Protein AF-0000000069869440 (afdb_homodimer)

Sequence (634 aa):
MNELNTNLIEAAKEKFPAKGQLANILMDTLYMGKEAIYRRLRGEVPFTFQEAAIISKELGISLDRIAGVSFSNNAMFDINVVDHGNPFETYYDFLNKHVKLFHTLREDPNASLGTASNVIPQTLYLKHELLAKFRFFKWMYQNEHIKCKHFEELEIPQKIINVQQDFAKLSHHIHSTDYIWDSMVFLHLINDIQYFSDIHLISDEMKQNLKEELLILTDELERLAIKGKTDFGNDVHIYVSQINFEATYSYLETSTLQLSLIRVYSINSLTTQDVQMFQSLKEWIQSLKKFSTLISESGEMQRIQFFNQQREIIDALMNELNTNLIEAAKEKFPAKGQLANILMDTLYMGKEAIYRRLRGEVPFTFQEAAIISKELGISLDRIAGVSFSNNAMFDINVVDHGNPFETYYDFLNKHVKLFHTLREDPNASLGTASNVIPQTLYLKHELLAKFRFFKWMYQNEHIKCKHFEELEIPQKIINVQQDFAKLSHHIHSTDYIWDSMVFLHLINDIQYFSDIHLISDEMKQNLKEELLILTDELERLAIKGKTDFGNDVHIYVSQINFEATYSYLETSTLQLSLIRVYSINSLTTQDVQMFQSLKEWIQSLKKFSTLISESGEMQRIQFFNQQREIIDAL

Foldseek 3Di:
DPQLLQLLLVVLCLLVVDPPPSLVVLCVQVVDDSVVSVCSSVVVDPDDPVSSVSSCVVSVNDSCVSVCVCCVPDFDWDWQDQDLVHRQVSLLVSLVVLLVVLVVCLPFLFKEKEKEAAADDLLQCLLPPLLVLVLSQVLCVVVVSDPDQASVPDDRDPSSSVSSNSSNVSVQSGQEYEYEYELCRLVVSLVSLVVCVVVPRYDPVSSVVVLVSVLVSLVVVLVCLAAQHDPVRHGYWYWYFPDDDPWMKMWIDGPSATKIWTDDSRSIIIMGRDPVVRVVRVVVSVVRRVRTHTRGNDPVVVSVVSSVVSNVSSVVD/DPQLLQLLLVVLCLLVVDPPPSLVVLCVQVVDDSVVSVCSNVVVDPDDPVSSVSSCVVSVNDSCVSVCVCCVPDFDKDWQDQDLVHRLVSLLVSLVVLLVVLVVCLPFLFKEKEKEAAADDLLQCLLPPLLVLVLSQVLCVVVVSDPDQASVPDDRDPSNSVSSNSSNVSVQSGQEYEYEYELCRLVVSLVSLVVCVVVPRYDPVSSVVVLVSVLVSLVVVLVCLAAQHDPVRHGYWYWYFPDDDPWMKMWIDGPSATKIWTDDSRSIIIMGRDPVVRVVRVVVSVVRRVRTHTRGNDPVVVSVVSSVVSNVSSVVD

Solvent-accessible surface area (backbone atoms only — not comparable to full-atom values): 32410 Å² total; per-residue (Å²): 119,58,62,38,44,50,41,47,50,50,55,50,35,69,76,35,70,57,87,65,51,47,59,54,50,47,26,67,73,67,71,44,53,70,68,61,47,48,34,36,74,73,49,77,38,72,49,35,34,56,55,46,24,52,46,17,50,75,69,68,47,61,47,38,65,41,40,52,35,51,51,78,42,50,41,59,26,38,49,49,63,62,38,84,89,45,43,69,62,40,42,38,51,54,47,46,54,50,36,57,51,38,63,70,35,55,82,36,83,62,21,33,35,40,34,38,25,44,48,77,53,60,60,70,44,31,62,39,63,64,60,38,49,46,56,50,48,52,42,30,53,47,62,72,59,50,86,57,81,34,59,87,68,60,74,77,56,65,70,47,55,51,44,32,36,47,35,21,58,41,54,42,43,36,35,33,35,40,39,36,32,21,78,50,23,62,54,50,54,50,44,39,52,51,46,39,37,75,71,62,30,34,53,72,67,54,50,50,51,47,47,51,50,50,50,53,49,50,51,51,51,50,52,37,23,58,64,21,34,39,98,79,69,19,42,37,42,38,26,45,24,69,54,76,54,56,34,31,39,35,38,40,36,41,92,87,43,54,36,29,37,36,48,36,82,77,87,21,34,38,33,27,62,40,64,67,59,30,53,52,51,50,50,41,52,55,38,44,53,73,71,25,46,57,30,25,70,36,44,62,67,61,34,53,53,49,53,50,50,50,51,51,57,55,69,69,106,118,59,62,37,45,50,41,46,50,50,55,51,33,69,75,34,71,54,86,63,51,46,59,52,50,47,27,66,73,66,70,45,54,71,68,62,48,50,34,37,75,71,48,78,38,73,48,35,32,54,56,46,24,52,46,20,51,74,70,69,46,59,48,39,63,41,38,51,33,51,52,80,42,49,41,59,27,38,51,47,63,62,38,83,91,44,41,68,61,40,43,39,50,53,46,44,53,50,36,55,51,37,62,70,36,55,84,37,82,61,20,34,36,41,34,37,24,43,48,76,53,60,60,71,45,30,63,40,62,64,60,39,48,48,54,51,49,52,44,30,51,48,62,72,59,50,88,58,80,34,61,86,68,60,78,78,56,65,70,49,57,51,44,32,35,46,33,20,57,43,55,44,44,36,33,33,36,39,39,34,33,20,78,49,22,63,56,51,54,50,45,39,53,52,47,40,38,74,72,61,33,32,52,71,67,54,51,50,51,47,47,52,50,50,50,51,49,52,52,50,51,50,51,39,24,59,64,21,36,39,98,78,69,18,39,38,41,38,26,44,24,71,52,75,55,57,34,31,38,33,38,40,37,42,90,87,43,55,37,27,37,36,48,38,82,77,86,20,33,39,33,27,63,40,64,67,59,30,54,53,50,49,50,41,51,54,37,44,53,74,73,25,46,58,32,26,70,35,43,62,67,61,33,53,52,50,54,50,50,50,51,51,56,55,69,69,106

pLDDT: mean 86.88, std 10.7, range [36.25, 97.62]

Radius of gyration: 25.85 Å; Cα contacts (8 Å, |Δi|>4): 1116; chains: 2; bounding box: 76×62×48 Å

Nearest PDB structures (foldseek):
  4ia8-assembly1_B  TM=6.367E-01  e=4.740E-01  Enterobacter sp. RFL1396
  3clc-assembly1_D  TM=6.243E-01  e=2.061E+00  unclassified
  3g5g-assembly1_A  TM=6.451E-01  e=2.543E+00  Enterobacter sp. RFL1396
  4ivz-assembly2_F  TM=6.218E-01  e=2.173E+00  Enterobacter sp. RFL1396
  3eus-assembly1_B  TM=6.685E-01  e=8.508E+00  Ruegeria pomeroyi

Secondary structure (DSSP, 8-state):
--HHHHHHHHHHHHH--STTHHHHHHHHHHT--HHHHHHHHTTSSPPBHHHHHHHHHHHT--HHHHTT---TTEEEEEEE---SSSHHHHHHHHHHHHHHHHHHHTT-TT-EEEEEESS--HHHHTTSHHHHHHHHHHHHHHTT----SSGGG----HHHHHHHHHHHHHHTTSSEEEEEEETTHHHHHHHHHHHHHHTTSS-HHHHHHHHHHHHHHHHHHHHHHHH-B-TTS-EEEEEEESSPPSS-EEEEE-SS-EEEEEEETTTEEEEE--HHHHHHHHHHHHHHHHTSEE-SSS-HHHHHHHHHHHHHHHHT-/--HHHHHHHHHHHHH--STTHHHHHHHHHHT--HHHHHHHHTTSSPPBHHHHHHHHHHHT--HHHHTT---TTEEEEEEE---SSSHHHHHHHHHHHHHHHHHHHTT-TT-EEEEEESS--HHHHTTSHHHHHHHHHHHHHHTT----SSGGG----HHHHHHHHHHHHHHTTSSEEEEEEETTHHHHHHHHHHHHHHTTSS-HHHHHHHHHHHHHHHHHHHHHHHH-B-TTS-EEEEEEESSPPSS-EEEEE-SS-EEEEEEETTTEEEEE--HHHHHHHHHHHHHHHHTSEE-SSS-HHHHHHHHHHHHHHHHT-

Structure (mmCIF, N/CA/C/O backbone):
data_AF-0000000069869440-model_v1
#
loop_
_entity.id
_entity.type
_entity.pdbx_description
1 polymer 'Transcription regulator BetR N-terminal domain-containing protein'
#
loop_
_atom_site.group_PDB
_atom_site.id
_atom_site.type_symbol
_atom_site.label_atom_id
_atom_site.label_alt_id
_atom_site.label_comp_id
_atom_site.label_asym_id
_atom_site.label_entity_id
_atom_site.label_seq_id
_atom_site.pdbx_PDB_ins_code
_atom_site.Cartn_x
_atom_site.Cartn_y
_atom_site.Cartn_z
_atom_site.occupancy
_atom_site.B_iso_or_equiv
_atom_site.auth_seq_id
_atom_site.auth_comp_id
_atom_site.auth_asym_id
_atom_site.auth_atom_id
_atom_site.pdbx_PDB_model_num
ATOM 1 N N . MET A 1 1 ? -37.562 -11.195 -14.648 1 47.03 1 MET A N 1
ATOM 2 C CA . MET A 1 1 ? -36.469 -12.062 -14.234 1 47.03 1 MET A CA 1
ATOM 3 C C . MET A 1 1 ? -35.562 -11.359 -13.227 1 47.03 1 MET A C 1
ATOM 5 O O . MET A 1 1 ? -35.281 -10.164 -13.352 1 47.03 1 MET A O 1
ATOM 9 N N . ASN A 1 2 ? -35.438 -11.938 -12.062 1 64.88 2 ASN A N 1
ATOM 10 C CA . ASN A 1 2 ? -34.656 -11.367 -10.961 1 64.88 2 ASN A CA 1
ATOM 11 C C . ASN A 1 2 ? -33.219 -11.109 -11.375 1 64.88 2 ASN A C 1
ATOM 13 O O . ASN A 1 2 ? -32.469 -12.047 -11.641 1 64.88 2 ASN A O 1
ATOM 17 N N . GLU A 1 3 ? -33.031 -9.875 -11.758 1 69.25 3 GLU A N 1
ATOM 18 C CA . GLU A 1 3 ? -31.75 -9.453 -12.312 1 69.25 3 GLU A CA 1
ATOM 19 C C . GLU A 1 3 ? -30.578 -10.008 -11.508 1 69.25 3 GLU A C 1
ATOM 21 O O . GLU A 1 3 ? -29.578 -10.445 -12.078 1 69.25 3 GLU A O 1
ATOM 26 N N . LEU A 1 4 ? -30.766 -10.086 -10.281 1 75.69 4 LEU A N 1
ATOM 27 C CA . LEU A 1 4 ? -29.688 -10.562 -9.422 1 75.69 4 LEU A CA 1
ATOM 28 C C . LEU A 1 4 ? -29.5 -12.062 -9.57 1 75.69 4 LEU A C 1
ATOM 30 O O . LEU A 1 4 ? -28.359 -12.555 -9.57 1 75.69 4 LEU A O 1
ATOM 34 N N . ASN A 1 5 ? -30.688 -12.648 -9.727 1 80.75 5 ASN A N 1
ATOM 35 C CA . ASN A 1 5 ? -30.641 -14.086 -9.961 1 80.75 5 ASN A CA 1
ATOM 36 C C . ASN A 1 5 ? -29.906 -14.406 -11.258 1 80.75 5 ASN A C 1
ATOM 38 O O . ASN A 1 5 ? -29.047 -15.305 -11.297 1 80.75 5 ASN A O 1
ATOM 42 N N . THR A 1 6 ? -30.234 -13.641 -12.141 1 80.31 6 THR A N 1
ATOM 43 C CA . THR A 1 6 ? -29.609 -13.82 -13.445 1 80.31 6 THR A CA 1
ATOM 44 C C . THR A 1 6 ? -28.109 -13.547 -13.359 1 80.31 6 THR A C 1
ATOM 46 O O . THR A 1 6 ? -27.297 -14.273 -13.938 1 80.31 6 THR A O 1
ATOM 49 N N . ASN A 1 7 ? -27.719 -12.523 -12.703 1 78.75 7 ASN A N 1
ATOM 50 C CA . ASN A 1 7 ? -26.312 -12.156 -12.555 1 78.75 7 ASN A CA 1
ATOM 51 C C . ASN A 1 7 ? -25.531 -13.25 -11.844 1 78.75 7 ASN A C 1
ATOM 53 O O . ASN A 1 7 ? -24.391 -13.539 -12.195 1 78.75 7 ASN A O 1
ATOM 57 N N . LEU A 1 8 ? -26.125 -13.781 -10.867 1 83.88 8 LEU A N 1
ATOM 58 C CA . LEU A 1 8 ? -25.484 -14.867 -10.117 1 83.88 8 LEU A CA 1
ATOM 59 C C . LEU A 1 8 ? -25.281 -16.078 -11.016 1 83.88 8 LEU A C 1
ATOM 61 O O . LEU A 1 8 ? -24.203 -16.688 -11 1 83.88 8 LEU A O 1
ATOM 65 N N . ILE A 1 9 ? -26.328 -16.328 -11.781 1 83.62 9 ILE A N 1
ATOM 66 C CA . ILE A 1 9 ? -26.266 -17.484 -12.688 1 83.62 9 ILE A CA 1
ATOM 67 C C . ILE A 1 9 ? -25.188 -17.25 -13.742 1 83.62 9 ILE A C 1
ATOM 69 O O . ILE A 1 9 ? -24.406 -18.156 -14.039 1 83.62 9 ILE A O 1
ATOM 73 N N . GLU A 1 10 ? -25.172 -16.062 -14.203 1 80.88 10 GLU A N 1
ATOM 74 C CA . GLU A 1 10 ? -24.172 -15.734 -15.227 1 80.88 10 GLU A CA 1
ATOM 75 C C . GLU A 1 10 ? -22.75 -15.82 -14.672 1 80.88 10 GLU A C 1
ATOM 77 O O . GLU A 1 10 ? -21.859 -16.328 -15.336 1 80.88 10 GLU A O 1
ATOM 82 N N . ALA A 1 11 ? -22.562 -15.32 -13.531 1 76.06 11 ALA A N 1
ATOM 83 C CA . ALA A 1 11 ? -21.25 -15.391 -12.875 1 76.06 11 ALA A CA 1
ATOM 84 C C . ALA A 1 11 ? -20.844 -16.844 -12.648 1 76.06 11 ALA A C 1
ATOM 86 O O . ALA A 1 11 ? -19.672 -17.188 -12.812 1 76.06 11 ALA A O 1
ATOM 87 N N . ALA A 1 12 ? -21.766 -17.656 -12.25 1 79.75 12 ALA A N 1
ATOM 88 C CA . ALA A 1 12 ? -21.5 -19.078 -12.023 1 79.75 12 ALA A CA 1
ATOM 89 C C . ALA A 1 12 ? -21.188 -19.781 -13.328 1 79.75 12 ALA A C 1
ATOM 91 O O . ALA A 1 12 ? -20.312 -20.641 -13.383 1 79.75 12 ALA A O 1
ATOM 92 N N . LYS A 1 13 ? -21.922 -19.344 -14.312 1 80.81 13 LYS A N 1
ATOM 93 C CA . LYS A 1 13 ? -21.719 -19.938 -15.633 1 80.81 13 LYS A CA 1
ATOM 94 C C . LYS A 1 13 ? -20.328 -19.625 -16.172 1 80.81 13 LYS A C 1
ATOM 96 O O . LYS A 1 13 ? -19.719 -20.453 -16.859 1 80.81 13 LYS A O 1
ATOM 101 N N . GLU A 1 14 ? -19.906 -18.453 -15.844 1 74.75 14 GLU A N 1
ATOM 102 C CA . GLU A 1 14 ? -18.562 -18.047 -16.281 1 74.75 14 GLU A CA 1
ATOM 103 C C . GLU A 1 14 ? -17.5 -18.953 -15.695 1 74.75 14 GLU A C 1
ATOM 105 O O . GLU A 1 14 ? -16.469 -19.188 -16.328 1 74.75 14 GLU A O 1
ATOM 110 N N . LYS A 1 15 ? -17.719 -19.438 -14.609 1 69.31 15 LYS A N 1
ATOM 111 C CA . LYS A 1 15 ? -16.75 -20.312 -13.938 1 69.31 15 LYS A CA 1
ATOM 112 C C . LYS A 1 15 ? -16.859 -21.75 -14.461 1 69.31 15 LYS A C 1
ATOM 114 O O . LYS A 1 15 ? -15.867 -22.484 -14.461 1 69.31 15 LYS A O 1
ATOM 119 N N . PHE A 1 16 ? -18.047 -22.078 -14.859 1 74.81 16 PHE A N 1
ATOM 120 C CA . PHE A 1 16 ? -18.297 -23.406 -15.398 1 74.81 16 PHE A CA 1
ATOM 121 C C . PHE A 1 16 ? -19.047 -23.312 -16.719 1 74.81 16 PHE A C 1
ATOM 123 O O . PHE A 1 16 ? -20.266 -23.531 -16.781 1 74.81 16 PHE A O 1
ATOM 130 N N . PRO A 1 17 ? -18.266 -23.016 -17.734 1 67.38 17 PRO A N 1
ATOM 131 C CA . PRO A 1 17 ? -18.891 -22.734 -19.031 1 67.38 17 PRO A CA 1
ATOM 132 C C . PRO A 1 17 ? -19.5 -23.984 -19.672 1 67.38 17 PRO A C 1
ATOM 134 O O . PRO A 1 17 ? -20.375 -23.875 -20.531 1 67.38 17 PRO A O 1
ATOM 137 N N . ALA A 1 18 ? -19.094 -25.188 -19.344 1 68.75 18 ALA A N 1
ATOM 138 C CA . ALA A 1 18 ? -19.609 -26.391 -19.984 1 68.75 18 ALA A CA 1
ATOM 139 C C . ALA A 1 18 ? -21.078 -26.625 -19.625 1 68.75 18 ALA A C 1
ATOM 141 O O . ALA A 1 18 ? -21.469 -26.5 -18.453 1 68.75 18 ALA A O 1
ATOM 142 N N . LYS A 1 19 ? -21.891 -26.891 -20.609 1 67.62 19 LYS A N 1
ATOM 143 C CA . LYS A 1 19 ? -23.328 -27.109 -20.453 1 67.62 19 LYS A CA 1
ATOM 144 C C . LYS A 1 19 ? -23.609 -28.25 -19.484 1 67.62 19 LYS A C 1
ATOM 146 O O . LYS A 1 19 ? -23.016 -29.328 -19.594 1 67.62 19 LYS A O 1
ATOM 151 N N . GLY A 1 20 ? -24.375 -28.078 -18.5 1 74.44 20 GLY A N 1
ATOM 152 C CA . GLY A 1 20 ? -24.781 -29.109 -17.562 1 74.44 20 GLY A CA 1
ATOM 153 C C . GLY A 1 20 ? -23.875 -29.188 -16.344 1 74.44 20 GLY A C 1
ATOM 154 O O . GLY A 1 20 ? -24.281 -29.688 -15.297 1 74.44 20 GLY A O 1
ATOM 155 N N . GLN A 1 21 ? -22.719 -28.766 -16.469 1 80.38 21 GLN A N 1
ATOM 156 C CA . GLN A 1 21 ? -21.75 -28.844 -15.367 1 80.38 21 GLN A CA 1
ATOM 157 C C . GLN A 1 21 ? -22.188 -27.969 -14.195 1 80.38 21 GLN A C 1
ATOM 159 O O . GLN A 1 21 ? -22.094 -28.391 -13.039 1 80.38 21 GLN A O 1
ATOM 164 N N . LEU A 1 22 ? -22.641 -26.828 -14.453 1 87 22 LEU A N 1
ATOM 165 C CA . LEU A 1 22 ? -23.078 -25.922 -13.398 1 87 22 LEU A CA 1
ATOM 166 C C . LEU A 1 22 ? -24.266 -26.516 -12.633 1 87 22 LEU A C 1
ATOM 168 O O . LEU A 1 22 ? -24.312 -26.453 -11.398 1 87 22 LEU A O 1
ATOM 172 N N . ALA A 1 23 ? -25.188 -27.141 -13.406 1 86.62 23 ALA A N 1
ATOM 173 C CA . ALA A 1 23 ? -26.359 -27.75 -12.773 1 86.62 23 ALA A CA 1
ATOM 174 C C . ALA A 1 23 ? -25.953 -28.844 -11.805 1 86.62 23 ALA A C 1
ATOM 176 O O . ALA A 1 23 ? -26.484 -28.922 -10.688 1 86.62 23 ALA A O 1
ATOM 177 N N . ASN A 1 24 ? -25.031 -29.625 -12.211 1 85.69 24 ASN A N 1
ATOM 178 C CA . ASN A 1 24 ? -24.562 -30.719 -11.367 1 85.69 24 ASN A CA 1
ATOM 179 C C . ASN A 1 24 ? -23.875 -30.203 -10.109 1 85.69 24 ASN A C 1
ATOM 181 O O . ASN A 1 24 ? -24.109 -30.703 -9.008 1 85.69 24 ASN A O 1
ATOM 185 N N . ILE A 1 25 ? -23.094 -29.234 -10.258 1 85.12 25 ILE A N 1
ATOM 186 C CA . ILE A 1 25 ? -22.359 -28.641 -9.141 1 85.12 25 ILE A CA 1
ATOM 187 C C . ILE A 1 25 ? -23.359 -28.016 -8.156 1 85.12 25 ILE A C 1
ATOM 189 O O . ILE A 1 25 ? -23.203 -28.172 -6.941 1 85.12 25 ILE A O 1
ATOM 193 N N . LEU A 1 26 ? -24.312 -27.344 -8.695 1 88.69 26 LEU A N 1
ATOM 194 C CA . LEU A 1 26 ? -25.297 -26.703 -7.84 1 88.69 26 LEU A CA 1
ATOM 195 C C . LEU A 1 26 ? -26.156 -27.734 -7.113 1 88.69 26 LEU A C 1
ATOM 197 O O . LEU A 1 26 ? -26.531 -27.531 -5.953 1 88.69 26 LEU A O 1
ATOM 201 N N . MET A 1 27 ? -26.484 -28.859 -7.781 1 87.94 27 MET A N 1
ATOM 202 C CA . MET A 1 27 ? -27.234 -29.938 -7.148 1 87.94 27 MET A CA 1
ATOM 203 C C . MET A 1 27 ? -26.469 -30.484 -5.938 1 87.94 27 MET A C 1
ATOM 205 O O . MET A 1 27 ? -27.062 -30.688 -4.875 1 87.94 27 MET A O 1
ATOM 209 N N . ASP A 1 28 ? -25.234 -30.609 -6.141 1 84.31 28 ASP A N 1
ATOM 210 C CA . ASP A 1 28 ? -24.375 -31.141 -5.082 1 84.31 28 ASP A CA 1
ATOM 211 C C . ASP A 1 28 ? -24.156 -30.109 -3.98 1 84.31 28 ASP A C 1
ATOM 213 O O . ASP A 1 28 ? -24.109 -30.453 -2.797 1 84.31 28 ASP A O 1
ATOM 217 N N . THR A 1 29 ? -24.016 -28.859 -4.395 1 84.44 29 THR A N 1
ATOM 218 C CA . THR A 1 29 ? -23.688 -27.781 -3.465 1 84.44 29 THR A CA 1
ATOM 219 C C . THR A 1 29 ? -24.891 -27.406 -2.625 1 84.44 29 THR A C 1
ATOM 221 O O . THR A 1 29 ? -24.766 -27.156 -1.425 1 84.44 29 THR A O 1
ATOM 224 N N . LEU A 1 30 ? -26.062 -27.422 -3.201 1 87.88 30 LEU A N 1
ATOM 225 C CA . LEU A 1 30 ? -27.266 -26.953 -2.537 1 87.88 30 LEU A CA 1
ATOM 226 C C . LEU A 1 30 ? -28.109 -28.109 -2.043 1 87.88 30 LEU A C 1
ATOM 228 O O . LEU A 1 30 ? -29.109 -27.906 -1.338 1 87.88 30 LEU A O 1
ATOM 232 N N . TYR A 1 31 ? -27.672 -29.328 -2.383 1 86.62 31 TYR A N 1
ATOM 233 C CA . TYR A 1 31 ? -28.406 -30.547 -2.023 1 86.62 31 TYR A CA 1
ATOM 234 C C . TYR A 1 31 ? -29.859 -30.453 -2.449 1 86.62 31 TYR A C 1
ATOM 236 O O . TYR A 1 31 ? -30.766 -30.703 -1.648 1 86.62 31 TYR A O 1
ATOM 244 N N . MET A 1 32 ? -30.047 -30.062 -3.664 1 86.88 32 MET A N 1
ATOM 245 C CA . MET A 1 32 ? -31.375 -29.938 -4.246 1 86.88 32 MET A CA 1
ATOM 246 C C . MET A 1 32 ? -31.547 -30.859 -5.449 1 86.88 32 MET A C 1
ATOM 248 O O . MET A 1 32 ? -30.562 -31.281 -6.055 1 86.88 32 MET A O 1
ATOM 252 N N . GLY A 1 33 ? -32.75 -31.266 -5.723 1 86.12 33 GLY A N 1
ATOM 253 C CA . GLY A 1 33 ? -33.031 -32.125 -6.871 1 86.12 33 GLY A CA 1
ATOM 254 C C . GLY A 1 33 ? -32.812 -31.422 -8.195 1 86.12 33 GLY A C 1
ATOM 255 O O . GLY A 1 33 ? -32.719 -30.188 -8.242 1 86.12 33 GLY A O 1
ATOM 256 N N . LYS A 1 34 ? -32.781 -32.219 -9.203 1 88.75 34 LYS A N 1
ATOM 257 C CA . LYS A 1 34 ? -32.5 -31.766 -10.555 1 88.75 34 LYS A CA 1
ATOM 258 C C . LYS A 1 34 ? -33.531 -30.734 -11.016 1 88.75 34 LYS A C 1
ATOM 260 O O . LYS A 1 34 ? -33.156 -29.672 -11.523 1 88.75 34 LYS A O 1
ATOM 265 N N . GLU A 1 35 ? -34.75 -30.984 -10.789 1 88.06 35 GLU A N 1
ATOM 266 C CA . GLU A 1 35 ? -35.812 -30.094 -11.234 1 88.06 35 GLU A CA 1
ATOM 267 C C . GLU A 1 35 ? -35.781 -28.75 -10.5 1 88.06 35 GLU A C 1
ATOM 269 O O . GLU A 1 35 ? -36 -27.703 -11.094 1 88.06 35 GLU A O 1
ATOM 274 N N . ALA A 1 36 ? -35.438 -28.781 -9.227 1 89.06 36 ALA A N 1
ATOM 275 C CA . ALA A 1 36 ? -35.375 -27.562 -8.422 1 89.06 36 ALA A CA 1
ATOM 276 C C . ALA A 1 36 ? -34.25 -26.656 -8.906 1 89.06 36 ALA A C 1
ATOM 278 O O . ALA A 1 36 ? -34.406 -25.438 -8.992 1 89.06 36 ALA A O 1
ATOM 279 N N . ILE A 1 37 ? -33.125 -27.266 -9.281 1 90.38 37 ILE A N 1
ATOM 280 C CA . ILE A 1 37 ? -31.969 -26.516 -9.727 1 90.38 37 ILE A CA 1
ATOM 281 C C . ILE A 1 37 ? -32.25 -25.891 -11.094 1 90.38 37 ILE A C 1
ATOM 283 O O . ILE A 1 37 ? -31.953 -24.719 -11.32 1 90.38 37 ILE A O 1
ATOM 287 N N . TYR A 1 38 ? -32.906 -26.656 -11.961 1 89.31 38 TYR A N 1
ATOM 288 C CA . TYR A 1 38 ? -33.188 -26.141 -13.297 1 89.31 38 TYR A CA 1
ATOM 289 C C . TYR A 1 38 ? -34.188 -25.016 -13.258 1 89.31 38 TYR A C 1
ATOM 291 O O . TYR A 1 38 ? -34.125 -24.062 -14.047 1 89.31 38 TYR A O 1
ATOM 299 N N . ARG A 1 39 ? -35.125 -25.016 -12.344 1 89.25 39 ARG A N 1
ATOM 300 C CA . ARG A 1 39 ? -36.094 -23.922 -12.18 1 89.25 39 ARG A CA 1
ATOM 301 C C . ARG A 1 39 ? -35.375 -22.641 -11.742 1 89.25 39 ARG A C 1
ATOM 303 O O . ARG A 1 39 ? -35.781 -21.547 -12.141 1 89.25 39 ARG A O 1
ATOM 310 N N . ARG A 1 40 ? -34.375 -22.812 -10.961 1 87.31 40 ARG A N 1
ATOM 311 C CA . ARG A 1 40 ? -33.594 -21.656 -10.539 1 87.31 40 ARG A CA 1
ATOM 312 C C . ARG A 1 40 ? -32.719 -21.125 -11.688 1 87.31 40 ARG A C 1
ATOM 314 O O . ARG A 1 40 ? -32.656 -19.922 -11.906 1 87.31 40 ARG A O 1
ATOM 321 N N . LEU A 1 41 ? -32.188 -22.047 -12.453 1 87.81 41 LEU A N 1
ATOM 322 C CA . LEU A 1 41 ? -31.281 -21.672 -13.539 1 87.81 41 LEU A CA 1
ATOM 323 C C . LEU A 1 41 ? -32.031 -21.031 -14.688 1 87.81 41 LEU A C 1
ATOM 325 O O . LEU A 1 41 ? -31.516 -20.156 -15.383 1 87.81 41 LEU A O 1
ATOM 329 N N . ARG A 1 42 ? -33.344 -21.438 -14.82 1 84.12 42 ARG A N 1
ATOM 330 C CA . ARG A 1 42 ? -34.188 -20.844 -15.844 1 84.12 42 ARG A CA 1
ATOM 331 C C . ARG A 1 42 ? -34.812 -19.547 -15.352 1 84.12 42 ARG A C 1
ATOM 333 O O . ARG A 1 42 ? -35.5 -18.859 -16.109 1 84.12 42 ARG A O 1
ATOM 340 N N . GLY A 1 43 ? -34.594 -19.281 -14.055 1 80.88 43 GLY A N 1
ATOM 341 C CA . GLY A 1 43 ? -35.094 -18.031 -13.5 1 80.88 43 GLY A CA 1
ATOM 342 C C . GLY A 1 43 ? -36.562 -18.109 -13.055 1 80.88 43 GLY A C 1
ATOM 343 O O . GLY A 1 43 ? -37.188 -17.094 -12.758 1 80.88 43 GLY A O 1
ATOM 344 N N . GLU A 1 44 ? -37.125 -19.266 -13.031 1 84.44 44 GLU A N 1
ATOM 345 C CA . GLU A 1 44 ? -38.531 -19.438 -12.594 1 84.44 44 GLU A CA 1
ATOM 346 C C . GLU A 1 44 ? -38.656 -19.203 -11.094 1 84.44 44 GLU A C 1
ATOM 348 O O . GLU A 1 44 ? -39.656 -18.641 -10.633 1 84.44 44 GLU A O 1
ATOM 353 N N . VAL A 1 45 ? -37.688 -19.672 -10.398 1 84.62 45 VAL A N 1
ATOM 354 C CA . VAL A 1 45 ? -37.594 -19.5 -8.953 1 84.62 45 VAL A CA 1
ATOM 355 C C . VAL A 1 45 ? -36.281 -18.828 -8.57 1 84.62 45 VAL A C 1
ATOM 357 O O . VAL A 1 45 ? -35.219 -19.312 -8.938 1 84.62 45 VAL A O 1
ATOM 360 N N . PRO A 1 46 ? -36.312 -17.734 -7.91 1 85.81 46 PRO A N 1
ATOM 361 C CA . PRO A 1 46 ? -35.062 -17.094 -7.516 1 85.81 46 PRO A CA 1
ATOM 362 C C . PRO A 1 46 ? -34.344 -17.844 -6.402 1 85.81 46 PRO A C 1
ATOM 364 O O . PRO A 1 46 ? -34.969 -18.547 -5.609 1 85.81 46 PRO A O 1
ATOM 367 N N . PHE A 1 47 ? -33 -17.797 -6.418 1 87.25 47 PHE A N 1
ATOM 368 C CA . PHE A 1 47 ? -32.25 -18.328 -5.301 1 87.25 47 PHE A CA 1
ATOM 369 C C . PHE A 1 47 ? -32.562 -17.578 -4.012 1 87.25 47 PHE A C 1
ATOM 371 O O . PHE A 1 47 ? -32.75 -16.359 -4.027 1 87.25 47 PHE A O 1
ATOM 378 N N . THR A 1 48 ? -32.656 -18.328 -2.949 1 83.12 48 THR A N 1
ATOM 379 C CA . THR A 1 48 ? -32.719 -17.688 -1.639 1 83.12 48 THR A CA 1
ATOM 380 C C . THR A 1 48 ? -31.359 -17.094 -1.282 1 83.12 48 THR A C 1
ATOM 382 O O . THR A 1 48 ? -30.344 -17.406 -1.926 1 83.12 48 THR A O 1
ATOM 385 N N . PHE A 1 49 ? -31.266 -16.203 -0.3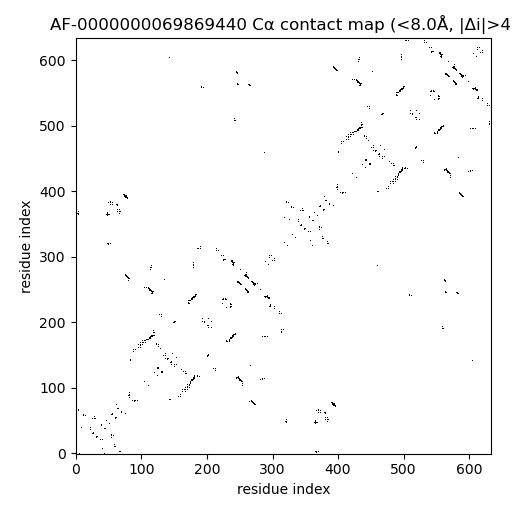54 1 82.12 49 PHE A N 1
ATOM 386 C CA . PHE A 1 49 ? -30.016 -15.641 0.117 1 82.12 49 PHE A CA 1
ATOM 387 C C . PHE A 1 49 ? -29.078 -16.734 0.602 1 82.12 49 PHE A C 1
ATOM 389 O O . PHE A 1 49 ? -27.875 -16.703 0.316 1 82.12 49 PHE A O 1
ATOM 396 N N . GLN A 1 50 ? -29.656 -17.688 1.245 1 80.88 50 GLN A N 1
ATOM 397 C CA . GLN A 1 50 ? -28.859 -18.797 1.737 1 80.88 50 GLN A CA 1
ATOM 398 C C . GLN A 1 50 ? -28.25 -19.594 0.583 1 80.88 50 GLN A C 1
ATOM 400 O O . GLN A 1 50 ? -27.062 -19.922 0.62 1 80.88 50 GLN A O 1
ATOM 405 N N . GLU A 1 51 ? -29.062 -19.859 -0.328 1 84.19 51 GLU A N 1
ATOM 406 C CA . GLU A 1 51 ? -28.562 -20.594 -1.495 1 84.19 51 GLU A CA 1
ATOM 407 C C . GLU A 1 51 ? -27.484 -19.812 -2.219 1 84.19 51 GLU A C 1
ATOM 409 O O . GLU A 1 51 ? -26.453 -20.375 -2.598 1 84.19 51 GLU A O 1
ATOM 414 N N . ALA A 1 52 ? -27.719 -18.5 -2.387 1 82.94 52 ALA A N 1
ATOM 415 C CA . ALA A 1 52 ? -26.75 -17.641 -3.039 1 82.94 52 ALA A CA 1
ATOM 416 C C . ALA A 1 52 ? -25.438 -17.609 -2.258 1 82.94 52 ALA A C 1
ATOM 418 O O . ALA A 1 52 ? -24.359 -17.609 -2.85 1 82.94 52 ALA A O 1
ATOM 419 N N . ALA A 1 53 ? -25.547 -17.578 -0.966 1 79.5 53 ALA A N 1
ATOM 420 C CA . ALA A 1 53 ? -24.359 -17.562 -0.101 1 79.5 53 ALA A CA 1
ATOM 421 C C . ALA A 1 53 ? -23.562 -18.844 -0.247 1 79.5 53 ALA A C 1
ATOM 423 O O . ALA A 1 53 ? -22.328 -18.812 -0.299 1 79.5 53 ALA A O 1
ATOM 424 N N . ILE A 1 54 ? -24.25 -19.938 -0.314 1 79.69 54 ILE A N 1
ATOM 425 C CA . ILE A 1 54 ? -23.594 -21.234 -0.479 1 79.69 54 ILE A CA 1
ATOM 426 C C . ILE A 1 54 ? -22.875 -21.281 -1.823 1 79.69 54 ILE A C 1
ATOM 428 O O . ILE A 1 54 ? -21.734 -21.734 -1.906 1 79.69 54 ILE A O 1
ATOM 432 N N . ILE A 1 55 ? -23.547 -20.781 -2.799 1 82.31 55 ILE A N 1
ATOM 433 C CA . ILE A 1 55 ? -22.969 -20.719 -4.133 1 82.31 55 ILE A CA 1
ATOM 434 C C . ILE A 1 55 ? -21.719 -19.828 -4.113 1 82.31 55 ILE A C 1
ATOM 436 O O . ILE A 1 55 ? -20.672 -20.203 -4.668 1 82.31 55 ILE A O 1
ATOM 440 N N . SER A 1 56 ? -21.922 -18.719 -3.535 1 78.06 56 SER A N 1
ATOM 441 C CA . SER A 1 56 ? -20.844 -17.75 -3.43 1 78.06 56 SER A CA 1
ATOM 442 C C . SER A 1 56 ? -19.609 -18.359 -2.781 1 78.06 56 SER A C 1
ATOM 444 O O . SER A 1 56 ? -18.5 -18.219 -3.289 1 78.06 56 SER A O 1
ATOM 446 N N . LYS A 1 57 ? -19.734 -19.016 -1.739 1 71.88 57 LYS A N 1
ATOM 447 C CA . LYS A 1 57 ? -18.656 -19.656 -1.003 1 71.88 57 LYS A CA 1
ATOM 448 C C . LYS A 1 57 ? -18 -20.75 -1.829 1 71.88 57 LYS A C 1
ATOM 450 O O . LYS A 1 57 ? -16.781 -20.859 -1.883 1 71.88 57 LYS A O 1
ATOM 455 N N . GLU A 1 58 ? -18.875 -21.516 -2.391 1 71.12 58 GLU A N 1
ATOM 456 C CA . GLU A 1 58 ? -18.391 -22.688 -3.127 1 71.12 58 GLU A CA 1
ATOM 457 C C . GLU A 1 58 ? -17.688 -22.281 -4.414 1 71.12 58 GLU A C 1
ATOM 459 O O . GLU A 1 58 ? -16.688 -22.891 -4.793 1 71.12 58 GLU A O 1
ATOM 464 N N . LEU A 1 59 ? -18.297 -21.266 -5.031 1 71.69 59 LEU A N 1
ATOM 465 C CA . LEU A 1 59 ? -17.812 -20.922 -6.363 1 71.69 59 LEU A CA 1
ATOM 466 C C . LEU A 1 59 ? -16.906 -19.688 -6.312 1 71.69 59 LEU A C 1
ATOM 468 O O . LEU A 1 59 ? -16.328 -19.297 -7.328 1 71.69 59 LEU A O 1
ATOM 472 N N . GLY A 1 60 ? -16.828 -19.078 -5.102 1 64.62 60 GLY A N 1
ATOM 473 C CA . GLY A 1 60 ? -16 -17.891 -4.957 1 64.62 60 GLY A CA 1
ATOM 474 C C . GLY A 1 60 ? -16.594 -16.672 -5.641 1 64.62 60 GLY A C 1
ATOM 475 O O . GLY A 1 60 ? -15.867 -15.906 -6.281 1 64.62 60 GLY A O 1
ATOM 476 N N . ILE A 1 61 ? -17.844 -16.562 -5.691 1 66.81 61 ILE A N 1
ATOM 477 C CA . ILE A 1 61 ? -18.547 -15.438 -6.301 1 66.81 61 ILE A CA 1
ATOM 478 C C . ILE A 1 61 ? -18.922 -14.422 -5.223 1 66.81 61 ILE A C 1
ATOM 480 O O . ILE A 1 61 ? -19.438 -14.797 -4.164 1 66.81 61 ILE A O 1
ATOM 484 N N . SER A 1 62 ? -18.594 -13.172 -5.453 1 62.12 62 SER A N 1
ATOM 485 C CA . SER A 1 62 ? -18.969 -12.117 -4.52 1 62.12 62 SER A CA 1
ATOM 486 C C . SER A 1 62 ? -20.422 -11.727 -4.691 1 62.12 62 SER A C 1
ATOM 488 O O . SER A 1 62 ? -20.828 -11.266 -5.762 1 62.12 62 SER A O 1
ATOM 490 N N . LEU A 1 63 ? -21.266 -11.875 -3.709 1 71.69 63 LEU A N 1
ATOM 491 C CA . LEU A 1 63 ? -22.672 -11.508 -3.77 1 71.69 63 LEU A CA 1
ATOM 492 C C . LEU A 1 63 ? -22.828 -9.992 -3.848 1 71.69 63 LEU A C 1
ATOM 494 O O . LEU A 1 63 ? -23.781 -9.492 -4.465 1 71.69 63 LEU A O 1
ATOM 498 N N . ASP A 1 64 ? -22 -9.367 -3.211 1 62.41 64 ASP A N 1
ATOM 499 C CA . ASP A 1 64 ? -22.031 -7.91 -3.289 1 62.41 64 ASP A CA 1
ATOM 500 C C . ASP A 1 64 ? -21.906 -7.434 -4.73 1 62.41 64 ASP A C 1
ATOM 502 O O . ASP A 1 64 ? -22.609 -6.52 -5.16 1 62.41 64 ASP A O 1
ATOM 506 N N . ARG A 1 65 ? -21 -8.047 -5.469 1 60.19 65 ARG A N 1
ATOM 507 C CA . ARG A 1 65 ? -20.797 -7.711 -6.875 1 60.19 65 ARG A CA 1
ATOM 508 C C . ARG A 1 65 ? -22.062 -7.984 -7.68 1 60.19 65 ARG A C 1
ATOM 510 O O . ARG A 1 65 ? -22.453 -7.172 -8.523 1 60.19 65 ARG A O 1
ATOM 517 N N . ILE A 1 66 ? -22.594 -9.133 -7.371 1 63.47 66 ILE A N 1
ATOM 518 C CA . ILE A 1 66 ? -23.781 -9.531 -8.109 1 63.47 66 ILE A CA 1
ATOM 519 C C . ILE A 1 66 ? -24.938 -8.578 -7.781 1 63.47 66 ILE A C 1
ATOM 521 O O . ILE A 1 66 ? -25.734 -8.234 -8.656 1 63.47 66 ILE A O 1
ATOM 525 N N . ALA A 1 67 ? -25.156 -8.281 -6.508 1 57 67 ALA A N 1
ATOM 526 C CA . ALA A 1 67 ? -26.234 -7.402 -6.07 1 57 67 ALA A CA 1
ATOM 527 C C . ALA A 1 67 ? -26.031 -5.98 -6.586 1 57 67 ALA A C 1
ATOM 529 O O . ALA A 1 67 ? -26.922 -5.137 -6.469 1 57 67 ALA A O 1
ATOM 530 N N . GLY A 1 68 ? -25.203 -5.879 -7.48 1 43.56 68 GLY A N 1
ATOM 531 C CA . GLY A 1 68 ? -24.953 -4.547 -8.016 1 43.56 68 GLY A CA 1
ATOM 532 C C . GLY A 1 68 ? -24.688 -3.51 -6.941 1 43.56 68 GLY A C 1
ATOM 533 O O . GLY A 1 68 ? -24.922 -2.318 -7.148 1 43.56 68 GLY A O 1
ATOM 534 N N . VAL A 1 69 ? -24.969 -3.949 -5.785 1 39.28 69 VAL A N 1
ATOM 535 C CA . VAL A 1 69 ? -24.531 -2.945 -4.82 1 39.28 69 VAL A CA 1
ATOM 536 C C . VAL A 1 69 ? -23.203 -2.346 -5.266 1 39.28 69 VAL A C 1
ATOM 538 O O . VAL A 1 69 ? -22.188 -3.055 -5.363 1 39.28 69 VAL A O 1
ATOM 541 N N . SER A 1 70 ? -23.375 -1.96 -6.367 1 36.25 70 SER A N 1
ATOM 542 C CA . SER A 1 70 ? -22.297 -1.138 -6.895 1 36.25 70 SER A CA 1
ATOM 543 C C . SER A 1 70 ? -21.578 -0.371 -5.781 1 36.25 70 SER A C 1
ATOM 545 O O . SER A 1 70 ? -22.109 0.613 -5.266 1 36.25 70 SER A O 1
ATOM 547 N N . PHE A 1 71 ? -21.438 -0.918 -4.691 1 36.66 71 PHE A N 1
ATOM 548 C CA . PHE A 1 71 ? -20.5 0.068 -4.184 1 36.66 71 PHE A CA 1
ATOM 549 C C . PHE A 1 71 ? -19.484 0.455 -5.258 1 36.66 71 PHE A C 1
ATOM 551 O O . PHE A 1 71 ? -18.594 -0.325 -5.586 1 36.66 71 PHE A O 1
ATOM 558 N N . SER A 1 72 ? -19.984 0.789 -6.438 1 43.06 72 SER A N 1
ATOM 559 C CA . SER A 1 72 ? -19.281 1.13 -7.664 1 43.06 72 SER A CA 1
ATOM 560 C C . SER A 1 72 ? -17.781 1.242 -7.426 1 43.06 72 SER A C 1
ATOM 562 O O . SER A 1 72 ? -16.969 0.89 -8.289 1 43.06 72 SER A O 1
ATOM 564 N N . ASN A 1 73 ? -17.469 1.604 -6.297 1 60.53 73 ASN A N 1
ATOM 565 C CA . ASN A 1 73 ? -16.062 1.872 -6 1 60.53 73 ASN A CA 1
ATOM 566 C C . ASN A 1 73 ? -15.555 0.977 -4.879 1 60.53 73 ASN A C 1
ATOM 568 O O . ASN A 1 73 ? -14.773 1.421 -4.035 1 60.53 73 ASN A O 1
ATOM 572 N N . ASN A 1 74 ? -16.234 -0.342 -4.891 1 67.94 74 ASN A N 1
ATOM 573 C CA . ASN A 1 74 ? -15.742 -1.254 -3.865 1 67.94 74 ASN A CA 1
ATOM 574 C C . ASN A 1 74 ? -15.172 -2.531 -4.48 1 67.94 74 ASN A C 1
ATOM 576 O O . ASN A 1 74 ? -15.586 -2.934 -5.57 1 67.94 74 ASN A O 1
ATOM 580 N N . ALA A 1 75 ? -14.195 -3.102 -3.938 1 69.56 75 ALA A N 1
ATOM 581 C CA . ALA A 1 75 ? -13.586 -4.363 -4.348 1 69.56 75 ALA A CA 1
ATOM 582 C C . ALA A 1 75 ? -13.32 -5.266 -3.146 1 69.56 75 ALA A C 1
ATOM 584 O O . ALA A 1 75 ? -13.031 -4.781 -2.051 1 69.56 75 ALA A O 1
ATOM 585 N N . MET A 1 76 ? -13.523 -6.508 -3.412 1 74.94 76 MET A N 1
ATOM 586 C CA . MET A 1 76 ? -13.188 -7.488 -2.385 1 74.94 76 MET A CA 1
ATOM 587 C C . MET A 1 76 ? -11.703 -7.852 -2.439 1 74.94 76 MET A C 1
ATOM 589 O O . MET A 1 76 ? -11.18 -8.18 -3.506 1 74.94 76 MET A O 1
ATOM 593 N N . PHE A 1 77 ? -11.086 -7.801 -1.251 1 81.38 77 PHE A N 1
ATOM 594 C CA . PHE A 1 77 ? -9.672 -8.141 -1.163 1 81.38 77 PHE A CA 1
ATOM 595 C C . PHE A 1 77 ? -9.469 -9.336 -0.238 1 81.38 77 PHE A C 1
ATOM 597 O O . PHE A 1 77 ? -10.102 -9.438 0.811 1 81.38 77 PHE A O 1
ATOM 604 N N . ASP A 1 78 ? -8.656 -10.234 -0.71 1 80.12 78 ASP A N 1
ATOM 605 C CA . ASP A 1 78 ? -8.094 -11.234 0.191 1 80.12 78 ASP A CA 1
ATOM 606 C C . ASP A 1 78 ? -6.984 -10.641 1.057 1 80.12 78 ASP A C 1
ATOM 608 O O . ASP A 1 78 ? -6.027 -10.062 0.537 1 80.12 78 ASP A O 1
ATOM 612 N N . ILE A 1 79 ? -7.207 -10.766 2.281 1 78.06 79 ILE A N 1
ATOM 613 C CA . ILE A 1 79 ? -6.219 -10.25 3.221 1 78.06 79 ILE A CA 1
ATOM 614 C C . ILE A 1 79 ? -5.211 -11.344 3.564 1 78.06 79 ILE A C 1
ATOM 616 O O . ILE A 1 79 ? -5.473 -12.188 4.43 1 78.06 79 ILE A O 1
ATOM 620 N N . ASN A 1 80 ? -4.133 -11.266 2.924 1 78.56 80 ASN A N 1
ATOM 621 C CA . ASN A 1 80 ? -3.072 -12.242 3.15 1 78.56 80 ASN A CA 1
ATOM 622 C C . ASN A 1 80 ? -2.062 -11.742 4.18 1 78.56 80 ASN A C 1
ATOM 624 O O . ASN A 1 80 ? -0.98 -11.273 3.818 1 78.56 80 ASN A O 1
ATOM 628 N N . VAL A 1 81 ? -2.496 -11.898 5.383 1 75.69 81 VAL A N 1
ATOM 629 C CA . VAL A 1 81 ? -1.66 -11.422 6.48 1 75.69 81 VAL A CA 1
ATOM 630 C C . VAL A 1 81 ? -1.19 -12.609 7.32 1 75.69 81 VAL A C 1
ATOM 632 O O . VAL A 1 81 ? -1.974 -13.516 7.621 1 75.69 81 VAL A O 1
ATOM 635 N N . VAL A 1 82 ? 0.067 -12.633 7.586 1 73.44 82 VAL A N 1
ATOM 636 C CA . VAL A 1 82 ? 0.657 -13.656 8.438 1 73.44 82 VAL A CA 1
ATOM 637 C C . VAL A 1 82 ? 0.087 -13.547 9.852 1 73.44 82 VAL A C 1
ATOM 639 O O . VAL A 1 82 ? 0.008 -12.445 10.414 1 73.44 82 VAL A O 1
ATOM 642 N N . ASP A 1 83 ? -0.328 -14.594 10.273 1 76.31 83 ASP A N 1
ATOM 643 C CA . ASP A 1 83 ? -0.916 -14.656 11.609 1 76.31 83 ASP A CA 1
ATOM 644 C C . ASP A 1 83 ? 0.166 -14.641 12.688 1 76.31 83 ASP A C 1
ATOM 646 O O . ASP A 1 83 ? 1.138 -15.391 12.602 1 76.31 83 ASP A O 1
ATOM 650 N N . HIS A 1 84 ? -0.062 -13.906 13.672 1 74.06 84 HIS A N 1
ATOM 651 C CA . HIS A 1 84 ? 0.914 -13.758 14.742 1 74.06 84 HIS A CA 1
ATOM 652 C C . HIS A 1 84 ? 1.015 -15.031 15.578 1 74.06 84 HIS A C 1
ATOM 654 O O . HIS A 1 84 ? 2.07 -15.32 16.141 1 74.06 84 HIS A O 1
ATOM 660 N N . GLY A 1 85 ? -0.057 -15.758 15.656 1 76.88 85 GLY A N 1
ATOM 661 C CA . GLY A 1 85 ? -0.065 -16.969 16.453 1 76.88 85 GLY A CA 1
ATOM 662 C C . GLY A 1 85 ? 0.661 -18.125 15.805 1 76.88 85 GLY A C 1
ATOM 663 O O . GLY A 1 85 ? 1.217 -18.984 16.484 1 76.88 85 GLY A O 1
ATOM 664 N N . ASN A 1 86 ? 0.668 -18.156 14.547 1 84.38 86 ASN A N 1
ATOM 665 C CA . ASN A 1 86 ? 1.339 -19.188 13.766 1 84.38 86 ASN A CA 1
ATOM 666 C C . ASN A 1 86 ? 2.027 -18.609 12.539 1 84.38 86 ASN A C 1
ATOM 668 O O . ASN A 1 86 ? 1.677 -18.953 11.406 1 84.38 86 ASN A O 1
ATOM 672 N N . PRO A 1 87 ? 3.051 -17.875 12.805 1 86.5 87 PRO A N 1
ATOM 673 C CA . PRO A 1 87 ? 3.637 -17.094 11.711 1 86.5 87 PRO A CA 1
ATOM 674 C C . PRO A 1 87 ? 4.242 -17.984 10.617 1 86.5 87 PRO A C 1
ATOM 676 O O . PRO A 1 87 ? 4.039 -17.719 9.43 1 86.5 87 PRO A O 1
ATOM 679 N N . PHE A 1 88 ? 4.914 -19.109 11 1 89.81 88 PHE A N 1
ATOM 680 C CA . PHE A 1 88 ? 5.582 -19.953 10.008 1 89.81 88 PHE A CA 1
ATOM 681 C C . PHE A 1 88 ? 4.562 -20.672 9.133 1 89.81 88 PHE A C 1
ATOM 683 O O . PHE A 1 88 ? 4.699 -20.703 7.91 1 89.81 88 PHE A O 1
ATOM 690 N N . GLU A 1 89 ? 3.545 -21.109 9.719 1 89.06 89 GLU A N 1
ATOM 691 C CA . GLU A 1 89 ? 2.543 -21.859 8.977 1 89.06 89 GLU A CA 1
ATOM 692 C C . GLU A 1 89 ? 1.762 -20.969 8.023 1 89.06 89 GLU A C 1
ATOM 694 O O . GLU A 1 89 ? 1.522 -21.328 6.871 1 89.06 89 GLU A O 1
ATOM 699 N N . THR A 1 90 ? 1.4 -19.875 8.523 1 86.81 90 THR A N 1
ATOM 700 C CA . THR A 1 90 ? 0.614 -18.969 7.699 1 86.81 90 THR A CA 1
ATOM 701 C C . THR A 1 90 ? 1.464 -18.391 6.57 1 86.81 90 THR A C 1
ATOM 703 O O . THR A 1 90 ? 0.979 -18.219 5.453 1 86.81 90 THR A O 1
ATOM 706 N N . TYR A 1 91 ? 2.686 -18.141 6.906 1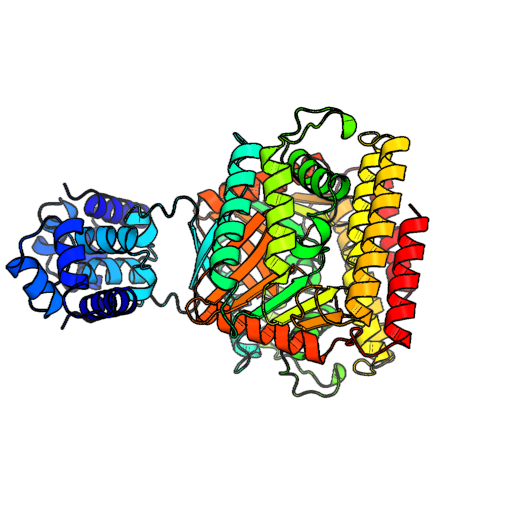 90.94 91 TYR A N 1
ATOM 707 C CA . TYR A 1 91 ? 3.596 -17.641 5.883 1 90.94 91 TYR A CA 1
ATOM 708 C C . TYR A 1 91 ? 3.824 -18.688 4.797 1 90.94 91 TYR A C 1
ATOM 710 O O . TYR A 1 91 ? 3.822 -18.359 3.605 1 90.94 91 TYR A O 1
ATOM 718 N N . TYR A 1 92 ? 3.982 -19.844 5.211 1 92.25 92 TYR A N 1
ATOM 719 C CA . TYR A 1 92 ? 4.129 -20.938 4.266 1 92.25 92 TYR A CA 1
ATOM 720 C C . TYR A 1 92 ? 2.904 -21.047 3.361 1 92.25 92 TYR A C 1
ATOM 722 O O . TYR A 1 92 ? 3.037 -21.203 2.145 1 92.25 92 TYR A O 1
ATOM 730 N N . ASP A 1 93 ? 1.779 -20.969 3.975 1 85.69 93 ASP A N 1
ATOM 731 C CA . ASP A 1 93 ? 0.534 -21.109 3.225 1 85.69 93 ASP A CA 1
ATOM 732 C C . ASP A 1 93 ? 0.407 -20.016 2.172 1 85.69 93 ASP A C 1
ATOM 734 O O . ASP A 1 93 ? -0.027 -20.266 1.047 1 85.69 93 ASP A O 1
ATOM 738 N N . PHE A 1 94 ? 0.805 -18.938 2.613 1 87.12 94 PHE A N 1
ATOM 739 C CA . PHE A 1 94 ? 0.772 -17.781 1.729 1 87.12 94 PHE A CA 1
ATOM 740 C C . PHE A 1 94 ? 1.678 -18 0.521 1 87.12 94 PHE A C 1
ATOM 742 O O . PHE A 1 94 ? 1.248 -17.828 -0.622 1 87.12 94 PHE A O 1
ATOM 749 N N . LEU A 1 95 ? 2.873 -18.344 0.731 1 92.38 95 LEU A N 1
ATOM 750 C CA . LEU A 1 95 ? 3.84 -18.578 -0.336 1 92.38 95 LEU A CA 1
ATOM 751 C C . LEU A 1 95 ? 3.416 -19.75 -1.21 1 92.38 95 LEU A C 1
ATOM 753 O O . LEU A 1 95 ? 3.525 -19.688 -2.438 1 92.38 95 LEU A O 1
ATOM 757 N N . ASN A 1 96 ? 2.895 -20.719 -0.539 1 90.25 96 ASN A N 1
ATOM 758 C CA . ASN A 1 96 ? 2.506 -21.938 -1.253 1 90.25 96 ASN A CA 1
ATOM 759 C C . ASN A 1 96 ? 1.341 -21.672 -2.203 1 90.25 96 ASN A C 1
ATOM 761 O O . ASN A 1 96 ? 1.259 -22.281 -3.271 1 90.25 96 ASN A O 1
ATOM 765 N N . LYS A 1 97 ? 0.468 -20.875 -1.802 1 85.25 97 LYS A N 1
ATOM 766 C CA . LYS A 1 97 ? -0.641 -20.484 -2.666 1 85.25 97 LYS A CA 1
ATOM 767 C C . LYS A 1 97 ? -0.13 -19.859 -3.967 1 85.25 97 LYS A C 1
ATOM 769 O O . LYS A 1 97 ? -0.644 -20.172 -5.047 1 85.25 97 LYS A O 1
ATOM 774 N N . HIS A 1 98 ? 0.821 -19.062 -3.859 1 88.12 98 HIS A N 1
ATOM 775 C CA . HIS A 1 98 ? 1.388 -18.422 -5.035 1 88.12 98 HIS A CA 1
ATOM 776 C C . HIS A 1 98 ? 2.189 -19.406 -5.879 1 88.12 98 HIS A C 1
ATOM 778 O O . HIS A 1 98 ? 2.166 -19.344 -7.109 1 88.12 98 HIS A O 1
ATOM 784 N N . VAL A 1 99 ? 2.918 -20.234 -5.188 1 91.5 99 VAL A N 1
ATOM 785 C CA . VAL A 1 99 ? 3.693 -21.25 -5.895 1 91.5 99 VAL A CA 1
ATOM 786 C C . VAL A 1 99 ? 2.76 -22.109 -6.734 1 91.5 99 VAL A C 1
ATOM 788 O O . VAL A 1 99 ? 3.045 -22.391 -7.902 1 91.5 99 VAL A O 1
ATOM 791 N N . LYS A 1 100 ? 1.664 -22.531 -6.141 1 87.25 100 LYS A N 1
ATOM 792 C CA . LYS A 1 100 ? 0.674 -23.328 -6.867 1 87.25 100 LYS A CA 1
ATOM 793 C C . LYS A 1 100 ? 0.13 -22.562 -8.07 1 87.25 100 LYS A C 1
ATOM 795 O O . LYS A 1 100 ? -0.044 -23.125 -9.148 1 87.25 100 LYS A O 1
ATOM 800 N N . LEU A 1 101 ? -0.068 -21.328 -7.848 1 85.31 101 LEU A N 1
ATOM 801 C CA . LEU A 1 101 ? -0.549 -20.484 -8.938 1 85.31 101 LEU A CA 1
ATOM 802 C C . LEU A 1 101 ? 0.477 -20.406 -10.062 1 85.31 101 LEU A C 1
ATOM 804 O O . LEU A 1 101 ? 0.126 -20.531 -11.234 1 85.31 101 LEU A O 1
ATOM 808 N N . PHE A 1 102 ? 1.747 -20.234 -9.742 1 89.81 102 PHE A N 1
ATOM 809 C CA . PHE A 1 102 ? 2.812 -20.125 -10.734 1 89.81 102 PHE A CA 1
ATOM 810 C C . PHE A 1 102 ? 2.941 -21.422 -11.523 1 89.81 102 PHE A C 1
ATOM 812 O O . PHE A 1 102 ? 3.248 -21.406 -12.719 1 89.81 102 PHE A O 1
ATOM 819 N N . HIS A 1 103 ? 2.693 -22.5 -10.867 1 86.62 103 HIS A N 1
ATOM 820 C CA . HIS A 1 103 ? 2.76 -23.797 -11.539 1 86.62 103 HIS A CA 1
ATOM 821 C C . HIS A 1 103 ? 1.729 -23.891 -12.656 1 86.62 103 HIS A C 1
ATOM 823 O O . HIS A 1 103 ? 2.002 -24.469 -13.711 1 86.62 103 HIS A O 1
ATOM 829 N N . THR A 1 104 ? 0.69 -23.312 -12.43 1 81.38 104 THR A N 1
ATOM 830 C CA . THR A 1 104 ? -0.395 -23.406 -13.398 1 81.38 104 THR A CA 1
ATOM 831 C C . THR A 1 104 ? -0.127 -22.5 -14.594 1 81.38 104 THR A C 1
ATOM 833 O O . THR A 1 104 ? -0.736 -22.656 -15.656 1 81.38 104 THR A O 1
ATOM 836 N N . LEU A 1 105 ? 0.808 -21.609 -14.43 1 81.69 105 LEU A N 1
ATOM 837 C CA . LEU A 1 105 ? 1.029 -20.594 -15.453 1 81.69 105 LEU A CA 1
ATOM 838 C C . LEU A 1 105 ? 2.193 -20.984 -16.359 1 81.69 105 LEU A C 1
ATOM 840 O O . LEU A 1 105 ? 2.453 -20.328 -17.359 1 81.69 105 LEU A O 1
ATOM 844 N N . ARG A 1 106 ? 2.939 -21.938 -16.109 1 81.31 106 ARG A N 1
ATOM 845 C CA . ARG A 1 106 ? 4.184 -22.297 -16.781 1 81.31 106 ARG A CA 1
ATOM 846 C C . ARG A 1 106 ? 3.973 -22.422 -18.297 1 81.31 106 ARG A C 1
ATOM 848 O O . ARG A 1 106 ? 4.855 -22.078 -19.078 1 81.31 106 ARG A O 1
ATOM 855 N N . GLU A 1 107 ? 2.85 -22.812 -18.734 1 81.06 107 GLU A N 1
ATOM 856 C CA . GLU A 1 107 ? 2.682 -23.031 -20.156 1 81.06 107 GLU A CA 1
ATOM 857 C C . GLU A 1 107 ? 1.716 -22.031 -20.766 1 81.06 107 GLU A C 1
ATOM 859 O O . GLU A 1 107 ? 1.317 -22.156 -21.938 1 81.06 107 GLU A O 1
ATOM 864 N N . ASP A 1 108 ? 1.512 -20.969 -20.031 1 89.12 108 ASP A N 1
ATOM 865 C CA . ASP A 1 108 ? 0.595 -19.953 -20.547 1 89.12 108 ASP A CA 1
ATOM 866 C C . ASP A 1 108 ? 1.354 -18.828 -21.234 1 89.12 108 ASP A C 1
ATOM 868 O O . ASP A 1 108 ? 2 -18.016 -20.578 1 89.12 108 ASP A O 1
ATOM 872 N N . PRO A 1 109 ? 1.271 -18.719 -22.5 1 88.62 109 PRO A N 1
ATOM 873 C CA . PRO A 1 109 ? 2.021 -17.688 -23.234 1 88.62 109 PRO A CA 1
ATOM 874 C C . PRO A 1 109 ? 1.502 -16.281 -22.969 1 88.62 109 PRO A C 1
ATOM 876 O O . PRO A 1 109 ? 2.18 -15.297 -23.281 1 88.62 109 PRO A O 1
ATOM 879 N N . ASN A 1 110 ? 0.332 -16.203 -22.344 1 90.19 110 ASN A N 1
ATOM 880 C CA . ASN A 1 110 ? -0.258 -14.898 -22.078 1 90.19 110 ASN A CA 1
ATOM 881 C C . ASN A 1 110 ? 0 -14.445 -20.641 1 90.19 110 ASN A C 1
ATOM 883 O O . ASN A 1 110 ? -0.425 -13.359 -20.234 1 90.19 110 ASN A O 1
ATOM 887 N N . ALA A 1 111 ? 0.724 -15.242 -19.922 1 93.62 111 ALA A N 1
ATOM 888 C CA . ALA A 1 111 ? 1.008 -14.891 -18.531 1 93.62 111 ALA A CA 1
ATOM 889 C C . ALA A 1 111 ? 1.945 -13.688 -18.453 1 93.62 111 ALA A C 1
ATOM 891 O O . ALA A 1 111 ? 2.994 -13.672 -19.109 1 93.62 111 ALA A O 1
ATOM 892 N N . SER A 1 112 ? 1.554 -12.672 -17.781 1 96.06 112 SER A N 1
ATOM 893 C CA . SER A 1 112 ? 2.35 -11.453 -17.609 1 96.06 112 SER A CA 1
ATOM 894 C C . SER A 1 112 ? 2.281 -10.938 -16.188 1 96.06 112 SER A C 1
ATOM 896 O O . SER A 1 112 ? 1.223 -10.984 -15.555 1 96.06 112 SER A O 1
ATOM 898 N N . LEU A 1 113 ? 3.412 -10.523 -15.695 1 96.94 113 LEU A N 1
ATOM 899 C CA . LEU A 1 113 ? 3.535 -9.953 -14.359 1 96.94 113 LEU A CA 1
ATOM 900 C C . LEU A 1 113 ? 4.09 -8.539 -14.43 1 96.94 113 LEU A C 1
ATOM 902 O O . LEU A 1 113 ? 5.059 -8.273 -15.141 1 96.94 113 LEU A O 1
ATOM 906 N N . GLY A 1 114 ? 3.477 -7.625 -13.852 1 97.25 114 GLY A N 1
ATOM 907 C CA . GLY A 1 114 ? 3.979 -6.277 -13.641 1 97.25 114 GLY A CA 1
ATOM 908 C C . GLY A 1 114 ? 4.059 -5.887 -12.18 1 97.25 114 GLY A C 1
ATOM 909 O O . GLY A 1 114 ? 3.123 -6.133 -11.414 1 97.25 114 GLY A O 1
ATOM 910 N N . THR A 1 115 ? 5.219 -5.355 -11.789 1 97.06 115 THR A N 1
ATOM 911 C CA . THR A 1 115 ? 5.398 -4.949 -10.398 1 97.06 115 THR A CA 1
ATOM 912 C C . THR A 1 115 ? 6.07 -3.58 -10.32 1 97.06 115 THR A C 1
ATOM 914 O O . THR A 1 115 ? 7.172 -3.391 -10.836 1 97.06 115 THR A O 1
ATOM 917 N N . ALA A 1 116 ? 5.41 -2.621 -9.758 1 95.88 116 ALA A N 1
ATOM 918 C CA . ALA A 1 116 ? 6.012 -1.359 -9.336 1 95.88 116 ALA A CA 1
ATOM 919 C C . ALA A 1 116 ? 6.324 -1.382 -7.84 1 95.88 116 ALA A C 1
ATOM 921 O O . ALA A 1 116 ? 5.422 -1.511 -7.008 1 95.88 116 ALA A O 1
ATOM 922 N N . SER A 1 117 ? 7.605 -1.262 -7.543 1 94.31 117 SER A N 1
ATOM 923 C CA . SER A 1 117 ? 7.945 -1.606 -6.164 1 94.31 117 SER A CA 1
ATOM 924 C C . SER A 1 117 ? 8.898 -0.58 -5.559 1 94.31 117 SER A C 1
ATOM 926 O O . SER A 1 117 ? 9.789 -0.07 -6.242 1 94.31 117 SER A O 1
ATOM 928 N N . ASN A 1 118 ? 8.641 -0.269 -4.281 1 91.69 118 ASN A N 1
ATOM 929 C CA . ASN A 1 118 ? 9.57 0.513 -3.469 1 91.69 118 ASN A CA 1
ATOM 930 C C . ASN A 1 118 ? 10.406 -0.38 -2.559 1 91.69 118 ASN A C 1
ATOM 932 O O . ASN A 1 118 ? 11.133 0.115 -1.693 1 91.69 118 ASN A O 1
ATOM 936 N N . VAL A 1 119 ? 10.281 -1.66 -2.715 1 91.62 119 VAL A N 1
ATOM 937 C CA . VAL A 1 119 ? 11.102 -2.691 -2.086 1 91.62 119 VAL A CA 1
ATOM 938 C C . VAL A 1 119 ? 11.508 -3.732 -3.127 1 91.62 119 VAL A C 1
ATOM 940 O O . VAL A 1 119 ? 10.836 -3.896 -4.148 1 91.62 119 VAL A O 1
ATOM 943 N N . ILE A 1 120 ? 12.578 -4.395 -2.85 1 93.56 120 ILE A N 1
ATOM 944 C CA . ILE A 1 120 ? 13 -5.438 -3.777 1 93.56 120 ILE A CA 1
ATOM 945 C C . ILE A 1 120 ? 11.93 -6.523 -3.854 1 93.56 120 ILE A C 1
ATOM 947 O O . ILE A 1 120 ? 11.516 -7.07 -2.826 1 93.56 120 ILE A O 1
ATOM 951 N N . PRO A 1 121 ? 11.5 -6.859 -5.012 1 94.25 121 PRO A N 1
ATOM 952 C CA . PRO A 1 121 ? 10.422 -7.84 -5.156 1 94.25 121 PRO A CA 1
ATOM 953 C C . PRO A 1 121 ? 10.789 -9.211 -4.598 1 94.25 121 PRO A C 1
ATOM 955 O O . PRO A 1 121 ? 11.93 -9.656 -4.746 1 94.25 121 PRO A O 1
ATOM 958 N N . GLN A 1 122 ? 9.805 -9.898 -4.117 1 94.19 122 GLN A N 1
ATOM 959 C CA . GLN A 1 122 ? 9.977 -11.234 -3.547 1 94.19 122 GLN A CA 1
ATOM 960 C C . GLN A 1 122 ? 10.43 -12.227 -4.609 1 94.19 122 GLN A C 1
ATOM 962 O O . GLN A 1 122 ? 11.188 -13.156 -4.316 1 94.19 122 GLN A O 1
ATOM 967 N N . THR A 1 123 ? 10.008 -12.031 -5.781 1 94.69 123 THR A N 1
ATOM 968 C CA . THR A 1 123 ? 10.352 -12.914 -6.891 1 94.69 123 THR A CA 1
ATOM 969 C C . THR A 1 123 ? 11.852 -12.898 -7.152 1 94.69 123 THR A C 1
ATOM 971 O O . THR A 1 123 ? 12.383 -13.789 -7.82 1 94.69 123 THR A O 1
ATOM 974 N N . LEU A 1 124 ? 12.516 -11.883 -6.609 1 95.31 124 LEU A N 1
ATOM 975 C CA . LEU A 1 124 ? 13.93 -11.703 -6.922 1 95.31 124 LEU A CA 1
ATOM 976 C C . LEU A 1 124 ? 14.805 -12.078 -5.727 1 95.31 124 LEU A C 1
ATOM 978 O O . LEU A 1 124 ? 15.867 -12.68 -5.891 1 95.31 124 LEU A O 1
ATOM 982 N N . TYR A 1 125 ? 14.32 -11.812 -4.504 1 95.75 125 TYR A N 1
ATOM 983 C CA . TYR A 1 125 ? 15.266 -11.938 -3.4 1 95.75 125 TYR A CA 1
ATOM 984 C C . TYR A 1 125 ? 15 -13.195 -2.59 1 95.75 125 TYR A C 1
ATOM 986 O O . TYR A 1 125 ? 15.828 -13.617 -1.781 1 95.75 125 TYR A O 1
ATOM 994 N N . LEU A 1 126 ? 13.883 -13.867 -2.787 1 96.38 126 LEU A N 1
ATOM 995 C CA . LEU A 1 126 ? 13.5 -14.969 -1.908 1 96.38 126 LEU A CA 1
ATOM 996 C C . LEU A 1 126 ? 14.453 -16.156 -2.074 1 96.38 126 LEU A C 1
ATOM 998 O O . LEU A 1 126 ? 14.516 -17.031 -1.209 1 96.38 126 LEU A O 1
ATOM 1002 N N . LYS A 1 127 ? 15.125 -16.281 -3.129 1 95.31 127 LYS A N 1
ATOM 1003 C CA . LYS A 1 127 ? 16.078 -17.359 -3.328 1 95.31 127 LYS A CA 1
ATOM 1004 C C . LYS A 1 127 ? 17.312 -17.172 -2.451 1 95.31 127 LYS A C 1
ATOM 1006 O O . LYS A 1 127 ? 18.109 -18.109 -2.273 1 95.31 127 LYS A O 1
ATOM 1011 N N . HIS A 1 128 ? 17.547 -15.977 -1.948 1 97.25 128 HIS A N 1
ATOM 1012 C CA . HIS A 1 128 ? 18.641 -15.672 -1.034 1 97.25 128 HIS A CA 1
ATOM 1013 C C . HIS A 1 128 ? 18.219 -15.844 0.418 1 97.25 128 HIS A C 1
ATOM 1015 O O . HIS A 1 128 ? 17.516 -14.992 0.967 1 97.25 128 HIS A O 1
ATOM 1021 N N . GLU A 1 129 ? 18.734 -16.766 1.042 1 96.38 129 GLU A N 1
ATOM 1022 C CA . GLU A 1 129 ? 18.219 -17.25 2.32 1 96.38 129 GLU A CA 1
ATOM 1023 C C . GLU A 1 129 ? 18.359 -16.188 3.406 1 96.38 129 GLU A C 1
ATOM 1025 O O . GLU A 1 129 ? 17.422 -15.969 4.191 1 96.38 129 GLU A O 1
ATOM 1030 N N . LEU A 1 130 ? 19.469 -15.508 3.471 1 96.69 130 LEU A N 1
ATOM 1031 C CA . LEU A 1 130 ? 19.703 -14.539 4.535 1 96.69 130 LEU A CA 1
ATOM 1032 C C . LEU A 1 130 ? 18.797 -13.32 4.359 1 96.69 130 LEU A C 1
ATOM 1034 O O . LEU A 1 130 ? 18.266 -12.789 5.34 1 96.69 130 LEU A O 1
ATOM 1038 N N . LEU A 1 131 ? 18.672 -12.898 3.123 1 96.69 131 LEU A N 1
ATOM 1039 C CA . LEU A 1 131 ? 17.812 -11.75 2.85 1 96.69 131 LEU A CA 1
ATOM 1040 C C . LEU A 1 131 ? 16.344 -12.078 3.15 1 96.69 131 LEU A C 1
ATOM 1042 O O . LEU A 1 131 ? 15.633 -11.266 3.746 1 96.69 131 LEU A O 1
ATOM 1046 N N . ALA A 1 132 ? 15.93 -13.25 2.736 1 96.38 132 ALA A N 1
ATOM 1047 C CA . ALA A 1 132 ? 14.57 -13.703 3.021 1 96.38 132 ALA A CA 1
ATOM 1048 C C . ALA A 1 132 ? 14.328 -13.812 4.523 1 96.38 132 ALA A C 1
ATOM 1050 O O . ALA A 1 132 ? 13.289 -13.398 5.027 1 96.38 132 ALA A O 1
ATOM 1051 N N . LYS A 1 133 ? 15.273 -14.383 5.18 1 95.81 133 LYS A N 1
ATOM 1052 C CA . LYS A 1 133 ? 15.219 -14.5 6.633 1 95.81 133 LYS A CA 1
ATOM 1053 C C . LYS A 1 133 ? 15.117 -13.133 7.297 1 95.81 133 LYS A C 1
ATOM 1055 O O . LYS A 1 133 ? 14.359 -12.953 8.25 1 95.81 133 LYS A O 1
ATOM 1060 N N . PHE A 1 134 ? 15.875 -12.203 6.816 1 95.94 134 PHE A N 1
ATOM 1061 C CA . PHE A 1 134 ? 15.883 -10.859 7.395 1 95.94 134 PHE A CA 1
ATOM 1062 C C . PHE A 1 134 ? 14.508 -10.211 7.254 1 95.94 134 PHE A C 1
ATOM 1064 O O . PHE A 1 134 ? 14.023 -9.57 8.188 1 95.94 134 PHE A O 1
ATOM 1071 N N . ARG A 1 135 ? 13.914 -10.32 6.07 1 93.5 135 ARG A N 1
ATOM 1072 C CA . ARG A 1 135 ? 12.594 -9.734 5.852 1 93.5 135 ARG A CA 1
ATOM 1073 C C . ARG A 1 135 ? 11.57 -10.328 6.805 1 93.5 135 ARG A C 1
ATOM 1075 O O . ARG A 1 135 ? 10.703 -9.617 7.324 1 93.5 135 ARG A O 1
ATOM 1082 N N . PHE A 1 136 ? 11.664 -11.578 6.961 1 92.38 136 PHE A N 1
ATOM 1083 C CA . PHE A 1 136 ? 10.766 -12.25 7.887 1 92.38 136 PHE A CA 1
ATOM 1084 C C . PHE A 1 136 ? 11.031 -11.812 9.32 1 92.38 136 PHE A C 1
ATOM 1086 O O . PHE A 1 136 ? 10.094 -11.586 10.094 1 92.38 136 PHE A O 1
ATOM 1093 N N . PHE A 1 137 ? 12.258 -11.711 9.672 1 92.38 137 PHE A N 1
ATOM 1094 C CA . PHE A 1 137 ? 12.672 -11.258 11 1 92.38 137 PHE A CA 1
ATOM 1095 C C . PHE A 1 137 ? 12.148 -9.859 11.281 1 92.38 137 PHE A C 1
ATOM 1097 O O . PHE A 1 137 ? 11.625 -9.594 12.367 1 92.38 137 PHE A O 1
ATOM 1104 N N . LYS A 1 138 ? 12.344 -8.984 10.32 1 90.75 138 LYS A N 1
ATOM 1105 C CA . LYS A 1 138 ? 11.836 -7.617 10.438 1 90.75 138 LYS A CA 1
ATOM 1106 C C . LYS A 1 138 ? 10.336 -7.609 10.688 1 90.75 138 LYS A C 1
ATOM 1108 O O . LYS A 1 138 ? 9.844 -6.859 11.539 1 90.75 138 LYS A O 1
ATOM 1113 N N . TRP A 1 139 ? 9.641 -8.406 9.961 1 88.69 139 TRP A N 1
ATOM 1114 C CA . TRP A 1 139 ? 8.195 -8.508 10.133 1 88.69 139 TRP A CA 1
ATOM 1115 C C . TRP A 1 139 ? 7.844 -8.969 11.547 1 88.69 139 TRP A C 1
ATOM 1117 O O . TRP A 1 139 ? 6.949 -8.406 12.18 1 88.69 139 TRP A O 1
ATOM 1127 N N . MET A 1 140 ? 8.5 -9.984 12.008 1 87.06 140 MET A N 1
ATOM 1128 C CA . MET A 1 140 ? 8.242 -10.508 13.344 1 87.06 140 MET A CA 1
ATOM 1129 C C . MET A 1 140 ? 8.508 -9.445 14.406 1 87.06 140 MET A C 1
ATOM 1131 O O . MET A 1 140 ? 7.742 -9.32 15.367 1 87.06 140 MET A O 1
ATOM 1135 N N . TYR A 1 141 ? 9.562 -8.758 14.211 1 85.38 141 TYR A N 1
ATOM 1136 C CA . TYR A 1 141 ? 9.938 -7.703 15.148 1 85.38 141 TYR A CA 1
ATOM 1137 C C . TYR A 1 141 ? 8.852 -6.629 15.203 1 85.38 141 TYR A C 1
ATOM 1139 O O . TYR A 1 141 ? 8.438 -6.219 16.297 1 85.38 141 TYR A O 1
ATOM 1147 N N . GLN A 1 142 ? 8.367 -6.223 14.07 1 81 142 GLN A N 1
ATOM 1148 C CA . GLN A 1 142 ? 7.398 -5.141 13.969 1 81 142 GLN A CA 1
ATOM 1149 C C . GLN A 1 142 ? 6.039 -5.566 14.523 1 81 142 GLN A C 1
ATOM 1151 O O . GLN A 1 142 ? 5.215 -4.719 14.875 1 81 142 GLN A O 1
ATOM 1156 N N . ASN A 1 143 ? 5.832 -6.812 14.633 1 78.06 143 ASN A N 1
ATOM 1157 C CA . ASN A 1 143 ? 4.551 -7.293 15.133 1 78.06 143 ASN A CA 1
ATOM 1158 C C . ASN A 1 143 ? 4.668 -7.832 16.547 1 78.06 143 ASN A C 1
ATOM 1160 O O . ASN A 1 143 ? 3.744 -8.477 17.062 1 78.06 143 ASN A O 1
ATOM 1164 N N . GLU A 1 144 ? 5.684 -7.57 17.188 1 67.31 144 GLU A N 1
ATOM 1165 C CA . GLU A 1 144 ? 5.961 -7.922 18.578 1 67.31 144 GLU A CA 1
ATOM 1166 C C . GLU A 1 144 ? 5.91 -9.438 18.781 1 67.31 144 GLU A C 1
ATOM 1168 O O . GLU A 1 144 ? 5.438 -9.914 19.812 1 67.31 144 GLU A O 1
ATOM 1173 N N . HIS A 1 145 ? 6.199 -10.07 17.891 1 67.25 145 HIS A N 1
ATOM 1174 C CA . HIS A 1 145 ? 6.141 -11.516 18.031 1 67.25 145 HIS A CA 1
ATOM 1175 C C . HIS A 1 145 ? 7.523 -12.141 17.875 1 67.25 145 HIS A C 1
ATOM 1177 O O . HIS A 1 145 ? 7.648 -13.289 17.422 1 67.25 145 HIS A O 1
ATOM 1183 N N . ILE A 1 146 ? 8.367 -11.312 18.172 1 67.38 146 ILE A N 1
ATOM 1184 C CA . ILE A 1 146 ? 9.711 -11.875 18.062 1 67.38 146 ILE A CA 1
ATOM 1185 C C . ILE A 1 146 ? 10.07 -12.594 19.359 1 67.38 146 ILE A C 1
ATOM 1187 O O . ILE A 1 146 ? 10.047 -11.992 20.438 1 67.38 146 ILE A O 1
ATOM 1191 N N . LYS A 1 147 ? 10.117 -13.766 19.281 1 65.31 147 LYS A N 1
ATOM 1192 C CA . LYS A 1 147 ? 10.508 -14.562 20.453 1 65.31 147 LYS A CA 1
ATOM 1193 C C . LYS A 1 147 ? 12.023 -14.656 20.562 1 65.31 147 LYS A C 1
ATOM 1195 O O . LYS A 1 147 ? 12.547 -15.062 21.609 1 65.31 147 LYS A O 1
ATOM 1200 N N . CYS A 1 148 ? 12.547 -14.117 19.5 1 68.25 148 CYS A N 1
ATOM 1201 C CA . CYS A 1 148 ? 14 -14.258 19.547 1 68.25 148 CYS A CA 1
ATOM 1202 C C . CYS A 1 148 ? 14.672 -12.922 19.828 1 68.25 148 CYS A C 1
ATOM 1204 O O . CYS A 1 148 ? 14.148 -11.867 19.469 1 68.25 148 CYS A O 1
ATOM 1206 N N . LYS A 1 149 ? 15.773 -13.086 20.516 1 72.56 149 LYS A N 1
ATOM 1207 C CA . LYS A 1 149 ? 16.516 -11.891 20.922 1 72.56 149 LYS A CA 1
ATOM 1208 C C . LYS A 1 149 ? 17.438 -11.414 19.797 1 72.56 149 LYS A C 1
ATOM 1210 O O . LYS A 1 149 ? 17.734 -10.227 19.703 1 72.56 149 LYS A O 1
ATOM 1215 N N . HIS A 1 150 ? 17.859 -12.367 18.969 1 88.56 150 HIS A N 1
ATOM 1216 C CA . HIS A 1 150 ? 18.828 -12.031 17.938 1 88.56 150 HIS A CA 1
ATOM 1217 C C . HIS A 1 150 ? 18.469 -12.688 16.609 1 88.56 150 HIS A C 1
ATOM 1219 O O . HIS A 1 150 ? 17.922 -13.797 16.578 1 88.56 150 HIS A O 1
ATOM 1225 N N . PHE A 1 151 ? 18.797 -11.977 15.539 1 93.62 151 PHE A N 1
ATOM 1226 C CA . PHE A 1 151 ? 18.578 -12.438 14.172 1 93.62 151 PHE A CA 1
ATOM 1227 C C . PHE A 1 151 ? 19.172 -13.828 13.969 1 93.62 151 PHE A C 1
ATOM 1229 O O . PHE A 1 151 ? 18.562 -14.68 13.32 1 93.62 151 PHE A O 1
ATOM 1236 N N . GLU A 1 152 ? 20.297 -14.109 14.602 1 92.25 152 GLU A N 1
ATOM 1237 C CA . GLU A 1 152 ? 21.031 -15.367 14.445 1 92.25 152 GLU A CA 1
ATOM 1238 C C . GLU A 1 152 ? 20.25 -16.531 15.055 1 92.25 152 GLU A C 1
ATOM 1240 O O . GLU A 1 152 ? 20.422 -17.688 14.648 1 92.25 152 GLU A O 1
ATOM 1245 N N . GLU A 1 153 ? 19.406 -16.234 15.938 1 91 153 GLU A N 1
ATOM 1246 C CA . GLU A 1 153 ? 18.672 -17.266 16.672 1 91 153 GLU A CA 1
ATOM 1247 C C . GLU A 1 153 ? 17.422 -17.703 15.922 1 91 153 GLU A C 1
ATOM 1249 O O . GLU A 1 153 ? 16.859 -18.766 16.219 1 91 153 GLU A O 1
ATOM 1254 N N . LEU A 1 154 ? 17.047 -16.891 15 1 91.62 154 LEU A N 1
ATOM 1255 C CA . LEU A 1 154 ? 15.859 -17.25 14.234 1 91.62 154 LEU A CA 1
ATOM 1256 C C . LEU A 1 154 ? 16.156 -18.391 13.273 1 91.62 154 LEU A C 1
ATOM 1258 O O . LEU A 1 154 ? 17.016 -18.266 12.406 1 91.62 154 LEU A O 1
ATOM 1262 N N . GLU A 1 155 ? 15.469 -19.453 13.5 1 91.19 155 GLU A N 1
ATOM 1263 C CA . GLU A 1 155 ? 15.594 -20.609 12.609 1 91.19 155 GLU A CA 1
ATOM 1264 C C . GLU A 1 155 ? 14.359 -20.766 11.727 1 91.19 155 GLU A C 1
ATOM 1266 O O . GLU A 1 155 ? 13.266 -21.031 12.227 1 91.19 155 GLU A O 1
ATOM 1271 N N . ILE A 1 156 ? 14.578 -20.641 10.492 1 94.19 156 ILE A N 1
ATOM 1272 C CA . ILE A 1 156 ? 13.492 -20.781 9.539 1 94.19 156 ILE A CA 1
ATOM 1273 C C . ILE A 1 156 ? 13.328 -22.25 9.156 1 94.19 156 ILE A C 1
ATOM 1275 O O . ILE A 1 156 ? 14.281 -22.906 8.734 1 94.19 156 ILE A O 1
ATOM 1279 N N . PRO A 1 157 ? 12.164 -22.797 9.336 1 94.94 157 PRO A N 1
ATOM 1280 C CA . PRO A 1 157 ? 11.938 -24.188 8.938 1 94.94 157 PRO A CA 1
ATOM 1281 C C . PRO A 1 157 ? 12.273 -24.453 7.473 1 94.94 157 PRO A C 1
ATOM 1283 O O . PRO A 1 157 ? 12.023 -23.609 6.617 1 94.94 157 PRO A O 1
ATOM 1286 N N . GLN A 1 158 ? 12.75 -25.641 7.219 1 96.25 158 GLN A N 1
ATOM 1287 C CA . GLN A 1 158 ? 13.195 -26 5.883 1 96.25 158 GLN A CA 1
ATOM 1288 C C . GLN A 1 158 ? 12.055 -25.906 4.875 1 96.25 158 GLN A C 1
ATOM 1290 O O . GLN A 1 158 ? 12.273 -25.547 3.715 1 96.25 158 GLN A O 1
ATOM 1295 N N . LYS A 1 159 ? 10.883 -26.219 5.258 1 95.75 159 LYS A N 1
ATOM 1296 C CA . LYS A 1 159 ? 9.742 -26.172 4.352 1 95.75 159 LYS A CA 1
ATOM 1297 C C . LYS A 1 159 ? 9.523 -24.75 3.818 1 95.75 159 LYS A C 1
ATOM 1299 O O . LYS A 1 159 ? 9.133 -24.578 2.664 1 95.75 159 LYS A O 1
ATOM 1304 N N . ILE A 1 160 ? 9.812 -23.781 4.637 1 96 160 ILE A N 1
ATOM 1305 C CA . ILE A 1 160 ? 9.672 -22.375 4.242 1 96 160 ILE A CA 1
ATOM 1306 C C . ILE A 1 160 ? 10.789 -22 3.268 1 96 160 ILE A C 1
ATOM 1308 O O . ILE A 1 160 ? 10.539 -21.328 2.262 1 96 160 ILE A O 1
ATOM 1312 N N . ILE A 1 161 ? 11.961 -22.422 3.572 1 96.81 161 ILE A N 1
ATOM 1313 C CA . ILE A 1 161 ? 13.094 -22.188 2.682 1 96.81 161 ILE A CA 1
ATOM 1314 C C . ILE A 1 161 ? 12.805 -22.766 1.303 1 96.81 161 ILE A C 1
ATOM 1316 O O . ILE A 1 161 ? 13.016 -22.109 0.282 1 96.81 161 ILE A O 1
ATOM 1320 N N . ASN A 1 162 ? 12.281 -23.953 1.293 1 96.88 162 ASN A N 1
ATOM 1321 C CA . ASN A 1 162 ? 11.977 -24.625 0.04 1 96.88 162 ASN A CA 1
ATOM 1322 C C . ASN A 1 162 ? 10.93 -23.875 -0.771 1 96.88 162 ASN A C 1
ATOM 1324 O O . ASN A 1 162 ? 11.078 -23.703 -1.981 1 96.88 162 ASN A O 1
ATOM 1328 N N . VAL A 1 163 ? 9.891 -23.5 -0.11 1 96.56 163 VAL A N 1
ATOM 1329 C CA . VAL A 1 163 ? 8.805 -22.844 -0.829 1 96.56 163 VAL A CA 1
ATOM 1330 C C . VAL A 1 163 ? 9.266 -21.484 -1.331 1 96.56 163 VAL A C 1
ATOM 1332 O O . VAL A 1 163 ? 8.836 -21.031 -2.393 1 96.56 163 VAL A O 1
ATOM 1335 N N . GLN A 1 164 ? 10.109 -20.812 -0.594 1 96.88 164 GLN A N 1
ATOM 1336 C CA . GLN A 1 164 ? 10.695 -19.547 -1.04 1 96.88 164 GLN A CA 1
ATOM 1337 C C . GLN A 1 164 ? 11.508 -19.734 -2.32 1 96.88 164 GLN A C 1
ATOM 1339 O O . GLN A 1 164 ? 11.406 -18.938 -3.25 1 96.88 164 GLN A O 1
ATOM 1344 N N . GLN A 1 165 ? 12.234 -20.781 -2.346 1 96.44 165 GLN A N 1
ATOM 1345 C CA . GLN A 1 165 ? 13.023 -21.094 -3.531 1 96.44 165 GLN A CA 1
ATOM 1346 C C . GLN A 1 165 ? 12.125 -21.391 -4.727 1 96.44 165 GLN A C 1
ATOM 1348 O O . GLN A 1 165 ? 12.375 -20.922 -5.836 1 96.44 165 GLN A O 1
ATOM 1353 N N . ASP A 1 166 ? 11.148 -22.172 -4.445 1 95.75 166 ASP A N 1
ATOM 1354 C CA . ASP A 1 166 ? 10.195 -22.516 -5.504 1 95.75 166 ASP A CA 1
ATOM 1355 C C . ASP A 1 166 ? 9.508 -21.266 -6.039 1 95.75 166 ASP A C 1
ATOM 1357 O O . ASP A 1 166 ? 9.32 -21.125 -7.25 1 95.75 166 ASP A O 1
ATOM 1361 N N . PHE A 1 167 ? 9.133 -20.422 -5.098 1 95.88 167 PHE A N 1
ATOM 1362 C CA . PHE A 1 167 ? 8.484 -19.156 -5.449 1 95.88 167 PHE A CA 1
ATOM 1363 C C . PHE A 1 167 ? 9.328 -18.375 -6.441 1 95.88 167 PHE A C 1
ATOM 1365 O O . PHE A 1 167 ? 8.844 -17.969 -7.504 1 95.88 167 PHE A O 1
ATOM 1372 N N . ALA A 1 168 ? 10.57 -18.156 -6.113 1 95 168 ALA A N 1
ATOM 1373 C CA . ALA A 1 168 ? 11.484 -17.391 -6.941 1 95 168 ALA A CA 1
ATOM 1374 C C . ALA A 1 168 ? 11.742 -18.078 -8.273 1 95 168 ALA A C 1
ATOM 1376 O O . ALA A 1 168 ? 11.688 -17.453 -9.336 1 95 168 ALA A O 1
ATOM 1377 N N . LYS A 1 169 ? 11.93 -19.344 -8.273 1 93.81 169 LYS A N 1
ATOM 1378 C CA . LYS A 1 169 ? 12.234 -20.125 -9.477 1 93.81 169 LYS A CA 1
ATOM 1379 C C . LYS A 1 169 ? 11.055 -20.141 -10.438 1 93.81 169 LYS A C 1
ATOM 1381 O O . LYS A 1 169 ? 11.227 -19.891 -11.641 1 93.81 169 LYS A O 1
ATOM 1386 N N . LEU A 1 170 ? 9.914 -20.375 -9.93 1 93 170 LEU A N 1
ATOM 1387 C CA . LEU A 1 170 ? 8.742 -20.531 -10.773 1 93 170 LEU A CA 1
ATOM 1388 C C . LEU A 1 170 ? 8.297 -19.188 -11.352 1 93 170 LEU A C 1
ATOM 1390 O O . LEU A 1 170 ? 7.723 -19.141 -12.438 1 93 170 LEU A O 1
ATOM 1394 N N . SER A 1 171 ? 8.586 -18.125 -10.617 1 93.06 171 SER A N 1
ATOM 1395 C CA . SER A 1 171 ? 8.242 -16.812 -11.148 1 93.06 171 SER A CA 1
ATOM 1396 C C . SER A 1 171 ? 8.977 -16.516 -12.445 1 93.06 171 SER A C 1
ATOM 1398 O O . SER A 1 171 ? 8.508 -15.734 -13.273 1 93.06 171 SER A O 1
ATOM 1400 N N . HIS A 1 172 ? 10.07 -17.188 -12.727 1 92.44 172 HIS A N 1
ATOM 1401 C CA . HIS A 1 172 ? 10.891 -17 -13.914 1 92.44 172 HIS A CA 1
ATOM 1402 C C . HIS A 1 172 ? 10.242 -17.641 -15.141 1 92.44 172 HIS A C 1
ATOM 1404 O O . HIS A 1 172 ? 10.664 -17.391 -16.266 1 92.44 172 HIS A O 1
ATOM 1410 N N . HIS A 1 173 ? 9.203 -18.406 -14.891 1 92.12 173 HIS A N 1
ATOM 1411 C CA . HIS A 1 173 ? 8.508 -19.047 -16 1 92.12 173 HIS A CA 1
ATOM 1412 C C . HIS A 1 173 ? 7.414 -18.156 -16.562 1 92.12 173 HIS A C 1
ATOM 1414 O O . HIS A 1 173 ? 6.812 -18.484 -17.594 1 92.12 173 HIS A O 1
ATOM 1420 N N . ILE A 1 174 ? 7.156 -17.094 -15.906 1 94.06 174 ILE A N 1
ATOM 1421 C CA . ILE A 1 174 ? 6.176 -16.156 -16.438 1 94.06 174 ILE A CA 1
ATOM 1422 C C . ILE A 1 174 ? 6.68 -15.578 -17.75 1 94.06 174 ILE A C 1
ATOM 1424 O O . ILE A 1 174 ? 7.828 -15.133 -17.844 1 94.06 174 ILE A O 1
ATOM 1428 N N . HIS A 1 175 ? 5.863 -15.555 -18.719 1 94.81 175 HIS A N 1
ATOM 1429 C CA . HIS A 1 175 ? 6.258 -15.242 -20.094 1 94.81 175 HIS A CA 1
ATOM 1430 C C . HIS A 1 175 ? 6.84 -13.828 -20.188 1 94.81 175 HIS A C 1
ATOM 1432 O O . HIS A 1 175 ? 7.832 -13.609 -20.891 1 94.81 175 HIS A O 1
ATOM 1438 N N . SER A 1 176 ? 6.211 -12.906 -19.547 1 95.94 176 SER A N 1
ATOM 1439 C CA . SER A 1 176 ? 6.684 -11.523 -19.562 1 95.94 176 SER A CA 1
ATOM 1440 C C . SER A 1 176 ? 6.559 -10.883 -18.188 1 95.94 176 SER A C 1
ATOM 1442 O O . SER A 1 176 ? 5.508 -10.961 -17.562 1 95.94 176 SER A O 1
ATOM 1444 N N . THR A 1 177 ? 7.676 -10.273 -17.734 1 97 177 THR A N 1
ATOM 1445 C CA . THR A 1 177 ? 7.672 -9.609 -16.438 1 97 177 THR A CA 1
ATOM 1446 C C . THR A 1 177 ? 8.227 -8.195 -16.547 1 97 177 THR A C 1
ATOM 1448 O O . THR A 1 177 ? 9.312 -7.984 -17.109 1 97 177 THR A O 1
ATOM 1451 N N . ASP A 1 178 ? 7.496 -7.242 -16.062 1 97.44 178 ASP A N 1
ATOM 1452 C CA . ASP A 1 178 ? 7.953 -5.859 -15.945 1 97.44 178 ASP A CA 1
ATOM 1453 C C . ASP A 1 178 ? 8.227 -5.5 -14.484 1 97.44 178 ASP A C 1
ATOM 1455 O O . ASP A 1 178 ? 7.355 -5.645 -13.633 1 97.44 178 ASP A O 1
ATOM 1459 N N . TYR A 1 179 ? 9.414 -5.098 -14.234 1 97.44 179 TYR A N 1
ATOM 1460 C CA . TYR A 1 179 ? 9.766 -4.523 -12.938 1 97.44 179 TYR A CA 1
ATOM 1461 C C . TYR A 1 179 ? 9.992 -3.02 -13.055 1 97.44 179 TYR A C 1
ATOM 1463 O O . TYR A 1 179 ? 10.789 -2.566 -13.875 1 97.44 179 TYR A O 1
ATOM 1471 N N . ILE A 1 180 ? 9.305 -2.281 -12.328 1 97.06 180 ILE A N 1
ATOM 1472 C CA . ILE A 1 180 ? 9.578 -0.856 -12.18 1 97.06 180 ILE A CA 1
ATOM 1473 C C . ILE A 1 180 ? 10.062 -0.57 -10.758 1 97.06 180 ILE A C 1
ATOM 1475 O O . ILE A 1 180 ? 9.281 -0.637 -9.805 1 97.06 180 ILE A O 1
ATOM 1479 N N . TRP A 1 181 ? 11.297 -0.197 -10.641 1 95.12 181 TRP A N 1
ATOM 1480 C CA . TRP A 1 181 ? 11.891 0.001 -9.32 1 95.12 181 TRP A CA 1
ATOM 1481 C C . TRP A 1 181 ? 11.977 1.484 -8.977 1 95.12 181 TRP A C 1
ATOM 1483 O O . TRP A 1 181 ? 12.383 2.297 -9.812 1 95.12 181 TRP A O 1
ATOM 1493 N N . ASP A 1 182 ? 11.508 1.707 -7.785 1 89.81 182 ASP A N 1
ATOM 1494 C CA . ASP A 1 182 ? 11.859 2.998 -7.203 1 89.81 182 ASP A CA 1
ATOM 1495 C C . ASP A 1 182 ? 13.367 3.115 -6.996 1 89.81 182 ASP A C 1
ATOM 1497 O O . ASP A 1 182 ? 14.031 2.125 -6.695 1 89.81 182 ASP A O 1
ATOM 1501 N N . SER A 1 183 ? 13.922 4.293 -7.113 1 85.56 183 SER A N 1
ATOM 1502 C CA . SER A 1 183 ? 15.367 4.477 -7.059 1 85.56 183 SER A CA 1
ATOM 1503 C C . SER A 1 183 ? 15.906 4.215 -5.656 1 85.56 183 SER A C 1
ATOM 1505 O O . SER A 1 183 ? 17.109 4.043 -5.469 1 85.56 183 SER A O 1
ATOM 1507 N N . MET A 1 184 ? 15.031 4.051 -4.703 1 86.25 184 MET A N 1
ATOM 1508 C CA . MET A 1 184 ? 15.469 3.916 -3.316 1 86.25 184 MET A CA 1
ATOM 1509 C C . MET A 1 184 ? 15.266 2.488 -2.822 1 86.25 184 MET A C 1
ATOM 1511 O O . MET A 1 184 ? 15.391 2.219 -1.625 1 86.25 184 MET A O 1
ATOM 1515 N N . VAL A 1 185 ? 15.031 1.59 -3.67 1 87.06 185 VAL A N 1
ATOM 1516 C CA . VAL A 1 185 ? 14.641 0.23 -3.311 1 87.06 185 VAL A CA 1
ATOM 1517 C C . VAL A 1 185 ? 15.742 -0.415 -2.469 1 87.06 185 VAL A C 1
ATOM 1519 O O . VAL A 1 185 ? 15.453 -1.101 -1.484 1 87.06 185 VAL A O 1
ATOM 1522 N N . PHE A 1 186 ? 17.016 -0.185 -2.742 1 90.19 186 PHE A N 1
ATOM 1523 C CA . PHE A 1 186 ? 18.109 -0.775 -1.998 1 90.19 186 PHE A CA 1
ATOM 1524 C C . PHE A 1 186 ? 18.375 -0.007 -0.706 1 90.19 186 PHE A C 1
ATOM 1526 O O . PHE A 1 186 ? 18.656 -0.606 0.332 1 90.19 186 PHE A O 1
ATOM 1533 N N . LEU A 1 187 ? 18.203 1.258 -0.819 1 89.12 187 LEU A N 1
ATOM 1534 C CA . LEU A 1 187 ? 18.453 2.113 0.332 1 89.12 187 LEU A CA 1
ATOM 1535 C C . LEU A 1 187 ? 17.547 1.757 1.497 1 89.12 187 LEU A C 1
ATOM 1537 O O . LEU A 1 187 ? 17.969 1.741 2.65 1 89.12 187 LEU A O 1
ATOM 1541 N N . HIS A 1 188 ? 16.344 1.459 1.206 1 88.81 188 HIS A N 1
ATOM 1542 C CA . HIS A 1 188 ? 15.383 1.073 2.238 1 88.81 188 HIS A CA 1
ATOM 1543 C C . HIS A 1 188 ? 15.844 -0.178 2.977 1 88.81 188 HIS A C 1
ATOM 1545 O O . HIS A 1 188 ? 15.766 -0.245 4.207 1 88.81 188 HIS A O 1
ATOM 1551 N N . LEU A 1 189 ? 16.266 -1.135 2.252 1 91.88 189 LEU A N 1
ATOM 1552 C CA . LEU A 1 189 ? 16.734 -2.387 2.842 1 91.88 189 LEU A CA 1
ATOM 1553 C C . LEU A 1 189 ? 17.984 -2.164 3.682 1 91.88 189 LEU A C 1
ATOM 1555 O O . LEU A 1 189 ? 18.094 -2.695 4.789 1 91.88 189 LEU A O 1
ATOM 1559 N N . ILE A 1 190 ? 18.844 -1.37 3.164 1 93 190 ILE A N 1
ATOM 1560 C CA . ILE A 1 190 ? 20.109 -1.099 3.844 1 93 190 ILE A CA 1
ATOM 1561 C C . ILE A 1 190 ? 19.844 -0.35 5.148 1 93 190 ILE A C 1
ATOM 1563 O O . ILE A 1 190 ? 20.453 -0.646 6.18 1 93 190 ILE A O 1
ATOM 1567 N N . ASN A 1 191 ? 18.938 0.579 5.109 1 90.12 191 ASN A N 1
ATOM 1568 C CA . ASN A 1 191 ? 18.562 1.312 6.312 1 90.12 191 ASN A CA 1
ATOM 1569 C C . ASN A 1 191 ? 17.984 0.383 7.375 1 90.12 191 ASN A C 1
ATOM 1571 O O . ASN A 1 191 ? 18.266 0.541 8.562 1 90.12 191 ASN A O 1
ATOM 1575 N N . ASP A 1 192 ? 17.219 -0.526 6.957 1 91.56 192 ASP A N 1
ATOM 1576 C CA . ASP A 1 192 ? 16.641 -1.491 7.891 1 91.56 192 ASP A CA 1
ATOM 1577 C C . ASP A 1 192 ? 17.734 -2.332 8.547 1 91.56 192 ASP A C 1
ATOM 1579 O O . ASP A 1 192 ? 17.734 -2.508 9.773 1 91.56 192 ASP A O 1
ATOM 1583 N N . ILE A 1 193 ? 18.641 -2.814 7.715 1 94.56 193 ILE A N 1
ATOM 1584 C CA . ILE A 1 193 ? 19.719 -3.652 8.227 1 94.56 193 ILE A CA 1
ATOM 1585 C C . ILE A 1 193 ? 20.562 -2.854 9.211 1 94.56 193 ILE A C 1
ATOM 1587 O O . ILE A 1 193 ? 20.906 -3.344 10.289 1 94.56 193 ILE A O 1
ATOM 1591 N N . GLN A 1 194 ? 20.875 -1.612 8.812 1 92.88 194 GLN A N 1
ATOM 1592 C CA . GLN A 1 194 ? 21.672 -0.738 9.664 1 92.88 194 GLN A CA 1
ATOM 1593 C C . GLN A 1 194 ? 20.984 -0.507 11.008 1 92.88 194 GLN A C 1
ATOM 1595 O O . GLN A 1 194 ? 21.625 -0.538 12.055 1 92.88 194 GLN A O 1
ATOM 1600 N N . TYR A 1 195 ? 19.766 -0.345 11.039 1 89.94 195 TYR A N 1
ATOM 1601 C CA . TYR A 1 195 ? 19.016 -0.122 12.266 1 89.94 195 TYR A CA 1
ATOM 1602 C C . TYR A 1 195 ? 19.094 -1.332 13.188 1 89.94 195 TYR A C 1
ATOM 1604 O O . TYR A 1 195 ? 19.406 -1.193 14.375 1 89.94 195 TYR A O 1
ATOM 1612 N N . PHE A 1 196 ? 18.844 -2.48 12.648 1 92.31 196 PHE A N 1
ATOM 1613 C CA . PHE A 1 196 ? 18.844 -3.691 13.461 1 92.31 196 PHE A CA 1
ATOM 1614 C C . PHE A 1 196 ? 20.234 -3.994 13.992 1 92.31 196 PHE A C 1
ATOM 1616 O O . PHE A 1 196 ? 20.391 -4.543 15.086 1 92.31 196 PHE A O 1
ATOM 1623 N N . SER A 1 197 ? 21.172 -3.578 13.211 1 93.62 197 SER A N 1
ATOM 1624 C CA . SER A 1 197 ? 22.547 -3.695 13.68 1 93.62 197 SER A CA 1
ATOM 1625 C C . SER A 1 197 ? 22.828 -2.707 14.805 1 93.62 197 SER A C 1
ATOM 1627 O O . SER A 1 197 ? 23.438 -3.064 15.812 1 93.62 197 SER A O 1
ATOM 1629 N N . ASP A 1 198 ? 22.359 -1.517 14.695 1 91.19 198 ASP A N 1
ATOM 1630 C CA . ASP A 1 198 ? 22.594 -0.451 15.664 1 91.19 198 ASP A CA 1
ATOM 1631 C C . ASP A 1 198 ? 21.984 -0.798 17.016 1 91.19 198 ASP A C 1
ATOM 1633 O O . ASP A 1 198 ? 22.516 -0.414 18.062 1 91.19 198 ASP A O 1
ATOM 1637 N N . ILE A 1 199 ? 20.938 -1.549 17 1 89.56 199 ILE A N 1
ATOM 1638 C CA . ILE A 1 199 ? 20.297 -1.889 18.25 1 89.56 199 ILE A CA 1
ATOM 1639 C C . ILE A 1 199 ? 20.734 -3.279 18.703 1 89.56 199 ILE A C 1
ATOM 1641 O O . ILE A 1 199 ? 20.109 -3.883 19.578 1 89.56 199 ILE A O 1
ATOM 1645 N N . HIS A 1 200 ? 21.656 -3.902 17.969 1 91.31 200 HIS A N 1
ATOM 1646 C CA . HIS A 1 200 ? 22.391 -5.109 18.328 1 91.31 200 HIS A CA 1
ATOM 1647 C C . HIS A 1 200 ? 21.5 -6.344 18.234 1 91.31 200 HIS A C 1
ATOM 1649 O O . HIS A 1 200 ? 21.656 -7.297 18.984 1 91.31 200 HIS A O 1
ATOM 1655 N N . LEU A 1 201 ? 20.578 -6.262 17.312 1 92.62 201 LEU A N 1
ATOM 1656 C CA . LEU A 1 201 ? 19.766 -7.441 17.031 1 92.62 201 LEU A CA 1
ATOM 1657 C C . LEU A 1 201 ? 20.391 -8.289 15.938 1 92.62 201 LEU A C 1
ATOM 1659 O O . LEU A 1 201 ? 20.016 -9.445 15.75 1 92.62 201 LEU A O 1
ATOM 1663 N N . ILE A 1 202 ? 21.297 -7.672 15.219 1 94.81 202 ILE A N 1
ATOM 1664 C CA . ILE A 1 202 ? 22.109 -8.352 14.211 1 94.81 202 ILE A CA 1
ATOM 1665 C C . ILE A 1 202 ? 23.594 -8.195 14.539 1 94.81 202 ILE A C 1
ATOM 1667 O O . ILE A 1 202 ? 24.062 -7.086 14.812 1 94.81 202 ILE A O 1
ATOM 1671 N N . SER A 1 203 ? 24.266 -9.289 14.594 1 94.44 203 SER A N 1
ATOM 1672 C CA . SER A 1 203 ? 25.703 -9.227 14.875 1 94.44 203 SER A CA 1
ATOM 1673 C C . SER A 1 203 ? 26.469 -8.633 13.695 1 94.44 203 SER A C 1
ATOM 1675 O O . SER A 1 203 ? 25.953 -8.586 12.57 1 94.44 203 SER A O 1
ATOM 1677 N N . ASP A 1 204 ? 27.656 -8.219 13.961 1 94.38 204 ASP A N 1
ATOM 1678 C CA . ASP A 1 204 ? 28.516 -7.668 12.914 1 94.38 204 ASP A CA 1
ATOM 1679 C C . ASP A 1 204 ? 28.812 -8.711 11.836 1 94.38 204 ASP A C 1
ATOM 1681 O O . ASP A 1 204 ? 28.891 -8.375 10.648 1 94.38 204 ASP A O 1
ATOM 1685 N N . GLU A 1 205 ? 28.984 -9.875 12.273 1 95.06 205 GLU A N 1
ATOM 1686 C CA . GLU A 1 205 ? 29.25 -10.953 11.328 1 95.06 205 GLU A CA 1
ATOM 1687 C C . GLU A 1 205 ? 28.062 -11.164 10.391 1 95.06 205 GLU A C 1
ATOM 1689 O O . GLU A 1 205 ? 28.234 -11.273 9.18 1 95.06 205 GLU A O 1
ATOM 1694 N N . MET A 1 206 ? 26.906 -11.188 10.977 1 94.81 206 MET A N 1
ATOM 1695 C CA . M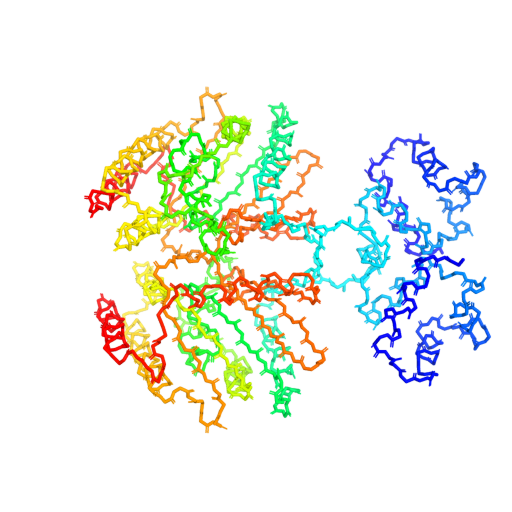ET A 1 206 ? 25.703 -11.398 10.18 1 94.81 206 MET A CA 1
ATOM 1696 C C . MET A 1 206 ? 25.422 -10.203 9.273 1 94.81 206 MET A C 1
ATOM 1698 O O . MET A 1 206 ? 24.922 -10.359 8.156 1 94.81 206 MET A O 1
ATOM 1702 N N . LYS A 1 207 ? 25.672 -9.047 9.797 1 96.31 207 LYS A N 1
ATOM 1703 C CA . LYS A 1 207 ? 25.562 -7.848 8.977 1 96.31 207 LYS A CA 1
ATOM 1704 C C . LYS A 1 207 ? 26.438 -7.941 7.734 1 96.31 207 LYS A C 1
ATOM 1706 O O . LYS A 1 207 ? 26 -7.602 6.633 1 96.31 207 LYS A O 1
ATOM 1711 N N . GLN A 1 208 ? 27.641 -8.43 7.922 1 96.62 208 GLN A N 1
ATOM 1712 C CA . GLN A 1 208 ? 28.562 -8.602 6.805 1 96.62 208 GLN A CA 1
ATOM 1713 C C . GLN A 1 208 ? 28.062 -9.664 5.836 1 96.62 208 GLN A C 1
ATOM 1715 O O . GLN A 1 208 ? 28.188 -9.516 4.617 1 96.62 208 GLN A O 1
ATOM 1720 N N . ASN A 1 209 ? 27.547 -10.68 6.344 1 97.25 209 ASN A N 1
ATOM 1721 C CA . ASN A 1 209 ? 26.984 -11.727 5.492 1 97.25 209 ASN A CA 1
ATOM 1722 C C . ASN A 1 209 ? 25.812 -11.203 4.664 1 97.25 209 ASN A C 1
ATOM 1724 O O . ASN A 1 209 ? 25.672 -11.562 3.496 1 97.25 209 ASN A O 1
ATOM 1728 N N . LEU A 1 210 ? 24.969 -10.414 5.289 1 97.38 210 LEU A N 1
ATOM 1729 C CA . LEU A 1 210 ? 23.844 -9.797 4.586 1 97.38 210 LEU A CA 1
ATOM 1730 C C . LEU A 1 210 ? 24.344 -8.883 3.473 1 97.38 210 LEU A C 1
ATOM 1732 O O . LEU A 1 210 ? 23.781 -8.875 2.371 1 97.38 210 LEU A O 1
ATOM 1736 N N . LYS A 1 211 ? 25.344 -8.156 3.82 1 96.94 211 LYS A N 1
ATOM 1737 C CA . LYS A 1 211 ? 25.969 -7.281 2.83 1 96.94 211 LYS A CA 1
ATOM 1738 C C . LYS A 1 211 ? 26.453 -8.07 1.624 1 96.94 211 LYS A C 1
ATOM 1740 O O . LYS A 1 211 ? 26.219 -7.688 0.479 1 96.94 211 LYS A O 1
ATOM 1745 N N . GLU A 1 212 ? 27.125 -9.117 1.885 1 97 212 GLU A N 1
ATOM 1746 C CA . GLU A 1 212 ? 27.656 -9.961 0.814 1 97 212 GLU A CA 1
ATOM 1747 C C . GLU A 1 212 ? 26.531 -10.547 -0.034 1 97 212 GLU A C 1
ATOM 1749 O O . GLU A 1 212 ? 26.625 -10.578 -1.263 1 97 212 GLU A O 1
ATOM 1754 N N . GLU A 1 213 ? 25.547 -10.977 0.596 1 97.25 213 GLU A N 1
ATOM 1755 C CA . GLU A 1 213 ? 24.422 -11.539 -0.134 1 97.25 213 GLU A CA 1
ATOM 1756 C C . GLU A 1 213 ? 23.719 -10.477 -0.973 1 97.25 213 GLU A C 1
ATOM 1758 O O . GLU A 1 213 ? 23.234 -10.758 -2.076 1 97.25 213 GLU A O 1
ATOM 1763 N N . LEU A 1 214 ? 23.625 -9.289 -0.432 1 97 214 LEU A N 1
ATOM 1764 C CA . LEU A 1 214 ? 23.047 -8.172 -1.174 1 97 214 LEU A CA 1
ATOM 1765 C C . LEU A 1 214 ? 23.875 -7.863 -2.422 1 97 214 LEU A C 1
ATOM 1767 O O . LEU A 1 214 ? 23.312 -7.535 -3.471 1 97 214 LEU A O 1
ATOM 1771 N N . LEU A 1 215 ? 25.156 -7.961 -2.289 1 97.44 215 LEU A N 1
ATOM 1772 C CA . LEU A 1 215 ? 26.031 -7.738 -3.436 1 97.44 215 LEU A CA 1
ATOM 1773 C C . LEU A 1 215 ? 25.828 -8.82 -4.488 1 97.44 215 LEU A C 1
ATOM 1775 O O . LEU A 1 215 ? 25.812 -8.531 -5.688 1 97.44 215 LEU A O 1
ATOM 1779 N N . ILE A 1 216 ? 25.688 -10.031 -4.039 1 97.62 216 ILE A N 1
ATOM 1780 C CA . ILE A 1 216 ? 25.422 -11.141 -4.949 1 97.62 216 ILE A CA 1
ATOM 1781 C C . ILE A 1 216 ? 24.094 -10.891 -5.68 1 97.62 216 ILE A C 1
ATOM 1783 O O . ILE A 1 216 ? 24.016 -11.055 -6.898 1 97.62 216 ILE A O 1
ATOM 1787 N N . LEU A 1 217 ? 23.094 -10.5 -4.91 1 97.38 217 LEU A N 1
ATOM 1788 C CA . LEU A 1 217 ? 21.797 -10.188 -5.504 1 97.38 217 LEU A CA 1
ATOM 1789 C C . LEU A 1 217 ? 21.922 -9.07 -6.535 1 97.38 217 LEU A C 1
ATOM 1791 O O . LEU A 1 217 ? 21.344 -9.156 -7.621 1 97.38 217 LEU A O 1
ATOM 1795 N N . THR A 1 218 ? 22.656 -8.039 -6.195 1 97.12 218 THR A N 1
ATOM 1796 C CA . THR A 1 218 ? 22.844 -6.906 -7.09 1 97.12 218 THR A CA 1
ATOM 1797 C C . THR A 1 218 ? 23.484 -7.359 -8.398 1 97.12 218 THR A C 1
ATOM 1799 O O . THR A 1 218 ? 23.062 -6.941 -9.484 1 97.12 218 THR A O 1
ATOM 1802 N N . ASP A 1 219 ? 24.453 -8.227 -8.305 1 96.88 219 ASP A N 1
ATOM 1803 C CA . ASP A 1 219 ? 25.094 -8.758 -9.492 1 96.88 219 ASP A CA 1
ATOM 1804 C C . ASP A 1 219 ? 24.125 -9.57 -10.336 1 96.88 219 ASP A C 1
ATOM 1806 O O . ASP A 1 219 ? 24.141 -9.484 -11.57 1 96.88 219 ASP A O 1
ATOM 1810 N N . GLU A 1 220 ? 23.375 -10.312 -9.711 1 96.81 220 GLU A N 1
ATOM 1811 C CA . GLU A 1 220 ? 22.375 -11.133 -10.398 1 96.81 220 GLU A CA 1
ATOM 1812 C C . GLU A 1 220 ? 21.359 -10.258 -11.125 1 96.81 220 GLU A C 1
ATOM 1814 O O . GLU A 1 220 ? 20.969 -10.555 -12.258 1 96.81 220 GLU A O 1
ATOM 1819 N N . LEU A 1 221 ? 20.906 -9.242 -10.453 1 96.69 221 LEU A N 1
ATOM 1820 C CA . LEU A 1 221 ? 19.938 -8.336 -11.039 1 96.69 221 LEU A CA 1
ATOM 1821 C C . LEU A 1 221 ? 20.516 -7.605 -12.242 1 96.69 221 LEU A C 1
ATOM 1823 O O . LEU A 1 221 ? 19.828 -7.375 -13.234 1 96.69 221 LEU A O 1
ATOM 1827 N N . GLU A 1 222 ? 21.75 -7.219 -12.125 1 96.56 222 GLU A N 1
ATOM 1828 C CA . GLU A 1 222 ? 22.406 -6.57 -13.258 1 96.56 222 GLU A CA 1
ATOM 1829 C C . GLU A 1 222 ? 22.531 -7.52 -14.445 1 96.56 222 GLU A C 1
ATOM 1831 O O . GLU A 1 222 ? 22.281 -7.121 -15.586 1 96.56 222 GLU A O 1
ATOM 1836 N N . ARG A 1 223 ? 22.922 -8.758 -14.18 1 96.12 223 ARG A N 1
ATOM 1837 C CA . ARG A 1 223 ? 23 -9.758 -15.242 1 96.12 223 ARG A CA 1
ATOM 1838 C C . ARG A 1 223 ? 21.641 -9.953 -15.898 1 96.12 223 ARG A C 1
ATOM 1840 O O . ARG A 1 223 ? 21.547 -10.086 -17.125 1 96.12 223 ARG A O 1
ATOM 1847 N N . LEU A 1 224 ? 20.625 -10.016 -15.078 1 96.19 224 LEU A N 1
ATOM 1848 C CA . LEU A 1 224 ? 19.266 -10.141 -15.586 1 96.19 224 LEU A CA 1
ATOM 1849 C C . LEU A 1 224 ? 18.906 -8.953 -16.469 1 96.19 224 LEU A C 1
ATOM 1851 O O . LEU A 1 224 ? 18.297 -9.125 -17.531 1 96.19 224 LEU A O 1
ATOM 1855 N N . ALA A 1 225 ? 19.266 -7.75 -16.016 1 96.5 225 ALA A N 1
ATOM 1856 C CA . ALA A 1 225 ? 18.984 -6.531 -16.781 1 96.5 225 ALA A CA 1
ATOM 1857 C C . ALA A 1 225 ? 19.734 -6.539 -18.109 1 96.5 225 ALA A C 1
ATOM 1859 O O . ALA A 1 225 ? 19.188 -6.105 -19.125 1 96.5 225 ALA A O 1
ATOM 1860 N N . ILE A 1 226 ? 20.969 -7.027 -18.109 1 96 226 ILE A N 1
ATOM 1861 C CA . ILE A 1 226 ? 21.766 -7.086 -19.328 1 96 226 ILE A CA 1
ATOM 1862 C C . ILE A 1 226 ? 21.125 -8.039 -20.328 1 96 226 ILE A C 1
ATOM 1864 O O . ILE A 1 226 ? 20.969 -7.703 -21.5 1 96 226 ILE A O 1
ATOM 1868 N N . LYS A 1 227 ? 20.734 -9.164 -19.859 1 95.12 227 LYS A N 1
ATOM 1869 C CA . LYS A 1 227 ? 20.188 -10.195 -20.734 1 95.12 227 LYS A CA 1
ATOM 1870 C C . LYS A 1 227 ? 18.766 -9.844 -21.172 1 95.12 227 LYS A C 1
ATOM 1872 O O . LYS A 1 227 ? 18.375 -10.133 -22.297 1 95.12 227 LYS A O 1
ATOM 1877 N N . GLY A 1 228 ? 18 -9.32 -20.219 1 95.94 228 GLY A N 1
ATOM 1878 C CA . GLY A 1 228 ? 16.594 -8.984 -20.469 1 95.94 228 GLY A CA 1
ATOM 1879 C C . GLY A 1 228 ? 15.703 -10.203 -20.562 1 95.94 228 GLY A C 1
ATOM 1880 O O . GLY A 1 228 ? 14.57 -10.117 -21.062 1 95.94 228 GLY A O 1
ATOM 1881 N N . LYS A 1 229 ? 16.25 -11.367 -20.203 1 96.12 229 LYS A N 1
ATOM 1882 C CA . LYS A 1 229 ? 15.523 -12.641 -20.219 1 96.12 229 LYS A CA 1
ATOM 1883 C C . LYS A 1 229 ? 15.93 -13.516 -19.031 1 96.12 229 LYS A C 1
ATOM 1885 O O . LYS A 1 229 ? 17.062 -13.422 -18.547 1 96.12 229 LYS A O 1
ATOM 1890 N N . THR A 1 230 ? 14.945 -14.25 -18.609 1 94 230 THR A N 1
ATOM 1891 C CA . THR A 1 230 ? 15.281 -15.25 -17.594 1 94 230 THR A CA 1
ATOM 1892 C C . THR A 1 230 ? 16.078 -16.391 -18.203 1 94 230 THR A C 1
ATOM 1894 O O . THR A 1 230 ? 16.25 -16.453 -19.422 1 94 230 THR A O 1
ATOM 1897 N N . ASP A 1 231 ? 16.516 -17.297 -17.344 1 90.69 231 ASP A N 1
ATOM 1898 C CA . ASP A 1 231 ? 17.266 -18.453 -17.828 1 90.69 231 ASP A CA 1
ATOM 1899 C C . ASP A 1 231 ? 16.375 -19.375 -18.672 1 90.69 231 ASP A C 1
ATOM 1901 O O . ASP A 1 231 ? 16.875 -20.188 -19.453 1 90.69 231 ASP A O 1
ATOM 1905 N N . PHE A 1 232 ? 15.117 -19.203 -18.594 1 90.56 232 PHE A N 1
ATOM 1906 C CA . PHE A 1 232 ? 14.164 -20.031 -19.328 1 90.56 232 PHE A CA 1
ATOM 1907 C C . PHE A 1 232 ? 13.742 -19.359 -20.641 1 90.56 232 PHE A C 1
ATOM 1909 O O . PHE A 1 232 ? 12.898 -19.875 -21.359 1 90.56 232 PHE A O 1
ATOM 1916 N N . GLY A 1 233 ? 14.266 -18.156 -20.891 1 92.06 233 GLY A N 1
ATOM 1917 C CA . GLY A 1 233 ? 14.031 -17.469 -22.156 1 92.06 233 GLY A CA 1
ATOM 1918 C C . GLY A 1 233 ? 12.836 -16.531 -22.125 1 92.06 233 GLY A C 1
ATOM 1919 O O . GLY A 1 233 ? 12.406 -16.031 -23.156 1 92.06 233 GLY A O 1
ATOM 1920 N N . ASN A 1 234 ? 12.289 -16.328 -20.938 1 94.56 234 ASN A N 1
ATOM 1921 C CA . ASN A 1 234 ? 11.141 -15.43 -20.797 1 94.56 234 ASN A CA 1
ATOM 1922 C C . ASN A 1 234 ? 11.57 -13.977 -20.625 1 94.56 234 ASN A C 1
ATOM 1924 O O . ASN A 1 234 ? 12.602 -13.703 -20.016 1 94.56 234 ASN A O 1
ATOM 1928 N N . ASP A 1 235 ? 10.812 -13.047 -21.078 1 96.12 235 ASP A N 1
ATOM 1929 C CA . ASP A 1 235 ? 11.195 -11.641 -21.172 1 96.12 235 ASP A CA 1
ATOM 1930 C C . ASP A 1 235 ? 11.102 -10.961 -19.797 1 96.12 235 ASP A C 1
ATOM 1932 O O . ASP A 1 235 ? 10.148 -11.195 -19.047 1 96.12 235 ASP A O 1
ATOM 1936 N N . VAL A 1 236 ? 12.086 -10.188 -19.531 1 96.75 236 VAL A N 1
ATOM 1937 C CA . VAL A 1 236 ? 12.109 -9.375 -18.328 1 96.75 236 VAL A CA 1
ATOM 1938 C C . VAL A 1 236 ? 12.5 -7.938 -18.688 1 96.75 236 VAL A C 1
ATOM 1940 O O . VAL A 1 236 ? 13.539 -7.711 -19.312 1 96.75 236 VAL A O 1
ATOM 1943 N N . HIS A 1 237 ? 11.672 -7.02 -18.328 1 97.31 237 HIS A N 1
ATOM 1944 C CA . HIS A 1 237 ? 11.969 -5.602 -18.484 1 97.31 237 HIS A CA 1
ATOM 1945 C C . HIS A 1 237 ? 12.109 -4.914 -17.141 1 97.31 237 HIS A C 1
ATOM 1947 O O . HIS A 1 237 ? 11.211 -4.996 -16.297 1 97.31 237 HIS A O 1
ATOM 1953 N N . ILE A 1 238 ? 13.211 -4.262 -16.969 1 96.75 238 ILE A N 1
ATOM 1954 C CA . ILE A 1 238 ? 13.477 -3.568 -15.703 1 96.75 238 ILE A CA 1
ATOM 1955 C C . ILE A 1 238 ? 13.547 -2.062 -15.953 1 96.75 238 ILE A C 1
ATOM 1957 O O . ILE A 1 238 ? 14.344 -1.599 -16.766 1 96.75 238 ILE A O 1
ATOM 1961 N N . TYR A 1 239 ? 12.695 -1.343 -15.266 1 96.69 239 TYR A N 1
ATOM 1962 C CA . TYR A 1 239 ? 12.648 0.114 -15.328 1 96.69 239 TYR A CA 1
ATOM 1963 C C . TYR A 1 239 ? 13.062 0.728 -13.992 1 96.69 239 TYR A C 1
ATOM 1965 O O . TYR A 1 239 ? 12.82 0.144 -12.938 1 96.69 239 TYR A O 1
ATOM 1973 N N . VAL A 1 240 ? 13.672 1.851 -14.047 1 94.81 240 VAL A N 1
ATOM 1974 C CA . VAL A 1 240 ? 13.984 2.615 -12.844 1 94.81 240 VAL A CA 1
ATOM 1975 C C . VAL A 1 240 ? 13.219 3.936 -12.852 1 94.81 240 VAL A C 1
ATOM 1977 O O . VAL A 1 240 ? 13.359 4.738 -13.781 1 94.81 240 VAL A O 1
ATOM 1980 N N . SER A 1 241 ? 12.383 4.047 -11.852 1 92.06 241 SER A N 1
ATOM 1981 C CA . SER A 1 241 ? 11.594 5.266 -11.727 1 92.06 241 SER A CA 1
ATOM 1982 C C . SER A 1 241 ? 12.305 6.301 -10.867 1 92.06 241 SER A C 1
ATOM 1984 O O . SER A 1 241 ? 12.93 5.953 -9.852 1 92.06 241 SER A O 1
ATOM 1986 N N . GLN A 1 242 ? 12.195 7.52 -11.25 1 83.81 242 GLN A N 1
ATOM 1987 C CA . GLN A 1 242 ? 12.758 8.594 -10.445 1 83.81 242 GLN A CA 1
ATOM 1988 C C . GLN A 1 242 ? 11.719 9.156 -9.477 1 83.81 242 GLN A C 1
ATOM 1990 O O . GLN A 1 242 ? 12.055 9.93 -8.57 1 83.81 242 GLN A O 1
ATOM 1995 N N . ILE A 1 243 ? 10.562 8.711 -9.727 1 83.69 243 ILE A N 1
ATOM 1996 C CA . ILE A 1 243 ? 9.492 9.109 -8.812 1 83.69 243 ILE A CA 1
ATOM 1997 C C . ILE A 1 243 ? 9.234 7.992 -7.809 1 83.69 243 ILE A C 1
ATOM 1999 O O . ILE A 1 243 ? 9.234 6.812 -8.164 1 83.69 243 ILE A O 1
ATOM 2003 N N . ASN A 1 244 ? 9.023 8.414 -6.609 1 84.19 244 ASN A N 1
ATOM 2004 C CA . ASN A 1 244 ? 8.812 7.438 -5.547 1 84.19 244 ASN A CA 1
ATOM 2005 C C . ASN A 1 244 ? 7.387 6.898 -5.555 1 84.19 244 ASN A C 1
ATOM 2007 O O . ASN A 1 244 ? 6.445 7.629 -5.871 1 84.19 244 ASN A O 1
ATOM 2011 N N . PHE A 1 245 ? 7.352 5.633 -5.191 1 85.69 245 PHE A N 1
ATOM 2012 C CA . PHE A 1 245 ? 6.043 5.004 -5.035 1 85.69 245 PHE A CA 1
ATOM 2013 C C . PHE A 1 245 ? 5.668 4.898 -3.561 1 85.69 245 PHE A C 1
ATOM 2015 O O . PHE A 1 245 ? 6.539 4.727 -2.703 1 85.69 245 PHE A O 1
ATOM 2022 N N . GLU A 1 246 ? 4.469 4.992 -3.311 1 84.94 246 GLU A N 1
ATOM 2023 C CA . GLU A 1 246 ? 4.02 4.926 -1.924 1 84.94 246 GLU A CA 1
ATOM 2024 C C . GLU A 1 246 ? 3.896 3.482 -1.449 1 84.94 246 GLU A C 1
ATOM 2026 O O . GLU A 1 246 ? 3.906 3.215 -0.246 1 84.94 246 GLU A O 1
ATOM 2031 N N . ALA A 1 247 ? 3.748 2.629 -2.385 1 90.25 247 ALA A N 1
ATOM 2032 C CA . ALA A 1 247 ? 3.598 1.214 -2.059 1 90.25 247 ALA A CA 1
ATOM 2033 C C . ALA A 1 247 ? 4.078 0.333 -3.209 1 90.25 247 ALA A C 1
ATOM 2035 O O . ALA A 1 247 ? 4.523 0.838 -4.242 1 90.25 247 ALA A O 1
ATOM 2036 N N . THR A 1 248 ? 4.102 -0.927 -2.926 1 93.88 248 THR A N 1
ATOM 2037 C CA . THR A 1 248 ? 4.422 -1.886 -3.977 1 93.88 248 THR A CA 1
ATOM 2038 C C . THR A 1 248 ? 3.15 -2.479 -4.574 1 93.88 248 THR A C 1
ATOM 2040 O O . THR A 1 248 ? 2.297 -2.99 -3.848 1 93.88 248 THR A O 1
ATOM 2043 N N . TYR A 1 249 ? 3.061 -2.369 -5.867 1 94.75 249 TYR A N 1
ATOM 2044 C CA . TYR A 1 249 ? 1.899 -2.838 -6.617 1 94.75 249 TYR A CA 1
ATOM 2045 C C . TYR A 1 249 ? 2.295 -3.924 -7.613 1 94.75 249 TYR A C 1
ATOM 2047 O O . TYR A 1 249 ? 3.344 -3.836 -8.25 1 94.75 249 TYR A O 1
ATOM 2055 N N . SER A 1 250 ? 1.423 -4.949 -7.695 1 95.69 250 SER A N 1
ATOM 2056 C CA . SER A 1 250 ? 1.666 -5.98 -8.695 1 95.69 250 SER A CA 1
ATOM 2057 C C . SER A 1 250 ? 0.365 -6.438 -9.352 1 95.69 250 SER A C 1
ATOM 2059 O O . SER A 1 250 ? -0.697 -6.395 -8.727 1 95.69 250 SER A O 1
ATOM 2061 N N . TYR A 1 251 ? 0.48 -6.785 -10.586 1 95.94 251 TYR A N 1
ATOM 2062 C CA . TYR A 1 251 ? -0.609 -7.5 -11.242 1 95.94 251 TYR A CA 1
ATOM 2063 C C . TYR A 1 251 ? -0.103 -8.781 -11.8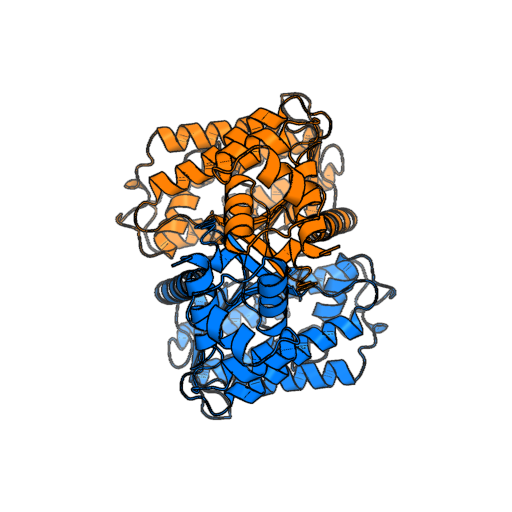98 1 95.94 251 TYR A C 1
ATOM 2065 O O . TYR A 1 251 ? 1.071 -8.875 -12.266 1 95.94 251 TYR A O 1
ATOM 2073 N N . LEU A 1 252 ? -0.914 -9.766 -11.945 1 94.31 252 LEU A N 1
ATOM 2074 C CA . LEU A 1 252 ? -0.696 -11.008 -12.672 1 94.31 252 LEU A CA 1
ATOM 2075 C C . LEU A 1 252 ? -1.844 -11.281 -13.641 1 94.31 252 LEU A C 1
ATOM 2077 O O . LEU A 1 252 ? -3.008 -11.32 -13.234 1 94.31 252 LEU A O 1
ATOM 2081 N N . GLU A 1 253 ? -1.478 -11.32 -14.844 1 94.38 253 GLU A N 1
ATOM 2082 C CA . GLU A 1 253 ? -2.459 -11.586 -15.891 1 94.38 253 GLU A CA 1
ATOM 2083 C C . GLU A 1 253 ? -2.174 -12.914 -16.594 1 94.38 253 GLU A C 1
ATOM 2085 O O . GLU A 1 253 ? -1.055 -13.148 -17.047 1 94.38 253 GLU A O 1
ATOM 2090 N N . THR A 1 254 ? -3.143 -13.703 -16.609 1 89.19 254 THR A N 1
ATOM 2091 C CA . THR A 1 254 ? -3.092 -14.945 -17.375 1 89.19 254 THR A CA 1
ATOM 2092 C C . THR A 1 254 ? -4.305 -15.078 -18.281 1 89.19 254 THR A C 1
ATOM 2094 O O . THR A 1 254 ? -5.109 -14.148 -18.391 1 89.19 254 THR A O 1
ATOM 2097 N N . SER A 1 255 ? -4.406 -16.172 -18.984 1 83.31 255 SER A N 1
ATOM 2098 C CA . SER A 1 255 ? -5.551 -16.406 -19.859 1 83.31 255 SER A CA 1
ATOM 2099 C C . SER A 1 255 ? -6.836 -16.562 -19.062 1 83.31 255 SER A C 1
ATOM 2101 O O . SER A 1 255 ? -7.922 -16.234 -19.547 1 83.31 255 SER A O 1
ATOM 2103 N N . THR A 1 256 ? -6.684 -16.953 -17.781 1 75.44 256 THR A N 1
ATOM 2104 C CA . THR A 1 256 ? -7.887 -17.297 -17.031 1 75.44 256 THR A CA 1
ATOM 2105 C C . THR A 1 256 ? -7.996 -16.469 -15.758 1 75.44 256 THR A C 1
ATOM 2107 O O . THR A 1 256 ? -9.016 -16.516 -15.062 1 75.44 256 THR A O 1
ATOM 2110 N N . LEU A 1 257 ? -6.879 -15.727 -15.516 1 82.69 257 LEU A N 1
ATOM 2111 C CA . LEU A 1 257 ? -6.863 -15.086 -14.211 1 82.69 257 LEU A CA 1
ATOM 2112 C C . LEU A 1 257 ? -6.293 -13.672 -14.297 1 82.69 257 LEU A C 1
ATOM 2114 O O . LEU A 1 257 ? -5.309 -13.445 -15 1 82.69 257 LEU A O 1
ATOM 2118 N N . GLN A 1 258 ? -7.027 -12.742 -13.68 1 88.12 258 GLN A N 1
ATOM 2119 C CA . GLN A 1 258 ? -6.527 -11.398 -13.438 1 88.12 258 GLN A CA 1
ATOM 2120 C C . GLN A 1 258 ? -6.445 -11.094 -11.945 1 88.12 258 GLN A C 1
ATOM 2122 O O . GLN A 1 258 ? -7.465 -11.086 -11.25 1 88.12 258 GLN A O 1
ATOM 2127 N N . LEU A 1 259 ? -5.203 -10.891 -11.523 1 90.88 259 LEU A N 1
ATOM 2128 C CA . LEU A 1 259 ? -4.969 -10.719 -10.094 1 90.88 259 LEU A CA 1
ATOM 2129 C C . LEU A 1 259 ? -4.238 -9.406 -9.82 1 90.88 259 LEU A C 1
ATOM 2131 O O . LEU A 1 259 ? -3.299 -9.047 -10.531 1 90.88 259 LEU A O 1
ATOM 2135 N N . SER A 1 260 ? -4.734 -8.664 -8.859 1 92.75 260 SER A N 1
ATOM 2136 C CA . SER A 1 260 ? -4.059 -7.473 -8.367 1 92.75 260 SER A CA 1
ATOM 2137 C C . SER A 1 260 ? -3.547 -7.676 -6.941 1 92.75 260 SER A C 1
ATOM 2139 O O . SER A 1 260 ? -4.223 -8.297 -6.117 1 92.75 260 SER A O 1
ATOM 2141 N N . LEU A 1 261 ? -2.359 -7.18 -6.715 1 93 261 LEU A N 1
ATOM 2142 C CA . LEU A 1 261 ? -1.741 -7.328 -5.402 1 93 261 LEU A CA 1
ATOM 2143 C C . LEU A 1 261 ? -1.174 -6 -4.914 1 93 261 LEU A C 1
ATOM 2145 O O . LEU A 1 261 ? -0.536 -5.273 -5.68 1 93 261 LEU A O 1
ATOM 2149 N N . ILE A 1 262 ? -1.399 -5.688 -3.701 1 92.38 262 ILE A N 1
ATOM 2150 C CA . ILE A 1 262 ? -0.776 -4.57 -3 1 92.38 262 ILE A CA 1
ATOM 2151 C C . ILE A 1 262 ? -0.034 -5.082 -1.769 1 92.38 262 ILE A C 1
ATOM 2153 O O . ILE A 1 262 ? -0.621 -5.754 -0.917 1 92.38 262 ILE A O 1
ATOM 2157 N N . ARG A 1 263 ? 1.17 -4.699 -1.722 1 91.5 263 ARG A N 1
ATOM 2158 C CA . ARG A 1 263 ? 1.964 -5.137 -0.578 1 91.5 263 ARG A CA 1
ATOM 2159 C C . ARG A 1 263 ? 1.653 -4.297 0.657 1 91.5 263 ARG A C 1
ATOM 2161 O O . ARG A 1 263 ? 1.546 -3.072 0.571 1 91.5 263 ARG A O 1
ATOM 2168 N N . VAL A 1 264 ? 1.475 -5.105 1.736 1 87.12 264 VAL A N 1
ATOM 2169 C CA . VAL A 1 264 ? 1.193 -4.426 2.996 1 87.12 264 VAL A CA 1
ATOM 2170 C C . VAL A 1 264 ? 1.984 -5.082 4.125 1 87.12 264 VAL A C 1
ATOM 2172 O O . VAL A 1 264 ? 2.305 -6.273 4.059 1 87.12 264 VAL A O 1
ATOM 2175 N N . TYR A 1 265 ? 2.33 -4.41 5.121 1 82.69 265 TYR A N 1
ATOM 2176 C CA . TYR A 1 265 ? 2.975 -4.91 6.332 1 82.69 265 TYR A CA 1
ATOM 2177 C C . TYR A 1 265 ? 4.195 -5.758 5.988 1 82.69 265 TYR A C 1
ATOM 2179 O O . TYR A 1 265 ? 4.316 -6.895 6.445 1 82.69 265 TYR A O 1
ATOM 2187 N N . SER A 1 266 ? 4.996 -5.234 5.086 1 83.19 266 SER A N 1
ATOM 2188 C CA . SER A 1 266 ? 6.281 -5.844 4.762 1 83.19 266 SER A CA 1
ATOM 2189 C C . SER A 1 266 ? 6.102 -7.062 3.863 1 83.19 266 SER A C 1
ATOM 2191 O O . SER A 1 266 ? 6.152 -6.949 2.637 1 83.19 266 SER A O 1
ATOM 2193 N N . ILE A 1 267 ? 5.715 -8.227 4.441 1 84.25 267 ILE A N 1
ATOM 2194 C CA . ILE A 1 267 ? 5.719 -9.453 3.656 1 84.25 267 ILE A CA 1
ATOM 2195 C C . ILE A 1 267 ? 4.281 -9.852 3.312 1 84.25 267 ILE A C 1
ATOM 2197 O O . ILE A 1 267 ? 4.059 -10.828 2.596 1 84.25 267 ILE A O 1
ATOM 2201 N N . ASN A 1 268 ? 3.295 -9.047 3.752 1 85.88 268 ASN A N 1
ATOM 2202 C CA . ASN A 1 268 ? 1.88 -9.328 3.533 1 85.88 268 ASN A CA 1
ATOM 2203 C C . ASN A 1 268 ? 1.36 -8.648 2.271 1 85.88 268 ASN A C 1
ATOM 2205 O O . ASN A 1 268 ? 2.074 -7.859 1.646 1 85.88 268 ASN A O 1
ATOM 2209 N N . SER A 1 269 ? 0.13 -9.062 1.935 1 88.94 269 SER A N 1
ATOM 2210 C CA . SER A 1 269 ? -0.431 -8.461 0.731 1 88.94 269 SER A CA 1
ATOM 2211 C C . SER A 1 269 ? -1.955 -8.461 0.771 1 88.94 269 SER A C 1
ATOM 2213 O O . SER A 1 269 ? -2.564 -9.273 1.468 1 88.94 269 SER A O 1
ATOM 2215 N N . LEU A 1 270 ? -2.539 -7.527 0.099 1 88.88 270 LEU A N 1
ATOM 2216 C CA . LEU A 1 270 ? -3.941 -7.531 -0.304 1 88.88 270 LEU A CA 1
ATOM 2217 C C . LEU A 1 270 ? -4.09 -7.973 -1.757 1 88.88 270 LEU A C 1
ATOM 2219 O O . LEU A 1 270 ? -3.428 -7.426 -2.645 1 88.88 270 LEU A O 1
ATOM 2223 N N . THR A 1 271 ? -4.855 -8.953 -1.95 1 88.69 271 THR A N 1
ATOM 2224 C CA . THR A 1 271 ? -5.035 -9.461 -3.307 1 88.69 271 THR A CA 1
ATOM 2225 C C . THR A 1 271 ? -6.508 -9.422 -3.709 1 88.69 271 THR A C 1
ATOM 2227 O O . THR A 1 271 ? -7.391 -9.633 -2.875 1 88.69 271 THR A O 1
ATOM 2230 N N . THR A 1 272 ? -6.773 -9.148 -4.977 1 86.12 272 THR A N 1
ATOM 2231 C CA . THR A 1 272 ? -8.148 -9.125 -5.469 1 86.12 272 THR A CA 1
ATOM 2232 C C . THR A 1 272 ? -8.211 -9.586 -6.922 1 86.12 272 THR A C 1
ATOM 2234 O O . THR A 1 272 ? -7.23 -9.453 -7.664 1 86.12 272 THR A O 1
ATOM 2237 N N . GLN A 1 273 ? -9.266 -10.156 -7.246 1 80.94 273 GLN A N 1
ATOM 2238 C CA . GLN A 1 273 ? -9.523 -10.555 -8.625 1 80.94 273 GLN A CA 1
ATOM 2239 C C . GLN A 1 273 ? -10.539 -9.625 -9.289 1 80.94 273 GLN A C 1
ATOM 2241 O O . GLN A 1 273 ? -11.062 -9.945 -10.359 1 80.94 273 GLN A O 1
ATOM 2246 N N . ASP A 1 274 ? -10.758 -8.516 -8.57 1 79.81 274 ASP A N 1
ATOM 2247 C CA . ASP A 1 274 ? -11.695 -7.543 -9.117 1 79.81 274 ASP A CA 1
ATOM 2248 C C . ASP A 1 274 ? -11.18 -6.973 -10.438 1 79.81 274 ASP A C 1
ATOM 2250 O O . ASP A 1 274 ? -10.062 -6.457 -10.508 1 79.81 274 ASP A O 1
ATOM 2254 N N . VAL A 1 275 ? -12 -6.957 -11.445 1 80.5 275 VAL A N 1
ATOM 2255 C CA . VAL A 1 275 ? -11.594 -6.617 -12.805 1 80.5 275 VAL A CA 1
ATOM 2256 C C . VAL A 1 275 ? -11.305 -5.121 -12.898 1 80.5 275 VAL A C 1
ATOM 2258 O O . VAL A 1 275 ? -10.352 -4.707 -13.57 1 80.5 275 VAL A O 1
ATOM 2261 N N . GLN A 1 276 ? -12.055 -4.344 -12.219 1 78.44 276 GLN A N 1
ATOM 2262 C CA . GLN A 1 276 ? -11.844 -2.9 -12.273 1 78.44 276 GLN A CA 1
ATOM 2263 C C . GLN A 1 276 ? -10.539 -2.506 -11.594 1 78.44 276 GLN A C 1
ATOM 2265 O O . GLN A 1 276 ? -9.789 -1.669 -12.109 1 78.44 276 GLN A O 1
ATOM 2270 N N . MET A 1 277 ? -10.344 -3.146 -10.484 1 83.75 277 MET A N 1
ATOM 2271 C CA . MET A 1 277 ? -9.078 -2.906 -9.789 1 83.75 277 MET A CA 1
ATOM 2272 C C . MET A 1 277 ? -7.895 -3.342 -10.641 1 83.75 277 MET A C 1
ATOM 2274 O O . MET A 1 277 ? -6.875 -2.648 -10.695 1 83.75 277 MET A O 1
ATOM 2278 N N . PHE A 1 278 ? -8.133 -4.441 -11.289 1 89.56 278 PHE A N 1
ATOM 2279 C CA . PHE A 1 278 ? -7.062 -4.969 -12.125 1 89.56 278 PHE A CA 1
ATOM 2280 C C . PHE A 1 278 ? -6.742 -4.008 -13.266 1 89.56 278 PHE A C 1
ATOM 2282 O O . PHE A 1 278 ? -5.578 -3.67 -13.484 1 89.56 278 PHE A O 1
ATOM 2289 N N . GLN A 1 279 ? -7.715 -3.529 -13.922 1 87.31 279 GLN A N 1
ATOM 2290 C CA . GLN A 1 279 ? -7.516 -2.633 -15.055 1 87.31 279 GLN A CA 1
ATOM 2291 C C . GLN A 1 279 ? -6.871 -1.322 -14.617 1 87.31 279 GLN A C 1
ATOM 2293 O O . GLN A 1 279 ? -5.945 -0.831 -15.266 1 87.31 279 GLN A O 1
ATOM 2298 N N . SER A 1 280 ? -7.285 -0.816 -13.531 1 84.56 280 SER A N 1
ATOM 2299 C CA . SER A 1 280 ? -6.742 0.432 -13.008 1 84.56 280 SER A CA 1
ATOM 2300 C C . SER A 1 280 ? -5.273 0.275 -12.617 1 84.56 280 SER A C 1
ATOM 2302 O O . SER A 1 280 ? -4.449 1.133 -12.93 1 84.56 280 SER A O 1
ATOM 2304 N N . LEU A 1 281 ? -5.016 -0.792 -11.93 1 90.56 281 LEU A N 1
ATOM 2305 C CA . LEU A 1 281 ? -3.656 -1.053 -11.469 1 90.56 281 LEU A CA 1
ATOM 2306 C C . LEU A 1 281 ? -2.719 -1.296 -12.648 1 90.56 281 LEU A C 1
ATOM 2308 O O . LEU A 1 281 ? -1.606 -0.766 -12.68 1 90.56 281 LEU A O 1
ATOM 2312 N N . LYS A 1 282 ? -3.184 -2.096 -13.547 1 92.75 282 LYS A N 1
ATOM 2313 C CA . LYS A 1 282 ? -2.375 -2.377 -14.734 1 92.75 282 LYS A CA 1
ATOM 2314 C C . LYS A 1 282 ? -2.092 -1.103 -15.523 1 92.75 282 LYS A C 1
ATOM 2316 O O . LYS A 1 282 ? -0.952 -0.856 -15.922 1 92.75 282 LYS A O 1
ATOM 2321 N N . GLU A 1 283 ? -3.053 -0.307 -15.703 1 88.5 283 GLU A N 1
ATOM 2322 C CA . GLU A 1 283 ? -2.877 0.958 -16.406 1 88.5 283 GLU A CA 1
ATOM 2323 C C . GLU A 1 283 ? -1.901 1.871 -15.672 1 88.5 283 GLU A C 1
ATOM 2325 O O . GLU A 1 283 ? -1.087 2.553 -16.297 1 88.5 283 GLU A O 1
ATOM 2330 N N . TRP A 1 284 ? -2.018 1.904 -14.453 1 87.19 284 TRP A N 1
ATOM 2331 C CA . TRP A 1 284 ? -1.124 2.719 -13.633 1 87.19 284 TRP A CA 1
ATOM 2332 C C . TRP A 1 284 ? 0.322 2.258 -13.789 1 87.19 284 TRP A C 1
ATOM 2334 O O . TRP A 1 284 ? 1.219 3.074 -14.016 1 87.19 284 TRP A O 1
ATOM 2344 N N . ILE A 1 285 ? 0.531 0.994 -13.68 1 92.31 285 ILE A N 1
ATOM 2345 C CA . ILE A 1 285 ? 1.873 0.436 -13.797 1 92.31 285 ILE A CA 1
ATOM 2346 C C . ILE A 1 285 ? 2.42 0.702 -15.203 1 92.31 285 ILE A C 1
ATOM 2348 O O . ILE A 1 285 ? 3.586 1.073 -15.359 1 92.31 285 ILE A O 1
ATOM 2352 N N . GLN A 1 286 ? 1.571 0.565 -16.172 1 90.75 286 GLN A N 1
ATOM 2353 C CA . GLN A 1 286 ? 1.99 0.83 -17.547 1 90.75 286 GLN A CA 1
ATOM 2354 C C . GLN A 1 286 ? 2.361 2.299 -17.734 1 90.75 286 GLN A C 1
ATOM 2356 O O . GLN A 1 286 ? 3.312 2.617 -18.453 1 90.75 286 GLN A O 1
ATOM 2361 N N . SER A 1 287 ? 1.62 3.129 -17.125 1 87.5 287 SER A N 1
ATOM 2362 C CA . SER A 1 287 ? 1.924 4.555 -17.203 1 87.5 287 SER A CA 1
ATOM 2363 C C . SER A 1 287 ? 3.27 4.867 -16.547 1 87.5 287 SER A C 1
ATOM 2365 O O . SER A 1 287 ? 4.027 5.699 -17.062 1 87.5 287 SER A O 1
ATOM 2367 N N . LEU A 1 288 ? 3.551 4.203 -15.406 1 89.81 288 LEU A N 1
ATOM 2368 C CA . LEU A 1 288 ? 4.82 4.406 -14.719 1 89.81 288 LEU A CA 1
ATOM 2369 C C . LEU A 1 288 ? 5.992 4.02 -15.609 1 89.81 288 LEU A C 1
ATOM 2371 O O . LEU A 1 288 ? 7.059 4.641 -15.555 1 89.81 288 LEU A O 1
ATOM 2375 N N . LYS A 1 289 ? 5.758 3.035 -16.438 1 90.19 289 LYS A N 1
ATOM 2376 C CA . LYS A 1 289 ? 6.793 2.604 -17.375 1 90.19 289 LYS A CA 1
ATOM 2377 C C . LYS A 1 289 ? 7.188 3.736 -18.312 1 90.19 289 LYS A C 1
ATOM 2379 O O . LYS A 1 289 ? 8.375 3.928 -18.594 1 90.19 289 LYS A O 1
ATOM 2384 N N . LYS A 1 290 ? 6.215 4.461 -18.688 1 84.94 290 LYS A N 1
ATOM 2385 C CA . LYS A 1 290 ? 6.438 5.527 -19.656 1 84.94 290 LYS A CA 1
ATOM 2386 C C . LYS A 1 290 ? 7.297 6.641 -19.078 1 84.94 290 LYS A C 1
ATOM 2388 O O . LYS A 1 290 ? 8.039 7.312 -19.797 1 84.94 290 LYS A O 1
ATOM 2393 N N . PHE A 1 291 ? 7.254 6.766 -17.79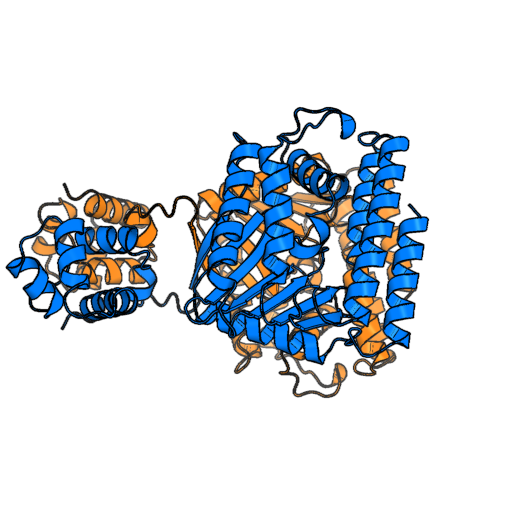7 1 83.38 291 PHE A N 1
ATOM 2394 C CA . PHE A 1 291 ? 7.961 7.863 -17.156 1 83.38 291 PHE A CA 1
ATOM 2395 C C . PHE A 1 291 ? 9.219 7.359 -16.453 1 83.38 291 PHE A C 1
ATOM 2397 O O . PHE A 1 291 ? 9.836 8.086 -15.672 1 83.38 291 PHE A O 1
ATOM 2404 N N . SER A 1 292 ? 9.547 6.117 -16.672 1 91.44 292 SER A N 1
ATOM 2405 C CA . SER A 1 292 ? 10.727 5.492 -16.078 1 91.44 292 SER A CA 1
ATOM 2406 C C . SER A 1 292 ? 11.773 5.18 -17.156 1 91.44 292 SER A C 1
ATOM 2408 O O . SER A 1 292 ? 11.508 5.332 -18.344 1 91.44 292 SER A O 1
ATOM 2410 N N . THR A 1 293 ? 12.938 4.898 -16.75 1 93.81 293 THR A N 1
ATOM 2411 C CA . THR A 1 293 ? 14.016 4.57 -17.672 1 93.81 293 THR A CA 1
ATOM 2412 C C . THR A 1 293 ? 14.188 3.057 -17.781 1 93.81 293 THR A C 1
ATOM 2414 O O . THR A 1 293 ? 14.422 2.381 -16.781 1 93.81 293 THR A O 1
ATOM 2417 N N . LEU A 1 294 ? 14.039 2.553 -18.969 1 95.69 294 LEU A N 1
ATOM 2418 C CA . LEU A 1 294 ? 14.297 1.141 -19.234 1 95.69 294 LEU A CA 1
ATOM 2419 C C . LEU A 1 294 ? 15.797 0.846 -19.172 1 95.69 294 LEU A C 1
ATOM 2421 O O . LEU A 1 294 ? 16.578 1.429 -19.938 1 95.69 294 LEU A O 1
ATOM 2425 N N . ILE A 1 295 ? 16.172 -0.065 -18.297 1 94.94 295 ILE A N 1
ATOM 2426 C CA . ILE A 1 295 ? 17.594 -0.317 -18.172 1 94.94 295 ILE A CA 1
ATOM 2427 C C . ILE A 1 295 ? 17.906 -1.748 -18.594 1 94.94 295 ILE A C 1
ATOM 2429 O O . ILE A 1 295 ? 19.078 -2.166 -18.594 1 94.94 295 ILE A O 1
ATOM 2433 N N . SER A 1 296 ? 16.891 -2.531 -18.891 1 94.25 296 SER A N 1
ATOM 2434 C CA . SER A 1 296 ? 17.125 -3.867 -19.438 1 94.25 296 SER A CA 1
ATOM 2435 C C . SER A 1 296 ? 17.328 -3.828 -20.938 1 94.25 296 SER A C 1
ATOM 2437 O O . SER A 1 296 ? 16.609 -3.127 -21.656 1 94.25 296 SER A O 1
ATOM 2439 N N . GLU A 1 297 ? 18.297 -4.586 -21.422 1 88.38 297 GLU A N 1
ATOM 2440 C CA . GLU A 1 297 ? 18.656 -4.75 -22.828 1 88.38 297 GLU A CA 1
ATOM 2441 C C . GLU A 1 297 ? 18.938 -3.402 -23.484 1 88.38 297 GLU A C 1
ATOM 2443 O O . GLU A 1 297 ? 19.219 -3.338 -24.688 1 88.38 297 GLU A O 1
ATOM 2448 N N . SER A 1 298 ? 18.703 -2.334 -22.766 1 86.12 298 SER A N 1
ATOM 2449 C CA . SER A 1 298 ? 18.984 -0.977 -23.234 1 86.12 298 SER A CA 1
ATOM 2450 C C . SER A 1 298 ? 19.438 -0.081 -22.078 1 86.12 298 SER A C 1
ATOM 2452 O O . SER A 1 298 ? 19.562 -0.537 -20.938 1 86.12 298 SER A O 1
ATOM 2454 N N . GLY A 1 299 ? 19.812 1.128 -22.438 1 86 299 GLY A N 1
ATOM 2455 C CA . GLY A 1 299 ? 20.203 2.055 -21.391 1 86 299 GLY A CA 1
ATOM 2456 C C . GLY A 1 299 ? 21.453 1.614 -20.641 1 86 299 GLY A C 1
ATOM 2457 O O . GLY A 1 299 ? 21.453 1.576 -19.422 1 86 299 GLY A O 1
ATOM 2458 N N . GLU A 1 300 ? 22.391 1.162 -21.391 1 87.12 300 GLU A N 1
ATOM 2459 C CA . GLU A 1 300 ? 23.594 0.588 -20.797 1 87.12 300 GLU A CA 1
ATOM 2460 C C . GLU A 1 300 ? 24.234 1.556 -19.812 1 87.12 300 GLU A C 1
ATOM 2462 O O . GLU A 1 300 ? 24.609 1.161 -18.703 1 87.12 300 GLU A O 1
ATOM 2467 N N . MET A 1 301 ? 24.281 2.75 -20.203 1 90.25 301 MET A N 1
ATOM 2468 C CA . MET A 1 301 ? 24.891 3.734 -19.312 1 90.25 301 MET A CA 1
ATOM 2469 C C . MET A 1 301 ? 24.078 3.877 -18.016 1 90.25 301 MET A C 1
ATOM 2471 O O . MET A 1 301 ? 24.641 3.865 -16.922 1 90.25 301 MET A O 1
ATOM 2475 N N . GLN A 1 302 ? 22.781 4.066 -18.156 1 90.75 302 GLN A N 1
ATOM 2476 C CA . GLN A 1 302 ? 21.891 4.195 -17 1 90.75 302 GLN A CA 1
ATOM 2477 C C . GLN A 1 302 ? 21.938 2.945 -16.125 1 90.75 302 GLN A C 1
ATOM 2479 O O . GLN A 1 302 ? 21.906 3.039 -14.898 1 90.75 302 GLN A O 1
ATOM 2484 N N . ARG A 1 303 ? 22.047 1.82 -16.781 1 94.12 303 ARG A N 1
ATOM 2485 C CA . ARG A 1 303 ? 22.125 0.555 -16.047 1 94.12 303 ARG A CA 1
ATOM 2486 C C . ARG A 1 303 ? 23.375 0.496 -15.188 1 94.12 303 ARG A C 1
ATOM 2488 O O . ARG A 1 303 ? 23.297 0.191 -13.992 1 94.12 303 ARG A O 1
ATOM 2495 N N . ILE A 1 304 ? 24.5 0.807 -15.773 1 94 304 ILE A N 1
ATOM 2496 C CA . ILE A 1 304 ? 25.781 0.768 -15.07 1 94 304 ILE A CA 1
ATOM 2497 C C . ILE A 1 304 ? 25.766 1.773 -13.922 1 94 304 ILE A C 1
ATOM 2499 O O . ILE A 1 304 ? 26.172 1.449 -12.797 1 94 304 ILE A O 1
ATOM 2503 N N . GLN A 1 305 ? 25.25 2.93 -14.234 1 93.06 305 GLN A N 1
ATOM 2504 C CA . GLN A 1 305 ? 25.172 3.971 -13.211 1 93.06 305 GLN A CA 1
ATOM 2505 C C . GLN A 1 305 ? 24.281 3.541 -12.047 1 93.06 305 GLN A C 1
ATOM 2507 O O . GLN A 1 305 ? 24.641 3.748 -10.883 1 93.06 305 GLN A O 1
ATOM 2512 N N . PHE A 1 306 ? 23.203 2.994 -12.383 1 94.06 306 PHE A N 1
ATOM 2513 C CA . PHE A 1 306 ? 22.266 2.564 -11.359 1 94.06 306 PHE A CA 1
ATOM 2514 C C . PHE A 1 306 ? 22.891 1.511 -10.453 1 94.06 306 PHE A C 1
ATOM 2516 O O . PHE A 1 306 ? 22.906 1.665 -9.234 1 94.06 306 PHE A O 1
ATOM 2523 N N . PHE A 1 307 ? 23.406 0.473 -11.008 1 95.94 307 PHE A N 1
ATOM 2524 C CA . PHE A 1 307 ? 23.906 -0.634 -10.203 1 95.94 307 PHE A CA 1
ATOM 2525 C C . PHE A 1 307 ? 25.188 -0.231 -9.461 1 95.94 307 PHE A C 1
ATOM 2527 O O . PHE A 1 307 ? 25.422 -0.693 -8.344 1 95.94 307 PHE A O 1
ATOM 2534 N N . ASN A 1 308 ? 25.969 0.662 -10.039 1 94.94 308 ASN A N 1
ATOM 2535 C CA . ASN A 1 308 ? 27.109 1.19 -9.312 1 94.94 308 ASN A CA 1
ATOM 2536 C C . ASN A 1 308 ? 26.688 1.975 -8.078 1 94.94 308 ASN A C 1
ATOM 2538 O O . ASN A 1 308 ? 27.281 1.847 -7.012 1 94.94 308 ASN A O 1
ATOM 2542 N N . GLN A 1 309 ? 25.688 2.723 -8.273 1 94.06 309 GLN A N 1
ATOM 2543 C CA . GLN A 1 309 ? 25.156 3.477 -7.148 1 94.06 309 GLN A CA 1
ATOM 2544 C C . GLN A 1 309 ? 24.641 2.543 -6.051 1 94.06 309 GLN A C 1
ATOM 2546 O O . GLN A 1 309 ? 24.828 2.807 -4.863 1 94.06 309 GLN A O 1
ATOM 2551 N N . GLN A 1 310 ? 23.953 1.527 -6.484 1 94.38 310 GLN A N 1
ATOM 2552 C CA . GLN A 1 310 ? 23.453 0.564 -5.504 1 94.38 310 GLN A CA 1
ATOM 2553 C C . GLN A 1 310 ? 24.609 -0.088 -4.75 1 94.38 310 GLN A C 1
ATOM 2555 O O . GLN A 1 310 ? 24.547 -0.267 -3.531 1 94.38 310 GLN A O 1
ATOM 2560 N N . ARG A 1 311 ? 25.688 -0.451 -5.461 1 95.56 311 ARG A N 1
ATOM 2561 C CA . ARG A 1 311 ? 26.859 -1.057 -4.824 1 95.56 311 ARG A CA 1
ATOM 2562 C C . ARG A 1 311 ? 27.5 -0.095 -3.828 1 95.56 311 ARG A C 1
ATOM 2564 O O . ARG A 1 311 ? 27.953 -0.51 -2.762 1 95.56 311 ARG A O 1
ATOM 2571 N N . GLU A 1 312 ? 27.5 1.16 -4.16 1 93.62 312 GLU A N 1
ATOM 2572 C CA . GLU A 1 312 ? 28.047 2.164 -3.248 1 93.62 312 GLU A CA 1
ATOM 2573 C C . GLU A 1 312 ? 27.219 2.254 -1.97 1 93.62 312 GLU A C 1
ATOM 2575 O O . GLU A 1 312 ? 27.766 2.357 -0.872 1 93.62 312 GLU A O 1
ATOM 2580 N N . ILE A 1 313 ? 25.984 2.232 -2.146 1 92.06 313 ILE A N 1
ATOM 2581 C CA . ILE A 1 313 ? 25.078 2.301 -1.012 1 92.06 313 ILE A CA 1
ATOM 2582 C C . ILE A 1 313 ? 25.266 1.081 -0.115 1 92.06 313 ILE A C 1
ATOM 2584 O O . ILE A 1 313 ? 25.312 1.204 1.111 1 92.06 313 ILE A O 1
ATOM 2588 N N . ILE A 1 314 ? 25.422 -0.068 -0.72 1 93.94 314 ILE A N 1
ATOM 2589 C CA . ILE A 1 314 ? 25.609 -1.312 0.017 1 93.94 314 ILE A CA 1
ATOM 2590 C C . ILE A 1 314 ? 26.953 -1.276 0.743 1 93.94 314 ILE A C 1
ATOM 2592 O O . ILE A 1 314 ? 27.047 -1.697 1.898 1 93.94 314 ILE A O 1
ATOM 2596 N N . ASP A 1 315 ? 27.906 -0.698 0.089 1 91.56 315 ASP A N 1
ATOM 2597 C CA . ASP A 1 315 ? 29.25 -0.644 0.65 1 91.56 315 ASP A CA 1
ATOM 2598 C C . ASP A 1 315 ? 29.312 0.27 1.873 1 91.56 315 ASP A C 1
ATOM 2600 O O . ASP A 1 315 ? 30.172 0.119 2.732 1 91.56 315 ASP A O 1
ATOM 2604 N N . ALA A 1 316 ? 28.391 1.151 1.914 1 84.25 316 ALA A N 1
ATOM 2605 C CA . ALA A 1 316 ? 28.344 2.092 3.031 1 84.25 316 ALA A CA 1
ATOM 2606 C C . ALA A 1 316 ? 27.766 1.434 4.277 1 84.25 316 ALA A C 1
ATOM 2608 O O . ALA A 1 316 ? 27.812 2.006 5.371 1 84.25 316 ALA A O 1
ATOM 2609 N N . LEU A 1 317 ? 27.219 0.329 4.121 1 85 317 LEU A N 1
ATOM 2610 C CA . LEU A 1 317 ? 26.703 -0.431 5.254 1 85 317 LEU A CA 1
ATOM 2611 C C . LEU A 1 317 ? 27.844 -0.866 6.176 1 85 317 LEU A C 1
ATOM 2613 O O . LEU A 1 317 ? 27.672 -0.921 7.395 1 85 317 LEU A O 1
ATOM 2617 N N . MET B 1 1 ? -33.438 -22.609 11.219 1 46.84 1 MET B N 1
ATOM 2618 C CA . MET B 1 1 ? -33.406 -21.188 10.898 1 46.84 1 MET B CA 1
ATOM 2619 C C . MET B 1 1 ? -32.219 -20.859 9.992 1 46.84 1 MET B C 1
ATOM 2621 O O . MET B 1 1 ? -31.141 -21.391 10.188 1 46.84 1 MET B O 1
ATOM 2625 N N . ASN B 1 2 ? -32.5 -20.344 8.836 1 65.06 2 ASN B N 1
ATOM 2626 C CA . ASN B 1 2 ? -31.484 -20.031 7.832 1 65.06 2 ASN B CA 1
ATOM 2627 C C . ASN B 1 2 ? -30.438 -19.078 8.383 1 65.06 2 ASN B C 1
ATOM 2629 O O . ASN B 1 2 ? -30.734 -17.922 8.695 1 65.06 2 ASN B O 1
ATOM 2633 N N . GLU B 1 3 ? -29.391 -19.703 8.844 1 68.75 3 GLU B N 1
ATOM 2634 C CA . GLU B 1 3 ? -28.312 -19 9.531 1 68.75 3 GLU B CA 1
ATOM 2635 C C . GLU B 1 3 ? -27.953 -17.703 8.805 1 68.75 3 GLU B C 1
ATOM 2637 O O . GLU B 1 3 ? -27.734 -16.672 9.445 1 68.75 3 GLU B O 1
ATOM 2642 N N . LEU B 1 4 ? -28.016 -17.734 7.57 1 76.19 4 LEU B N 1
ATOM 2643 C CA . LEU B 1 4 ? -27.641 -16.562 6.789 1 76.19 4 LEU B CA 1
ATOM 2644 C C . LEU B 1 4 ? -28.719 -15.477 6.891 1 76.19 4 LEU B C 1
ATOM 2646 O O . LEU B 1 4 ? -28.391 -14.289 6.973 1 76.19 4 LEU B O 1
ATOM 2650 N N . ASN B 1 5 ? -29.922 -16.047 6.918 1 80.94 5 ASN B N 1
ATOM 2651 C CA . ASN B 1 5 ? -31.031 -15.117 7.109 1 80.94 5 ASN B CA 1
ATOM 2652 C C . ASN B 1 5 ? -30.922 -14.398 8.445 1 80.94 5 ASN B C 1
ATOM 2654 O O . ASN B 1 5 ? -31.094 -13.18 8.516 1 80.94 5 ASN B O 1
ATOM 2658 N N . THR B 1 6 ? -30.609 -15.172 9.336 1 80.31 6 THR B N 1
ATOM 2659 C CA . THR B 1 6 ? -30.469 -14.617 10.68 1 80.31 6 THR B CA 1
ATOM 2660 C C . THR B 1 6 ? -29.312 -13.625 10.734 1 80.31 6 THR B C 1
ATOM 2662 O O . THR B 1 6 ? -29.438 -12.562 11.344 1 80.31 6 THR B O 1
ATOM 2665 N N . ASN B 1 7 ? -28.234 -13.938 10.141 1 78.56 7 ASN B N 1
ATOM 2666 C CA . ASN B 1 7 ? -27.062 -13.062 10.125 1 78.56 7 ASN B CA 1
ATOM 2667 C C . ASN B 1 7 ? -27.359 -11.734 9.438 1 78.56 7 ASN B C 1
ATOM 2669 O O . ASN B 1 7 ? -26.906 -10.68 9.883 1 78.56 7 ASN B O 1
ATOM 2673 N N . LEU B 1 8 ? -28.062 -11.82 8.398 1 83.75 8 LEU B N 1
ATOM 2674 C CA . LEU B 1 8 ? -28.453 -10.617 7.672 1 83.75 8 LEU B CA 1
ATOM 2675 C C . LEU B 1 8 ? -29.344 -9.727 8.539 1 83.75 8 LEU B C 1
ATOM 2677 O O . LEU B 1 8 ? -29.141 -8.508 8.594 1 83.75 8 LEU B O 1
ATOM 2681 N N . ILE B 1 9 ? -30.25 -10.43 9.203 1 83.38 9 ILE B N 1
ATOM 2682 C CA . ILE B 1 9 ? -31.188 -9.703 10.055 1 83.38 9 ILE B CA 1
ATOM 2683 C C . ILE B 1 9 ? -30.422 -9.047 11.211 1 83.38 9 ILE B C 1
ATOM 2685 O O . ILE B 1 9 ? -30.672 -7.883 11.539 1 83.38 9 ILE B O 1
ATOM 2689 N N . GLU B 1 10 ? -29.531 -9.789 11.719 1 80.38 10 GLU B N 1
ATOM 2690 C CA . GLU B 1 10 ? -28.75 -9.258 12.828 1 80.38 10 GLU B CA 1
ATOM 2691 C C . GLU B 1 10 ? -27.891 -8.07 12.391 1 80.38 10 GLU B C 1
ATOM 2693 O O . GLU B 1 10 ? -27.781 -7.078 13.109 1 80.38 10 GLU B O 1
ATOM 2698 N N . ALA B 1 11 ? -27.281 -8.195 11.297 1 75.62 11 ALA B N 1
ATOM 2699 C CA . ALA B 1 11 ? -26.469 -7.105 10.75 1 75.62 11 ALA B CA 1
ATOM 2700 C C . ALA B 1 11 ? -27.328 -5.859 10.508 1 75.62 11 ALA B C 1
ATOM 2702 O O . ALA B 1 11 ? -26.875 -4.738 10.758 1 75.62 11 ALA B O 1
ATOM 2703 N N . ALA B 1 12 ? -28.5 -6.047 9.992 1 79.62 12 ALA B N 1
ATOM 2704 C CA . ALA B 1 12 ? -29.422 -4.945 9.734 1 79.62 12 ALA B CA 1
ATOM 2705 C C . ALA B 1 12 ? -29.891 -4.312 11.039 1 79.62 12 ALA B C 1
ATOM 2707 O O . ALA B 1 12 ? -30.016 -3.088 11.133 1 79.62 12 ALA B O 1
ATOM 2708 N N . LYS B 1 13 ? -30.094 -5.191 11.984 1 80.62 13 LYS B N 1
ATOM 2709 C CA . LYS B 1 13 ? -30.547 -4.715 13.289 1 80.62 13 LYS B CA 1
ATOM 2710 C C . LYS B 1 13 ? -29.484 -3.848 13.953 1 80.62 13 LYS B C 1
ATOM 2712 O O . LYS B 1 13 ? -29.812 -2.893 14.664 1 80.62 13 LYS B O 1
ATOM 2717 N N . GLU B 1 14 ? -28.266 -4.262 13.695 1 74.06 14 GLU B N 1
ATOM 2718 C CA . GLU B 1 14 ? -27.156 -3.5 14.25 1 74.06 14 GLU B CA 1
ATOM 2719 C C . GLU B 1 14 ? -27.156 -2.068 13.719 1 74.06 14 GLU B C 1
ATOM 2721 O O . GLU B 1 14 ? -26.75 -1.142 14.43 1 74.06 14 GLU B O 1
ATOM 2726 N N . LYS B 1 15 ? -27.578 -1.893 12.609 1 69.25 15 LYS B N 1
ATOM 2727 C CA . LYS B 1 15 ? -27.609 -0.574 11.977 1 69.25 15 LYS B CA 1
ATOM 2728 C C . LYS B 1 15 ? -28.828 0.222 12.438 1 69.25 15 LYS B C 1
ATOM 2730 O O . LYS B 1 15 ? -28.797 1.453 12.484 1 69.25 15 LYS B O 1
ATOM 2735 N N . PHE B 1 16 ? -29.844 -0.517 12.727 1 75.38 16 PHE B N 1
ATOM 2736 C CA . PHE B 1 16 ? -31.094 0.094 13.188 1 75.38 16 PHE B CA 1
ATOM 2737 C C . PHE B 1 16 ? -31.594 -0.597 14.453 1 75.38 16 PHE B C 1
ATOM 2739 O O . PHE B 1 16 ? -32.531 -1.406 14.391 1 75.38 16 PHE B O 1
ATOM 2746 N N . PRO B 1 17 ? -31.031 -0.2 15.531 1 68.69 17 PRO B N 1
ATOM 2747 C CA . PRO B 1 17 ? -31.312 -0.919 16.781 1 68.69 17 PRO B CA 1
ATOM 2748 C C . PRO B 1 17 ? -32.719 -0.623 17.328 1 68.69 17 PRO B C 1
ATOM 2750 O O . PRO B 1 17 ? -33.25 -1.404 18.109 1 68.69 17 PRO B O 1
ATOM 2753 N N . ALA B 1 18 ? -33.312 0.442 16.906 1 68.88 18 ALA B N 1
ATOM 2754 C CA . ALA B 1 18 ? -34.625 0.77 17.438 1 68.88 18 ALA B CA 1
ATOM 2755 C C . ALA B 1 18 ? -35.688 -0.214 16.938 1 68.88 18 ALA B C 1
ATOM 2757 O O . ALA B 1 18 ? -35.719 -0.543 15.75 1 68.88 18 ALA B O 1
ATOM 2758 N N . LYS B 1 19 ? -36.5 -0.752 17.859 1 64.94 19 LYS B N 1
ATOM 2759 C CA . LYS B 1 19 ? -37.562 -1.728 17.594 1 64.94 19 LYS B CA 1
ATOM 2760 C C . LYS B 1 19 ? -38.562 -1.19 16.578 1 64.94 19 LYS B C 1
ATOM 2762 O O . LYS B 1 19 ? -39.031 -0.054 16.688 1 64.94 19 LYS B O 1
ATOM 2767 N N . GLY B 1 20 ? -38.75 -1.857 15.555 1 74.25 20 GLY B N 1
ATOM 2768 C CA . GLY B 1 20 ? -39.75 -1.455 14.555 1 74.25 20 GLY B CA 1
ATOM 2769 C C . GLY B 1 20 ? -39.125 -0.643 13.422 1 74.25 20 GLY B C 1
ATOM 2770 O O . GLY B 1 20 ? -39.688 -0.607 12.32 1 74.25 20 GLY B O 1
ATOM 2771 N N . GLN B 1 21 ? -38.094 -0.025 13.68 1 79.69 21 GLN B N 1
ATOM 2772 C CA . GLN B 1 21 ? -37.469 0.825 12.672 1 79.69 21 GLN B CA 1
ATOM 2773 C C . GLN B 1 21 ? -36.969 -0.003 11.492 1 79.69 21 GLN B C 1
ATOM 2775 O O . GLN B 1 21 ? -37.156 0.383 10.336 1 79.69 21 GLN B O 1
ATOM 2780 N N . LEU B 1 22 ? -36.406 -1.113 11.773 1 86.62 22 LEU B N 1
ATOM 2781 C CA . LEU B 1 22 ? -35.875 -1.982 10.719 1 86.62 22 LEU B CA 1
ATOM 2782 C C . LEU B 1 22 ? -37 -2.49 9.836 1 86.62 22 LEU B C 1
ATOM 2784 O O . LEU B 1 22 ? -36.875 -2.514 8.609 1 86.62 22 LEU B O 1
ATOM 2788 N N . ALA B 1 23 ? -38.125 -2.85 10.469 1 86.56 23 ALA B N 1
ATOM 2789 C CA . ALA B 1 23 ? -39.25 -3.363 9.719 1 86.56 23 ALA B CA 1
ATOM 2790 C C . ALA B 1 23 ? -39.781 -2.316 8.75 1 86.56 23 ALA B C 1
ATOM 2792 O O . ALA B 1 23 ? -40.094 -2.629 7.59 1 86.56 23 ALA B O 1
ATOM 2793 N N . ASN B 1 24 ? -39.875 -1.125 9.203 1 85.75 24 ASN B N 1
ATOM 2794 C CA . ASN B 1 24 ? -40.344 -0.034 8.359 1 85.75 24 ASN B CA 1
ATOM 2795 C C . ASN B 1 24 ? -39.406 0.231 7.188 1 85.75 24 ASN B C 1
ATOM 2797 O O . ASN B 1 24 ? -39.875 0.413 6.059 1 85.75 24 ASN B O 1
ATOM 2801 N N . ILE B 1 25 ? -38.188 0.223 7.453 1 84.94 25 ILE B N 1
ATOM 2802 C CA . ILE B 1 25 ? -37.188 0.47 6.426 1 84.94 25 ILE B CA 1
ATOM 2803 C C . ILE B 1 25 ? -37.25 -0.644 5.383 1 84.94 25 ILE B C 1
ATOM 2805 O O . ILE B 1 25 ? -37.156 -0.38 4.18 1 84.94 25 ILE B O 1
ATOM 2809 N N . LEU B 1 26 ? -37.344 -1.844 5.852 1 88.44 26 LEU B N 1
ATOM 2810 C CA . LEU B 1 26 ? -37.375 -2.98 4.941 1 88.44 26 LEU B CA 1
ATOM 2811 C C . LEU B 1 26 ? -38.656 -2.973 4.102 1 88.44 26 LEU B C 1
ATOM 2813 O O . LEU B 1 26 ? -38.625 -3.338 2.926 1 88.44 26 LEU B O 1
ATOM 2817 N N . MET B 1 27 ? -39.812 -2.57 4.707 1 88 27 MET B N 1
ATOM 2818 C CA . MET B 1 27 ? -41.062 -2.443 3.967 1 88 27 MET B CA 1
ATOM 2819 C C . MET B 1 27 ? -40.906 -1.467 2.805 1 88 27 MET B C 1
ATOM 2821 O O . MET B 1 27 ? -41.344 -1.752 1.688 1 88 27 MET B O 1
ATOM 2825 N N . ASP B 1 28 ? -40.25 -0.407 3.104 1 84.31 28 ASP B N 1
ATOM 2826 C CA . ASP B 1 28 ? -40.031 0.635 2.102 1 84.31 28 ASP B CA 1
ATOM 2827 C C . ASP B 1 28 ? -39 0.202 1.065 1 84.31 28 ASP B C 1
ATOM 2829 O O . ASP B 1 28 ? -39.156 0.495 -0.123 1 84.31 28 ASP B O 1
ATOM 2833 N N . THR B 1 29 ? -37.969 -0.476 1.539 1 84.19 29 THR B N 1
ATOM 2834 C CA . THR B 1 29 ? -36.844 -0.854 0.689 1 84.19 29 THR B CA 1
ATOM 2835 C C . THR B 1 29 ? -37.25 -2.004 -0.236 1 84.19 29 THR B C 1
ATOM 2837 O O . THR B 1 29 ? -36.844 -2.016 -1.411 1 84.19 29 THR B O 1
ATOM 2840 N N . LEU B 1 30 ? -38.031 -2.93 0.24 1 87.75 30 LEU B N 1
ATOM 2841 C CA . LEU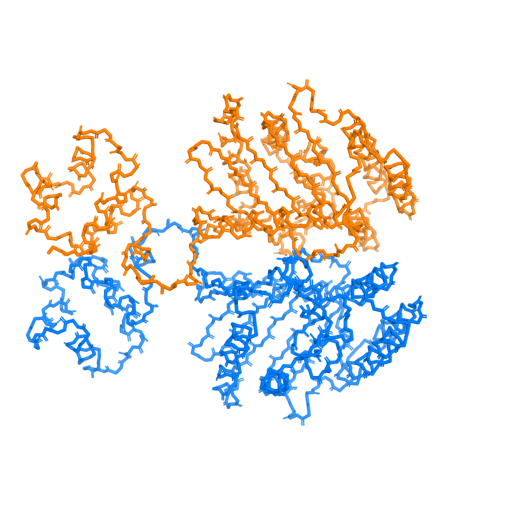 B 1 30 ? -38.344 -4.141 -0.507 1 87.75 30 LEU B CA 1
ATOM 2842 C C . LEU B 1 30 ? -39.75 -4.043 -1.12 1 87.75 30 LEU B C 1
ATOM 2844 O O . LEU B 1 30 ? -40.156 -4.914 -1.897 1 87.75 30 LEU B O 1
ATOM 2848 N N . TYR B 1 31 ? -40.438 -2.953 -0.78 1 86.56 31 TYR B N 1
ATOM 2849 C CA . TYR B 1 31 ? -41.812 -2.748 -1.247 1 86.56 31 TYR B CA 1
ATOM 2850 C C . TYR B 1 31 ? -42.688 -3.963 -0.946 1 86.56 31 TYR B C 1
ATOM 2852 O O . TYR B 1 31 ? -43.375 -4.48 -1.833 1 86.56 31 TYR B O 1
ATOM 2860 N N . MET B 1 32 ? -42.594 -4.398 0.237 1 87.12 32 MET B N 1
ATOM 2861 C CA . MET B 1 32 ? -43.375 -5.551 0.706 1 87.12 32 MET B CA 1
ATOM 2862 C C . MET B 1 32 ? -44.281 -5.16 1.854 1 87.12 32 MET B C 1
ATOM 2864 O O . MET B 1 32 ? -44.062 -4.156 2.525 1 87.12 32 MET B O 1
ATOM 2868 N N . GLY B 1 33 ? -45.375 -5.84 2.018 1 86.5 33 GLY B N 1
ATOM 2869 C CA . GLY B 1 33 ? -46.312 -5.59 3.102 1 86.5 33 GLY B CA 1
ATOM 2870 C C . GLY B 1 33 ? -45.75 -5.918 4.469 1 86.5 33 GLY B C 1
ATOM 2871 O O . GLY B 1 33 ? -44.719 -6.602 4.574 1 86.5 33 GLY B O 1
ATOM 2872 N N . LYS B 1 34 ? -46.438 -5.434 5.441 1 88.69 34 LYS B N 1
ATOM 2873 C CA . LYS B 1 34 ? -46 -5.555 6.832 1 88.69 34 LYS B CA 1
ATOM 2874 C C . LYS B 1 34 ? -45.875 -7.02 7.242 1 88.69 34 LYS B C 1
ATOM 2876 O O . LYS B 1 34 ? -44.875 -7.422 7.824 1 88.69 34 LYS B O 1
ATOM 2881 N N . GLU B 1 35 ? -46.844 -7.82 6.898 1 88.19 35 GLU B N 1
ATOM 2882 C CA . GLU B 1 35 ? -46.812 -9.227 7.285 1 88.19 35 GLU B CA 1
ATOM 2883 C C . GLU B 1 35 ? -45.688 -9.984 6.609 1 88.19 35 GLU B C 1
ATOM 2885 O O . GLU B 1 35 ? -45.031 -10.836 7.23 1 88.19 35 GLU B O 1
ATOM 2890 N N . ALA B 1 36 ? -45.406 -9.672 5.367 1 89.19 36 ALA B N 1
ATOM 2891 C CA . ALA B 1 36 ? -44.344 -10.336 4.621 1 89.19 36 ALA B CA 1
ATOM 2892 C C . ALA B 1 36 ? -42.969 -10.039 5.234 1 89.19 36 ALA B C 1
ATOM 2894 O O . ALA B 1 36 ? -42.125 -10.938 5.359 1 89.19 36 ALA B O 1
ATOM 2895 N N . ILE B 1 37 ? -42.781 -8.82 5.688 1 90.44 37 ILE B N 1
ATOM 2896 C CA . ILE B 1 37 ? -41.531 -8.398 6.254 1 90.44 37 ILE B CA 1
ATOM 2897 C C . ILE B 1 37 ? -41.312 -9.055 7.621 1 90.44 37 ILE B C 1
ATOM 2899 O O . ILE B 1 37 ? -40.25 -9.57 7.918 1 90.44 37 ILE B O 1
ATOM 2903 N N . TYR B 1 38 ? -42.406 -9.133 8.398 1 89.31 38 TYR B N 1
ATOM 2904 C CA . TYR B 1 38 ? -42.281 -9.711 9.727 1 89.31 38 TYR B CA 1
ATOM 2905 C C . TYR B 1 38 ? -42.031 -11.211 9.648 1 89.31 38 TYR B C 1
ATOM 2907 O O . TYR B 1 38 ? -41.312 -11.773 10.477 1 89.31 38 TYR B O 1
ATOM 2915 N N . ARG B 1 39 ? -42.531 -11.883 8.664 1 89.19 39 ARG B N 1
ATOM 2916 C CA . ARG B 1 39 ? -42.25 -13.305 8.461 1 89.19 39 ARG B CA 1
ATOM 2917 C C . ARG B 1 39 ? -40.781 -13.539 8.133 1 89.19 39 ARG B C 1
ATOM 2919 O O . ARG B 1 39 ? -40.188 -14.547 8.547 1 89.19 39 ARG B O 1
ATOM 2926 N N . ARG B 1 40 ? -40.219 -12.625 7.434 1 87.44 40 ARG B N 1
ATOM 2927 C CA . ARG B 1 40 ? -38.781 -12.711 7.129 1 87.44 40 ARG B CA 1
ATOM 2928 C C . ARG B 1 40 ? -37.938 -12.422 8.367 1 87.44 40 ARG B C 1
ATOM 2930 O O . ARG B 1 40 ? -36.969 -13.125 8.641 1 87.44 40 ARG B O 1
ATOM 2937 N N . LEU B 1 41 ? -38.406 -11.461 9.141 1 87.75 41 LEU B N 1
ATOM 2938 C CA . LEU B 1 41 ? -37.656 -11.039 10.312 1 87.75 41 LEU B CA 1
ATOM 2939 C C . LEU B 1 41 ? -37.719 -12.086 11.414 1 87.75 41 LEU B C 1
ATOM 2941 O O . LEU B 1 41 ? -36.781 -12.234 12.195 1 87.75 41 LEU B O 1
ATOM 2945 N N . ARG B 1 42 ? -38.844 -12.836 11.43 1 84.12 42 ARG B N 1
ATOM 2946 C CA . ARG B 1 42 ? -39 -13.914 12.398 1 84.12 42 ARG B CA 1
ATOM 2947 C C . ARG B 1 42 ? -38.344 -15.195 11.906 1 84.12 42 ARG B C 1
ATOM 2949 O O . ARG B 1 42 ? -38.281 -16.188 12.633 1 84.12 42 ARG B O 1
ATOM 2956 N N . GLY B 1 43 ? -37.844 -15.156 10.648 1 80.81 43 GLY B N 1
ATOM 2957 C CA . GLY B 1 43 ? -37.156 -16.297 10.094 1 80.81 43 GLY B CA 1
ATOM 2958 C C . GLY B 1 43 ? -38.062 -17.359 9.531 1 80.81 43 GLY B C 1
ATOM 2959 O O . GLY B 1 43 ? -37.625 -18.469 9.227 1 80.81 43 GLY B O 1
ATOM 2960 N N . GLU B 1 44 ? -39.344 -17.109 9.414 1 84.56 44 GLU B N 1
ATOM 2961 C CA . GLU B 1 44 ? -40.281 -18.062 8.859 1 84.56 44 GLU B CA 1
ATOM 2962 C C . GLU B 1 44 ? -40.094 -18.25 7.363 1 84.56 44 GLU B C 1
ATOM 2964 O O . GLU B 1 44 ? -40.25 -19.359 6.844 1 84.56 44 GLU B O 1
ATOM 2969 N N . VAL B 1 45 ? -39.781 -17.156 6.734 1 84.69 45 VAL B N 1
ATOM 2970 C CA . VAL B 1 45 ? -39.469 -17.156 5.305 1 84.69 45 VAL B CA 1
ATOM 2971 C C . VAL B 1 45 ? -38.125 -16.531 5.062 1 84.69 45 VAL B C 1
ATOM 2973 O O . VAL B 1 45 ? -37.844 -15.398 5.496 1 84.69 45 VAL B O 1
ATOM 2976 N N . PRO B 1 46 ? -37.219 -17.203 4.434 1 85.75 46 PRO B N 1
ATOM 2977 C CA . PRO B 1 46 ? -35.906 -16.609 4.172 1 85.75 46 PRO B CA 1
ATOM 2978 C C . PRO B 1 46 ? -35.938 -15.531 3.1 1 85.75 46 PRO B C 1
ATOM 2980 O O . PRO B 1 46 ? -36.812 -15.547 2.227 1 85.75 46 PRO B O 1
ATOM 2983 N N . PHE B 1 47 ? -35.094 -14.5 3.232 1 87.06 47 PHE B N 1
ATOM 2984 C CA . PHE B 1 47 ? -34.938 -13.516 2.168 1 87.06 47 PHE B CA 1
ATOM 2985 C C . PHE B 1 47 ? -34.438 -14.18 0.885 1 87.06 47 PHE B C 1
ATOM 2987 O O . PHE B 1 47 ? -33.594 -15.086 0.928 1 87.06 47 PHE B O 1
ATOM 2994 N N . THR B 1 48 ? -35 -13.766 -0.209 1 83.38 48 THR B N 1
ATOM 2995 C CA . THR B 1 48 ? -34.438 -14.141 -1.493 1 83.38 48 THR B CA 1
ATOM 2996 C C . THR B 1 48 ? -33.094 -13.438 -1.71 1 83.38 48 THR B C 1
ATOM 2998 O O . THR B 1 48 ? -32.75 -12.492 -0.997 1 83.38 48 THR B O 1
ATOM 3001 N N . PHE B 1 49 ? -32.281 -13.891 -2.602 1 82.5 49 PHE B N 1
ATOM 3002 C CA . PHE B 1 49 ? -31.016 -13.242 -2.939 1 82.5 49 PHE B CA 1
ATOM 3003 C C . PHE B 1 49 ? -31.234 -11.805 -3.385 1 82.5 49 PHE B C 1
ATOM 3005 O O . PHE B 1 49 ? -30.5 -10.906 -2.994 1 82.5 49 PHE B O 1
ATOM 3012 N N . GLN B 1 50 ? -32.281 -11.641 -4.109 1 81 50 GLN B N 1
ATOM 3013 C CA . GLN B 1 50 ? -32.625 -10.297 -4.574 1 81 50 GLN B CA 1
ATOM 3014 C C . GLN B 1 50 ? -32.938 -9.375 -3.4 1 81 50 GLN B C 1
ATOM 3016 O O . GLN B 1 50 ? -32.469 -8.234 -3.35 1 81 50 GLN B O 1
ATOM 3021 N N . GLU B 1 51 ? -33.75 -9.859 -2.574 1 84.06 51 GLU B N 1
ATOM 3022 C CA . GLU B 1 51 ? -34.094 -9.07 -1.398 1 84.06 51 GLU B CA 1
ATOM 3023 C C . GLU B 1 51 ? -32.875 -8.742 -0.557 1 84.06 51 GLU B C 1
ATOM 3025 O O . GLU B 1 51 ? -32.719 -7.602 -0.116 1 84.06 51 GLU B O 1
ATOM 3030 N N . ALA B 1 52 ? -32.031 -9.766 -0.369 1 83.19 52 ALA B N 1
ATOM 3031 C CA . ALA B 1 52 ? -30.812 -9.57 0.401 1 83.19 52 ALA B CA 1
ATOM 3032 C C . ALA B 1 52 ? -29.906 -8.531 -0.26 1 83.19 52 ALA B C 1
ATOM 3034 O O . ALA B 1 52 ? -29.297 -7.703 0.422 1 83.19 52 ALA B O 1
ATOM 3035 N N . ALA B 1 53 ? -29.844 -8.57 -1.551 1 79.5 53 ALA B N 1
ATOM 3036 C CA . ALA B 1 53 ? -29.016 -7.629 -2.309 1 79.5 53 ALA B CA 1
ATOM 3037 C C . ALA B 1 53 ? -29.531 -6.199 -2.145 1 79.5 53 ALA B C 1
ATOM 3039 O O . ALA B 1 53 ? -28.75 -5.262 -1.987 1 79.5 53 ALA B O 1
ATOM 3040 N N . ILE B 1 54 ? -30.828 -6.062 -2.18 1 79.88 54 ILE B N 1
ATOM 3041 C CA . ILE B 1 54 ? -31.438 -4.75 -2.01 1 79.88 54 ILE B CA 1
ATOM 3042 C C . ILE B 1 54 ? -31.141 -4.219 -0.61 1 79.88 54 ILE B C 1
ATOM 3044 O O . ILE B 1 54 ? -30.797 -3.047 -0.447 1 79.88 54 ILE B O 1
ATOM 3048 N N . ILE B 1 55 ? -31.25 -5.082 0.316 1 82.44 55 ILE B N 1
ATOM 3049 C CA . ILE B 1 55 ? -30.953 -4.719 1.696 1 82.44 55 ILE B CA 1
ATOM 3050 C C . ILE B 1 55 ? -29.484 -4.305 1.819 1 82.44 55 ILE B C 1
ATOM 3052 O O . ILE B 1 55 ? -29.172 -3.289 2.443 1 82.44 55 ILE B O 1
ATOM 3056 N N . SER B 1 56 ? -28.703 -5.145 1.266 1 78.19 56 SER B N 1
ATOM 3057 C CA . SER B 1 56 ? -27.266 -4.906 1.292 1 78.19 56 SER B CA 1
ATOM 3058 C C . SER B 1 56 ? -26.922 -3.529 0.727 1 78.19 56 SER B C 1
ATOM 3060 O O . SER B 1 56 ? -26.156 -2.773 1.335 1 78.19 56 SER B O 1
ATOM 3062 N N . LYS B 1 57 ? -27.438 -3.176 -0.333 1 71.88 57 LYS B N 1
ATOM 3063 C CA . LYS B 1 57 ? -27.203 -1.899 -1 1 71.88 57 LYS B CA 1
ATOM 3064 C C . LYS B 1 57 ? -27.719 -0.734 -0.166 1 71.88 57 LYS B C 1
ATOM 3066 O O . LYS B 1 57 ? -27.047 0.283 -0.014 1 71.88 57 LYS B O 1
ATOM 3071 N N . GLU B 1 58 ? -28.891 -0.96 0.292 1 71.38 58 GLU B N 1
ATOM 3072 C CA . GLU B 1 58 ? -29.578 0.11 1.021 1 71.38 58 GLU B CA 1
ATOM 3073 C C . GLU B 1 58 ? -28.922 0.352 2.379 1 71.38 58 GLU B C 1
ATOM 3075 O O . GLU B 1 58 ? -28.797 1.497 2.816 1 71.38 58 GLU B O 1
ATOM 3080 N N . LEU B 1 59 ? -28.547 -0.792 2.963 1 71.38 59 LEU B N 1
ATOM 3081 C CA . LEU B 1 59 ? -28.094 -0.674 4.344 1 71.38 59 LEU B CA 1
ATOM 3082 C C . LEU B 1 59 ? -26.578 -0.739 4.422 1 71.38 59 LEU B C 1
ATOM 3084 O O . LEU B 1 59 ? -26 -0.575 5.496 1 71.38 59 LEU B O 1
ATOM 3088 N N . GLY B 1 60 ? -25.953 -1.006 3.236 1 64.38 60 GLY B N 1
ATOM 3089 C CA . GLY B 1 60 ? -24.5 -1.103 3.211 1 64.38 60 GLY B CA 1
ATOM 3090 C C . GLY B 1 60 ? -23.969 -2.354 3.887 1 64.38 60 GLY B C 1
ATOM 3091 O O . GLY B 1 60 ? -22.984 -2.301 4.621 1 64.38 60 GLY B O 1
ATOM 3092 N N . ILE B 1 61 ? -24.672 -3.412 3.848 1 66.69 61 ILE B N 1
ATOM 3093 C CA . ILE B 1 61 ? -24.281 -4.688 4.438 1 66.69 61 ILE B CA 1
ATOM 3094 C C . ILE B 1 61 ? -23.641 -5.574 3.373 1 66.69 61 ILE B C 1
ATOM 3096 O O . ILE B 1 61 ? -24.172 -5.707 2.268 1 66.69 61 ILE B O 1
ATOM 3100 N N . SER B 1 62 ? -22.469 -6.074 3.656 1 62.12 62 SER B N 1
ATOM 3101 C CA . SER B 1 62 ? -21.812 -6.992 2.738 1 62.12 62 SER B CA 1
ATOM 3102 C C . SER B 1 62 ? -22.422 -8.383 2.805 1 62.12 62 SER B C 1
ATOM 3104 O O . SER B 1 62 ? -22.406 -9.023 3.859 1 62.12 62 SER B O 1
ATOM 3106 N N . LEU B 1 63 ? -22.984 -8.906 1.753 1 71.56 63 LEU B N 1
ATOM 3107 C CA . LEU B 1 63 ? -23.578 -10.234 1.712 1 71.56 63 LEU B CA 1
ATOM 3108 C C . LEU B 1 63 ? -22.5 -11.312 1.838 1 71.56 63 LEU B C 1
ATOM 3110 O O . LEU B 1 63 ? -22.75 -12.391 2.391 1 71.56 63 LEU B O 1
ATOM 3114 N N . ASP B 1 64 ? -21.438 -11.039 1.299 1 62.5 64 ASP B N 1
ATOM 3115 C CA . ASP B 1 64 ? -20.344 -11.984 1.432 1 62.5 64 ASP B CA 1
ATOM 3116 C C . ASP B 1 64 ? -20 -12.234 2.9 1 62.5 64 ASP B C 1
ATOM 3118 O O . ASP B 1 64 ? -19.766 -13.367 3.307 1 62.5 64 ASP B O 1
ATOM 3122 N N . ARG B 1 65 ? -19.969 -11.188 3.67 1 59.97 65 ARG B N 1
ATOM 3123 C CA . ARG B 1 65 ? -19.703 -11.297 5.102 1 59.97 65 ARG B CA 1
ATOM 3124 C C . ARG B 1 65 ? -20.766 -12.141 5.789 1 59.97 65 ARG B C 1
ATOM 3126 O O . ARG B 1 65 ? -20.453 -12.984 6.633 1 59.97 65 ARG B O 1
ATOM 3133 N N . ILE B 1 66 ? -21.984 -11.805 5.406 1 63.84 66 ILE B N 1
ATOM 3134 C CA . ILE B 1 66 ? -23.094 -12.516 6.023 1 63.84 66 ILE B CA 1
ATOM 3135 C C . ILE B 1 66 ? -23.031 -13.992 5.648 1 63.84 66 ILE B C 1
ATOM 3137 O O . ILE B 1 66 ? -23.328 -14.859 6.473 1 63.84 66 ILE B O 1
ATOM 3141 N N . ALA B 1 67 ? -22.828 -14.297 4.383 1 56.88 67 ALA B N 1
ATOM 3142 C CA . ALA B 1 67 ? -22.781 -15.672 3.9 1 56.88 67 ALA B CA 1
ATOM 3143 C C . ALA B 1 67 ? -21.578 -16.422 4.492 1 56.88 67 ALA B C 1
ATOM 3145 O O . ALA B 1 67 ? -21.484 -17.641 4.352 1 56.88 67 ALA B O 1
ATOM 3146 N N . GLY B 1 68 ? -21.078 -15.883 5.449 1 43.69 68 GLY B N 1
ATOM 3147 C CA . GLY B 1 68 ? -19.953 -16.547 6.062 1 43.69 68 GLY B CA 1
ATOM 3148 C C . GLY B 1 68 ? -18.875 -16.938 5.062 1 43.69 68 GLY B C 1
ATOM 3149 O O . GLY B 1 68 ? -18.094 -17.875 5.305 1 43.69 68 GLY B O 1
ATOM 3150 N N . VAL B 1 69 ? -19.297 -16.828 3.891 1 39.09 69 VAL B N 1
ATOM 3151 C CA . VAL B 1 69 ? -18.172 -17.078 3.008 1 39.09 69 VAL B CA 1
ATOM 3152 C C . VAL B 1 69 ? -16.906 -16.438 3.588 1 39.09 69 VAL B C 1
ATOM 3154 O O . VAL B 1 69 ? -16.844 -15.219 3.74 1 39.09 69 VAL B O 1
ATOM 3157 N N . SER B 1 70 ? -16.828 -16.844 4.676 1 36.59 70 SER B N 1
ATOM 3158 C CA . SER B 1 70 ? -15.555 -16.547 5.328 1 36.59 70 SER B CA 1
ATOM 3159 C C . SER B 1 70 ? -14.422 -16.453 4.316 1 36.59 70 SER B C 1
ATOM 3161 O O . SER B 1 70 ? -13.961 -17.469 3.797 1 36.59 70 SER B O 1
ATOM 3163 N N . PHE B 1 71 ? -14.672 -15.922 3.252 1 36.31 71 PHE B N 1
ATOM 3164 C CA . PHE B 1 71 ? -13.273 -15.789 2.861 1 36.31 71 PHE B CA 1
ATOM 3165 C C . PHE B 1 71 ? -12.422 -15.312 4.031 1 36.31 71 PHE B C 1
ATOM 3167 O O . PHE B 1 71 ? -12.477 -14.133 4.402 1 36.31 71 PHE B O 1
ATOM 3174 N N . SER B 1 72 ? -12.602 -15.969 5.133 1 43.19 72 SER B N 1
ATOM 3175 C CA . SER B 1 72 ? -11.984 -15.68 6.426 1 43.19 72 SER B CA 1
ATOM 3176 C C . SER B 1 72 ? -10.922 -14.602 6.305 1 43.19 72 SER B C 1
ATOM 3178 O O . SER B 1 72 ? -10.742 -13.789 7.219 1 43.19 72 SER B O 1
ATOM 3180 N N . ASN B 1 73 ? -10.375 -14.555 5.203 1 60.47 73 ASN B N 1
ATOM 3181 C CA . ASN B 1 73 ? -9.25 -13.648 5.016 1 60.47 73 ASN B CA 1
ATOM 3182 C C . ASN B 1 73 ? -9.523 -12.641 3.906 1 60.47 73 ASN B C 1
ATOM 3184 O O . ASN B 1 73 ? -8.625 -12.305 3.129 1 60.47 73 ASN B O 1
ATOM 3188 N N . ASN B 1 74 ? -11 -12.305 3.83 1 67.94 74 ASN B N 1
ATOM 3189 C CA . ASN B 1 74 ? -11.305 -11.305 2.816 1 67.94 74 ASN B CA 1
ATOM 3190 C C . ASN B 1 74 ? -11.969 -10.07 3.426 1 67.94 74 ASN B C 1
ATOM 3192 O O . ASN B 1 74 ? -12.625 -10.164 4.469 1 67.94 74 ASN B O 1
ATOM 3196 N N . ALA B 1 75 ? -11.758 -8.938 2.953 1 69.5 75 ALA B N 1
ATOM 3197 C CA . ALA B 1 75 ? -12.375 -7.676 3.363 1 69.5 75 ALA B CA 1
ATOM 3198 C C . ALA B 1 75 ? -12.812 -6.855 2.152 1 69.5 75 ALA B C 1
ATOM 3200 O O . ALA B 1 75 ? -12.172 -6.906 1.1 1 69.5 75 ALA B O 1
ATOM 3201 N N . MET B 1 76 ? -13.922 -6.242 2.348 1 74.88 76 MET B N 1
ATOM 3202 C CA . MET B 1 76 ? -14.383 -5.32 1.315 1 74.88 76 MET B CA 1
ATOM 3203 C C . MET B 1 76 ? -13.719 -3.953 1.469 1 74.88 76 MET B C 1
ATOM 3205 O O . MET B 1 76 ? -13.711 -3.383 2.561 1 74.88 76 MET B O 1
ATOM 3209 N N . PHE B 1 77 ? -13.195 -3.482 0.344 1 81.12 77 PHE B N 1
ATOM 3210 C CA . PHE B 1 77 ? -12.555 -2.174 0.35 1 81.12 77 PHE B CA 1
ATOM 3211 C C . PHE B 1 77 ? -13.266 -1.218 -0.6 1 81.12 77 PHE B C 1
ATOM 3213 O O . PHE B 1 77 ? -13.672 -1.611 -1.695 1 81.12 77 PHE B O 1
ATOM 3220 N N . ASP B 1 78 ? -13.477 -0.012 -0.107 1 80 78 ASP B N 1
ATOM 3221 C CA . ASP B 1 78 ? -13.82 1.088 -1.002 1 80 78 ASP B CA 1
ATOM 3222 C C . ASP B 1 78 ? -12.594 1.589 -1.756 1 80 78 ASP B C 1
ATOM 3224 O O . ASP B 1 78 ? -11.586 1.941 -1.144 1 80 78 ASP B O 1
ATOM 3228 N N . ILE B 1 79 ? -12.734 1.521 -2.99 1 78.19 79 ILE B N 1
ATOM 3229 C CA . ILE B 1 79 ? -11.641 1.992 -3.83 1 78.19 79 ILE B CA 1
ATOM 3230 C C . ILE B 1 79 ? -11.82 3.477 -4.137 1 78.19 79 ILE B C 1
ATOM 3232 O O . ILE B 1 79 ? -12.57 3.842 -5.047 1 78.19 79 ILE B O 1
ATOM 3236 N N . ASN B 1 80 ? -11.117 4.254 -3.414 1 78.44 80 ASN B N 1
ATOM 3237 C CA . ASN B 1 80 ? -11.188 5.699 -3.59 1 78.44 80 ASN B CA 1
ATOM 3238 C C . ASN B 1 80 ? -10.086 6.203 -4.523 1 78.44 80 ASN B C 1
ATOM 3240 O O . ASN B 1 80 ? -9.07 6.727 -4.066 1 78.44 80 ASN B O 1
ATOM 3244 N N . VAL B 1 81 ? -10.406 6.004 -5.77 1 75.56 81 VAL B N 1
ATOM 3245 C CA . VAL B 1 81 ? -9.43 6.391 -6.785 1 75.56 81 VAL B CA 1
ATOM 3246 C C . VAL B 1 81 ? -9.984 7.539 -7.625 1 75.56 81 VAL B C 1
ATOM 3248 O O . VAL B 1 81 ? -11.156 7.523 -8.008 1 75.56 81 VAL B O 1
ATOM 3251 N N . VAL B 1 82 ? -9.188 8.531 -7.785 1 72.81 82 VAL B N 1
ATOM 3252 C CA . VAL B 1 82 ? -9.539 9.664 -8.633 1 72.81 82 VAL B CA 1
ATOM 3253 C C . VAL B 1 82 ? -9.703 9.195 -10.078 1 72.81 82 VAL B C 1
ATOM 3255 O O . VAL B 1 82 ? -8.867 8.461 -10.602 1 72.81 82 VAL B O 1
ATOM 3258 N N . ASP B 1 83 ? -10.75 9.562 -10.562 1 76.31 83 ASP B N 1
ATOM 3259 C CA . ASP B 1 83 ? -11.062 9.188 -11.938 1 76.31 83 ASP B CA 1
ATOM 3260 C C . ASP B 1 83 ? -10.289 10.039 -12.938 1 76.31 83 ASP B C 1
ATOM 3262 O O . ASP B 1 83 ? -10.25 11.266 -12.812 1 76.31 83 ASP B O 1
ATOM 3266 N N . HIS B 1 84 ? -9.797 9.422 -13.914 1 74.12 84 HIS B N 1
ATOM 3267 C CA . HIS B 1 84 ? -8.984 10.109 -14.914 1 74.12 84 HIS B CA 1
ATOM 3268 C C . HIS B 1 84 ? -9.844 11.031 -15.781 1 74.12 84 HIS B C 1
ATOM 3270 O O . HIS B 1 84 ? -9.359 12.047 -16.281 1 74.12 84 HIS B O 1
ATOM 3276 N N . GLY B 1 85 ? -11.07 10.68 -15.953 1 76.81 85 GLY B N 1
ATOM 3277 C CA . GLY B 1 85 ? -11.953 11.477 -16.797 1 76.81 85 GLY B CA 1
ATOM 3278 C C . GLY B 1 85 ? -12.43 12.75 -16.125 1 76.81 85 GLY B C 1
ATOM 3279 O O . GLY B 1 85 ? -12.68 13.758 -16.797 1 76.81 85 GLY B O 1
ATOM 3280 N N . ASN B 1 86 ? -12.531 12.734 -14.867 1 84.5 86 ASN B N 1
ATOM 3281 C CA . ASN B 1 86 ? -12.961 13.875 -14.07 1 84.5 86 ASN B CA 1
ATOM 3282 C C . ASN B 1 86 ? -12.164 13.992 -12.773 1 84.5 86 ASN B C 1
ATOM 3284 O O . ASN B 1 86 ? -12.727 13.906 -11.68 1 84.5 86 ASN B O 1
ATOM 3288 N N . PRO B 1 87 ? -10.93 14.32 -12.953 1 86.38 87 PRO B N 1
ATOM 3289 C CA . PRO B 1 87 ? -10.047 14.242 -11.789 1 86.38 87 PRO B CA 1
ATOM 3290 C C . PRO B 1 87 ? -10.422 15.234 -10.695 1 86.38 87 PRO B C 1
ATOM 3292 O O . PRO B 1 87 ? -10.438 14.875 -9.508 1 86.38 87 PRO B O 1
ATOM 3295 N N . PHE B 1 88 ? -10.844 16.5 -11.062 1 89.75 88 PHE B N 1
ATOM 3296 C CA . PHE B 1 88 ? -11.141 17.516 -10.055 1 89.75 88 PHE B CA 1
ATOM 3297 C C . PHE B 1 88 ? -12.406 17.156 -9.281 1 89.75 88 PHE B C 1
ATOM 3299 O O . PHE B 1 88 ? -12.43 17.234 -8.055 1 89.75 88 PHE B O 1
ATOM 3306 N N . GLU B 1 89 ? -13.336 16.656 -9.961 1 89.06 89 GLU B N 1
ATOM 3307 C CA . GLU B 1 89 ? -14.609 16.328 -9.32 1 89.06 89 GLU B CA 1
ATOM 3308 C C . GLU B 1 89 ? -14.477 15.125 -8.398 1 89.06 89 GLU B C 1
ATOM 3310 O O . GLU B 1 89 ? -15 15.133 -7.281 1 89.06 89 GLU B O 1
ATOM 3315 N N . THR B 1 90 ? -13.844 14.18 -8.883 1 86.75 90 THR B N 1
ATOM 3316 C CA . THR B 1 90 ? -13.703 12.969 -8.086 1 86.75 90 THR B CA 1
ATOM 3317 C C . THR B 1 90 ? -12.805 13.219 -6.875 1 86.75 90 THR B C 1
ATOM 3319 O O . THR B 1 90 ? -13.055 12.688 -5.789 1 86.75 90 THR B O 1
ATOM 3322 N N . TYR B 1 91 ? -11.812 14.008 -7.121 1 90.88 91 TYR B N 1
ATOM 3323 C CA . TYR B 1 91 ? -10.93 14.359 -6.016 1 90.88 91 TYR B CA 1
ATOM 3324 C C . TYR B 1 91 ? -11.672 15.156 -4.953 1 90.88 91 TYR B C 1
ATOM 3326 O O . TYR B 1 91 ? -11.516 14.914 -3.756 1 90.88 91 TYR B O 1
ATOM 3334 N N . TYR B 1 92 ? -12.43 16.031 -5.395 1 92.25 92 TYR B N 1
ATOM 3335 C CA . TYR B 1 92 ? -13.258 16.812 -4.48 1 92.25 92 TYR B CA 1
ATOM 3336 C C . TYR B 1 92 ? -14.18 15.898 -3.674 1 92.25 92 TYR B C 1
ATOM 3338 O O . TYR B 1 92 ? -14.305 16.047 -2.457 1 92.25 92 TYR B O 1
ATOM 3346 N N . ASP B 1 93 ? -14.789 15.008 -4.367 1 85.81 93 ASP B N 1
ATOM 3347 C CA . ASP B 1 93 ? -15.734 14.109 -3.719 1 85.81 93 ASP B CA 1
ATOM 3348 C C . ASP B 1 93 ? -15.047 13.273 -2.637 1 85.81 93 ASP B C 1
ATOM 3350 O O . ASP B 1 93 ? -15.609 13.062 -1.559 1 85.81 93 ASP B O 1
ATOM 3354 N N . PHE B 1 94 ? -13.945 12.922 -3.002 1 87.12 94 PHE B N 1
ATOM 3355 C CA . PHE B 1 94 ? -13.141 12.133 -2.084 1 87.12 94 PHE B CA 1
ATOM 3356 C C . PHE B 1 94 ? -12.82 12.922 -0.82 1 87.12 94 PHE B C 1
ATOM 3358 O O . PHE B 1 94 ? -13.047 12.445 0.292 1 87.12 94 PHE B O 1
ATOM 3365 N N . LEU B 1 95 ? -12.32 14.078 -0.952 1 92.31 95 LEU B N 1
ATOM 3366 C CA . LEU B 1 95 ? -11.969 14.93 0.176 1 92.31 95 LEU B CA 1
ATOM 3367 C C . LEU B 1 95 ? -13.211 15.32 0.974 1 92.31 95 LEU B C 1
ATOM 3369 O O . LEU B 1 95 ? -13.18 15.32 2.207 1 92.31 95 LEU B O 1
ATOM 3373 N N . ASN B 1 96 ? -14.234 15.539 0.227 1 90.31 96 ASN B N 1
ATOM 3374 C CA . ASN B 1 96 ? -15.469 15.992 0.865 1 90.31 96 ASN B CA 1
ATOM 3375 C C . ASN B 1 96 ? -16.078 14.898 1.735 1 90.31 96 ASN B C 1
ATOM 3377 O O . ASN B 1 96 ? -16.672 15.18 2.771 1 90.31 96 ASN B O 1
ATOM 3381 N N . LYS B 1 97 ? -15.992 13.727 1.307 1 85.31 97 LYS B N 1
ATOM 3382 C CA . LYS B 1 97 ? -16.453 12.594 2.102 1 85.31 97 LYS B CA 1
ATOM 3383 C C . LYS B 1 97 ? -15.75 12.555 3.459 1 85.31 97 LYS B C 1
ATOM 3385 O O . LYS B 1 97 ? -16.391 12.312 4.484 1 85.31 97 LYS B O 1
ATOM 3390 N N . HIS B 1 98 ? -14.516 12.789 3.443 1 88.19 98 HIS B N 1
ATOM 3391 C CA . HIS B 1 98 ? -13.75 12.773 4.684 1 88.19 98 HIS B CA 1
ATOM 3392 C C . HIS B 1 98 ? -14.07 13.992 5.543 1 88.19 98 HIS B C 1
ATOM 3394 O O . HIS B 1 98 ? -14.125 13.891 6.773 1 88.19 98 HIS B O 1
ATOM 3400 N N . VAL B 1 99 ? -14.195 15.102 4.875 1 91.56 99 VAL B N 1
ATOM 3401 C CA . VAL B 1 99 ? -14.547 16.328 5.598 1 91.56 99 VAL B CA 1
ATOM 3402 C C . VAL B 1 99 ? -15.875 16.125 6.332 1 91.56 99 VAL B C 1
ATOM 3404 O O . VAL B 1 99 ? -16 16.484 7.504 1 91.56 99 VAL B O 1
ATOM 3407 N N . LYS B 1 100 ? -16.828 15.57 5.652 1 87.44 100 LYS B N 1
ATOM 3408 C CA . LYS B 1 100 ? -18.125 15.281 6.27 1 87.44 100 LYS B CA 1
ATOM 3409 C C . LYS B 1 100 ? -17.969 14.336 7.457 1 87.44 100 LYS B C 1
ATOM 3411 O O . LYS B 1 100 ? -18.594 14.531 8.5 1 87.44 100 LYS B O 1
ATOM 3416 N N . LEU B 1 101 ? -17.141 13.398 7.27 1 85.44 101 LEU B N 1
ATOM 3417 C CA . LEU B 1 101 ? -16.875 12.453 8.344 1 85.44 101 LEU B CA 1
ATOM 3418 C C . LEU B 1 101 ? -16.25 13.156 9.547 1 85.44 101 LEU B C 1
ATOM 3420 O O . LEU B 1 101 ? -16.672 12.938 10.688 1 85.44 101 LEU B O 1
ATOM 3424 N N . PHE B 1 102 ? -15.281 14.039 9.328 1 90.06 102 PHE B N 1
ATOM 3425 C CA . PHE B 1 102 ? -14.609 14.758 10.398 1 90.06 102 PHE B CA 1
ATOM 3426 C C . PHE B 1 102 ? -15.586 15.656 11.148 1 90.06 102 PHE B C 1
ATOM 3428 O O . PHE B 1 102 ? -15.469 15.844 12.359 1 90.06 102 PHE B O 1
ATOM 3435 N N . HIS B 1 103 ? -16.516 16.172 10.43 1 86.81 103 HIS B N 1
ATOM 3436 C CA . HIS B 1 103 ? -17.531 17.031 11.055 1 86.81 103 HIS B CA 1
ATOM 3437 C C . HIS B 1 103 ? -18.328 16.25 12.094 1 86.81 103 HIS B C 1
ATOM 3439 O O . HIS B 1 103 ? -18.672 16.797 13.148 1 86.81 103 HIS B O 1
ATOM 3445 N N . THR B 1 104 ? -18.531 15.086 11.812 1 81.62 104 THR B N 1
ATOM 3446 C CA . THR B 1 104 ? -19.359 14.273 12.695 1 81.62 104 THR B CA 1
ATOM 3447 C C . THR B 1 104 ? -18.578 13.859 13.938 1 81.62 104 THR B C 1
ATOM 3449 O O . THR B 1 104 ? -19.172 13.469 14.945 1 81.62 104 THR B O 1
ATOM 3452 N N . LEU B 1 105 ? -17.297 14.008 13.875 1 82.31 105 LEU B N 1
ATOM 3453 C CA . LEU B 1 105 ? -16.453 13.5 14.945 1 82.31 105 LEU B CA 1
ATOM 3454 C C . LEU B 1 105 ? -16.078 14.617 15.922 1 82.31 105 LEU B C 1
ATOM 3456 O O . LEU B 1 105 ? -15.484 14.359 16.969 1 82.31 105 LEU B O 1
ATOM 3460 N N . ARG B 1 106 ? -16.328 15.836 15.695 1 81.69 106 ARG B N 1
ATOM 3461 C CA . ARG B 1 106 ? -15.867 17 16.438 1 81.69 106 ARG B CA 1
ATOM 3462 C C . ARG B 1 106 ? -16.219 16.859 17.922 1 81.69 106 ARG B C 1
ATOM 3464 O O . ARG B 1 106 ? -15.453 17.297 18.781 1 81.69 106 ARG B O 1
ATOM 3471 N N . GLU B 1 107 ? -17.266 16.234 18.25 1 81.19 107 GLU B N 1
ATOM 3472 C CA . GLU B 1 107 ? -17.656 16.188 19.656 1 81.19 107 GLU B CA 1
ATOM 3473 C C . GLU B 1 107 ? -17.531 14.773 20.234 1 81.19 107 GLU B C 1
ATOM 3475 O O . GLU B 1 107 ? -17.969 14.508 21.359 1 81.19 107 GLU B O 1
ATOM 3480 N N . ASP B 1 108 ? -16.797 13.953 19.516 1 89.25 108 ASP B N 1
ATOM 3481 C CA . ASP B 1 108 ? -16.641 12.586 19.984 1 89.25 108 ASP B CA 1
ATOM 3482 C C . ASP B 1 108 ? -15.344 12.43 20.781 1 89.25 108 ASP B C 1
ATOM 3484 O O . ASP B 1 108 ? -14.25 12.445 20.203 1 89.25 108 ASP B O 1
ATOM 3488 N N . PRO B 1 109 ? -15.414 12.234 22.047 1 88.69 109 PRO B N 1
ATOM 3489 C CA . PRO B 1 109 ? -14.211 12.141 22.875 1 88.69 109 PRO B CA 1
ATOM 3490 C C . PRO B 1 109 ? -13.422 10.852 22.625 1 88.69 109 PRO B C 1
ATOM 3492 O O . PRO B 1 109 ? -12.266 10.742 23.031 1 88.69 109 PRO B O 1
ATOM 3495 N N . ASN B 1 110 ? -14.047 9.938 21.906 1 90.19 110 ASN B N 1
ATOM 3496 C CA . ASN B 1 110 ? -13.391 8.656 21.641 1 90.19 110 ASN B CA 1
ATOM 3497 C C . ASN B 1 110 ? -12.773 8.617 20.25 1 90.19 110 ASN B C 1
ATOM 3499 O O . ASN B 1 110 ? -12.18 7.609 19.859 1 90.19 110 ASN B O 1
ATOM 3503 N N . ALA B 1 111 ? -12.867 9.703 19.562 1 93.62 111 ALA B N 1
ATOM 3504 C CA . ALA B 1 111 ? -12.305 9.742 18.219 1 93.62 111 ALA B CA 1
ATOM 3505 C C . ALA B 1 111 ? -10.781 9.703 18.25 1 93.62 111 ALA B C 1
ATOM 3507 O O . ALA B 1 111 ? -10.148 10.469 18.984 1 93.62 111 ALA B O 1
ATOM 3508 N N . SER B 1 112 ? -10.195 8.781 17.594 1 96.06 112 SER B N 1
ATOM 3509 C CA . SER B 1 112 ? -8.742 8.625 17.531 1 96.06 112 SER B CA 1
ATOM 3510 C C . SER B 1 112 ? -8.281 8.297 16.109 1 96.06 112 SER B C 1
ATOM 3512 O O . SER B 1 112 ? -8.938 7.531 15.398 1 96.06 112 SER B O 1
ATOM 3514 N N . LEU B 1 113 ? -7.207 8.93 15.734 1 96.94 113 LEU B N 1
ATOM 3515 C CA . LEU B 1 113 ? -6.586 8.711 14.43 1 96.94 113 LEU B CA 1
ATOM 3516 C C . LEU B 1 113 ? -5.148 8.234 14.586 1 96.94 113 LEU B C 1
ATOM 3518 O O . LEU B 1 113 ? -4.383 8.797 15.375 1 96.94 113 LEU B O 1
ATOM 3522 N N . GLY B 1 114 ? -4.801 7.191 14 1 97.25 114 GLY B N 1
ATOM 3523 C CA . GLY B 1 114 ? -3.428 6.723 13.883 1 97.25 114 GLY B CA 1
ATOM 3524 C C . GLY B 1 114 ? -2.963 6.586 12.445 1 97.25 114 GLY B C 1
ATOM 3525 O O . GLY B 1 114 ? -3.682 6.043 11.602 1 97.25 114 GLY B O 1
ATOM 3526 N N . THR B 1 115 ? -1.793 7.164 12.164 1 97.06 115 THR B N 1
ATOM 3527 C CA . THR B 1 115 ? -1.259 7.102 10.805 1 97.06 115 THR B CA 1
ATOM 3528 C C . THR B 1 115 ? 0.225 6.746 10.828 1 97.06 115 THR B C 1
ATOM 3530 O O . THR B 1 115 ? 1.029 7.457 11.438 1 97.06 115 THR B O 1
ATOM 3533 N N . ALA B 1 116 ? 0.588 5.645 10.25 1 95.88 116 ALA B N 1
ATOM 3534 C CA . ALA B 1 116 ? 1.971 5.316 9.914 1 95.88 116 ALA B CA 1
ATOM 3535 C C . ALA B 1 116 ? 2.266 5.629 8.445 1 95.88 116 ALA B C 1
ATOM 3537 O O . ALA B 1 116 ? 1.655 5.047 7.547 1 95.88 116 ALA B O 1
ATOM 3538 N N . SER B 1 117 ? 3.201 6.551 8.258 1 94.38 117 SER B N 1
ATOM 3539 C CA . SER B 1 117 ? 3.256 7.086 6.902 1 94.38 117 SER B CA 1
ATOM 3540 C C . SER B 1 117 ? 4.695 7.18 6.402 1 94.38 117 SER B C 1
ATOM 3542 O O . SER B 1 117 ? 5.602 7.512 7.164 1 94.38 117 SER B O 1
ATOM 3544 N N . ASN B 1 118 ? 4.867 6.828 5.117 1 91.75 118 ASN B N 1
ATOM 3545 C CA . ASN B 1 118 ? 6.117 7.07 4.406 1 91.75 118 ASN B CA 1
ATOM 3546 C C . ASN B 1 118 ? 6.031 8.32 3.529 1 91.75 118 ASN B C 1
ATOM 3548 O O . ASN B 1 118 ? 6.938 8.586 2.736 1 91.75 118 ASN B O 1
ATOM 3552 N N . VAL B 1 119 ? 4.949 9.039 3.637 1 91.56 119 VAL B N 1
ATOM 3553 C CA . VAL B 1 119 ? 4.727 10.352 3.037 1 91.56 119 VAL B CA 1
ATOM 3554 C C . VAL B 1 119 ? 4.105 11.297 4.066 1 91.56 119 VAL B C 1
ATOM 3556 O O . VAL B 1 119 ? 3.486 10.844 5.035 1 91.56 119 VAL B O 1
ATOM 3559 N N . ILE B 1 120 ? 4.285 12.547 3.844 1 93.56 120 ILE B N 1
ATOM 3560 C CA . ILE B 1 120 ? 3.678 13.5 4.762 1 93.56 120 ILE B CA 1
ATOM 3561 C C . ILE B 1 120 ? 2.158 13.367 4.715 1 93.56 120 ILE B C 1
ATOM 3563 O O . ILE B 1 120 ? 1.555 13.43 3.643 1 93.56 120 ILE B O 1
ATOM 3567 N N . PRO B 1 121 ? 1.548 13.203 5.824 1 94.19 121 PRO B N 1
ATOM 3568 C CA . PRO B 1 121 ? 0.099 12.984 5.852 1 94.19 121 PRO B CA 1
ATOM 3569 C C . PRO B 1 121 ? -0.682 14.172 5.277 1 94.19 121 PRO B C 1
ATOM 3571 O O . PRO B 1 121 ? -0.312 15.32 5.496 1 94.19 121 PRO B O 1
ATOM 3574 N N . GLN B 1 122 ? -1.808 13.867 4.695 1 94.19 122 GLN B N 1
ATOM 3575 C CA . GLN B 1 122 ? -2.678 14.875 4.094 1 94.19 122 GLN B CA 1
ATOM 3576 C C . GLN B 1 122 ? -3.236 15.82 5.152 1 94.19 122 GLN B C 1
ATOM 3578 O O . GLN B 1 122 ? -3.441 17.016 4.887 1 94.19 122 GLN B O 1
ATOM 3583 N N . THR B 1 123 ? -3.441 15.32 6.301 1 94.56 123 THR B N 1
ATOM 3584 C CA . THR B 1 123 ? -3.982 16.109 7.402 1 94.56 123 THR B CA 1
ATOM 3585 C C . THR B 1 123 ? -3.029 17.234 7.777 1 94.56 123 THR B C 1
ATOM 3587 O O . THR B 1 123 ? -3.426 18.188 8.445 1 94.56 123 THR B O 1
ATOM 3590 N N . LEU B 1 124 ? -1.797 17.125 7.316 1 95.31 124 LEU B N 1
ATOM 3591 C CA . LEU B 1 124 ? -0.783 18.078 7.738 1 95.31 124 LEU B CA 1
ATOM 3592 C C . LEU B 1 124 ? -0.427 19.031 6.598 1 95.31 124 LEU B C 1
ATOM 3594 O O . LEU B 1 124 ? -0.217 20.234 6.824 1 95.31 124 LEU B O 1
ATOM 3598 N N . TYR B 1 125 ? -0.452 18.547 5.355 1 95.81 125 TYR B N 1
ATOM 3599 C CA . TYR B 1 125 ? 0.136 19.406 4.324 1 95.81 125 TYR B CA 1
ATOM 3600 C C . TYR B 1 125 ? -0.945 20.031 3.455 1 95.81 125 TYR B C 1
ATOM 3602 O O . TYR B 1 125 ? -0.676 20.969 2.699 1 95.81 125 TYR B O 1
ATOM 3610 N N . LEU B 1 126 ? -2.172 19.594 3.543 1 96.44 126 LEU B N 1
ATOM 3611 C CA . LEU B 1 126 ? -3.197 20.031 2.602 1 96.44 126 LEU B CA 1
ATOM 3612 C C . LEU B 1 126 ? -3.521 21.5 2.799 1 96.44 126 LEU B C 1
ATOM 3614 O O . LEU B 1 126 ? -4.09 22.141 1.91 1 96.44 126 LEU B O 1
ATOM 3618 N N . LYS B 1 127 ? -3.268 22.062 3.9 1 95.31 127 LYS B N 1
ATOM 3619 C CA . LYS B 1 127 ? -3.516 23.484 4.137 1 95.31 127 LYS B CA 1
ATOM 3620 C C . LYS B 1 127 ? -2.525 24.359 3.361 1 95.31 127 LYS B C 1
ATOM 3622 O O . LYS B 1 127 ? -2.73 25.562 3.215 1 95.31 127 LYS B O 1
ATOM 3627 N N . HIS B 1 128 ? -1.423 23.781 2.924 1 97.19 128 HIS B N 1
ATOM 3628 C CA . HIS B 1 128 ? -0.432 24.469 2.107 1 97.19 128 HIS B CA 1
ATOM 3629 C C . HIS B 1 128 ? -0.726 24.297 0.621 1 97.19 128 HIS B C 1
ATOM 3631 O O . HIS B 1 128 ? -0.465 23.234 0.05 1 97.19 128 HIS B O 1
ATOM 3637 N N . GLU B 1 129 ? -1.056 25.297 0.008 1 96.31 129 GLU B N 1
ATOM 3638 C CA . GLU B 1 129 ? -1.656 25.266 -1.322 1 96.31 129 GLU B CA 1
ATOM 3639 C C . GLU B 1 129 ? -0.668 24.734 -2.357 1 96.31 129 GLU B C 1
ATOM 3641 O O . GLU B 1 129 ? -1.028 23.906 -3.201 1 96.31 129 GLU B O 1
ATOM 3646 N N . LEU B 1 130 ? 0.554 25.172 -2.316 1 96.62 130 LEU B N 1
ATOM 3647 C CA . LEU B 1 130 ? 1.523 24.766 -3.328 1 96.62 130 LEU B CA 1
ATOM 3648 C C . LEU B 1 130 ? 1.879 23.297 -3.182 1 96.62 130 LEU B C 1
ATOM 3650 O O . LEU B 1 130 ? 2.021 22.578 -4.18 1 96.62 130 LEU B O 1
ATOM 3654 N N . LEU B 1 131 ? 2.039 22.875 -1.952 1 96.56 131 LEU B N 1
ATOM 3655 C CA . LEU B 1 131 ? 2.359 21.469 -1.706 1 96.56 131 LEU B CA 1
ATOM 3656 C C . LEU B 1 131 ? 1.206 20.562 -2.127 1 96.56 131 LEU B C 1
ATOM 3658 O O . LEU B 1 131 ? 1.424 19.516 -2.748 1 96.56 131 LEU B O 1
ATOM 3662 N N . ALA B 1 132 ? 0.007 20.969 -1.774 1 96.31 132 ALA B N 1
ATOM 3663 C CA . ALA B 1 132 ? -1.179 20.219 -2.178 1 96.31 132 ALA B CA 1
ATOM 3664 C C . ALA B 1 132 ? -1.303 20.156 -3.697 1 96.31 132 ALA B C 1
ATOM 3666 O O . ALA B 1 132 ? -1.605 19.109 -4.262 1 96.31 132 ALA B O 1
ATOM 3667 N N . LYS B 1 133 ? -1.084 21.266 -4.297 1 95.69 133 LYS B N 1
ATOM 3668 C CA . LYS B 1 133 ? -1.105 21.359 -5.754 1 95.69 133 LYS B CA 1
ATOM 3669 C C . LYS B 1 133 ? -0.066 20.438 -6.379 1 95.69 133 LYS B C 1
ATOM 3671 O O . LYS B 1 133 ? -0.341 19.766 -7.379 1 95.69 133 LYS B O 1
ATOM 3676 N N . PHE B 1 134 ? 1.099 20.406 -5.816 1 95.88 134 PHE B N 1
ATOM 3677 C CA . PHE B 1 134 ? 2.174 19.578 -6.344 1 95.88 134 PHE B CA 1
ATOM 3678 C C . PHE B 1 134 ? 1.8 18.109 -6.281 1 95.88 134 PHE B C 1
ATOM 3680 O O . PHE B 1 134 ? 2.055 17.359 -7.223 1 95.88 134 PHE B O 1
ATOM 3687 N N . ARG B 1 135 ? 1.247 17.672 -5.145 1 93.44 135 ARG B N 1
ATOM 3688 C CA . ARG B 1 135 ? 0.848 16.281 -5 1 93.44 135 ARG B CA 1
ATOM 3689 C C . ARG B 1 135 ? -0.192 15.898 -6.047 1 93.44 135 ARG B C 1
ATOM 3691 O O . ARG B 1 135 ? -0.146 14.797 -6.605 1 93.44 135 ARG B O 1
ATOM 3698 N N . PHE B 1 136 ? -1.083 16.766 -6.246 1 92.19 136 PHE B N 1
ATOM 3699 C CA . PHE B 1 136 ? -2.105 16.531 -7.258 1 92.19 136 PHE B CA 1
ATOM 3700 C C . PHE B 1 136 ? -1.49 16.516 -8.656 1 92.19 136 PHE B C 1
ATOM 3702 O O . PHE B 1 136 ? -1.848 15.68 -9.484 1 92.19 136 PHE B O 1
ATOM 3709 N N . PHE B 1 137 ? -0.618 17.406 -8.906 1 92.38 137 PHE B N 1
ATOM 3710 C CA . PHE B 1 137 ? 0.092 17.484 -10.18 1 92.38 137 PHE B CA 1
ATOM 3711 C C . PHE B 1 137 ? 0.857 16.203 -10.453 1 92.38 137 PHE B C 1
ATOM 3713 O O . PHE B 1 137 ? 0.812 15.672 -11.562 1 92.38 137 PHE B O 1
ATOM 3720 N N . LYS B 1 138 ? 1.585 15.758 -9.438 1 90.81 138 LYS B N 1
ATOM 3721 C CA . LYS B 1 138 ? 2.322 14.5 -9.555 1 90.81 138 LYS B CA 1
ATOM 3722 C C . LYS B 1 138 ? 1.392 13.352 -9.922 1 90.81 138 LYS B C 1
ATOM 3724 O O . LYS B 1 138 ? 1.722 12.523 -10.773 1 90.81 138 LYS B O 1
ATOM 3729 N N . TRP B 1 139 ? 0.288 13.305 -9.266 1 88.56 139 TRP B N 1
ATOM 3730 C CA . TRP B 1 139 ? -0.691 12.258 -9.547 1 88.56 139 TRP B CA 1
ATOM 3731 C C . TRP B 1 139 ? -1.164 12.336 -10.992 1 88.56 139 TRP B C 1
ATOM 3733 O O . TRP B 1 139 ? -1.25 11.312 -11.68 1 88.56 139 TRP B O 1
ATOM 3743 N N . MET B 1 140 ? -1.489 13.508 -11.445 1 87.06 140 MET B N 1
ATOM 3744 C CA . MET B 1 140 ? -1.954 13.695 -12.812 1 87.06 140 MET B CA 1
ATOM 3745 C C . MET B 1 140 ? -0.892 13.258 -13.82 1 87.06 140 MET B C 1
ATOM 3747 O O . MET B 1 140 ? -1.206 12.617 -14.82 1 87.06 140 MET B O 1
ATOM 3751 N N . TYR B 1 141 ? 0.287 13.625 -13.523 1 85.31 141 TYR B N 1
ATOM 3752 C CA . TYR B 1 141 ? 1.405 13.266 -14.391 1 85.31 141 TYR B CA 1
ATOM 3753 C C . TYR B 1 141 ? 1.551 11.75 -14.492 1 85.31 141 TYR B C 1
ATOM 3755 O O . TYR B 1 141 ? 1.673 11.211 -15.594 1 85.31 141 TYR B O 1
ATOM 3763 N N . GLN B 1 142 ? 1.477 11.078 -13.375 1 80.94 142 GLN B N 1
ATOM 3764 C CA . GLN B 1 142 ? 1.686 9.633 -13.312 1 80.94 142 GLN B CA 1
ATOM 3765 C C . GLN B 1 142 ? 0.534 8.883 -13.969 1 80.94 142 GLN B C 1
ATOM 3767 O O . GLN B 1 142 ? 0.674 7.707 -14.328 1 80.94 142 GLN B O 1
ATOM 3772 N N . ASN B 1 143 ? -0.545 9.531 -14.148 1 78.38 143 ASN B N 1
ATOM 3773 C CA . ASN B 1 143 ? -1.698 8.875 -14.758 1 78.38 143 ASN B CA 1
ATOM 3774 C C . ASN B 1 143 ? -1.939 9.367 -16.172 1 78.38 143 ASN B C 1
ATOM 3776 O O . ASN B 1 143 ? -2.992 9.102 -16.766 1 78.38 143 ASN B O 1
ATOM 3780 N N . GLU B 1 144 ? -1.045 10.016 -16.734 1 67.75 144 GLU B N 1
ATOM 3781 C CA . GLU B 1 144 ? -1.044 10.508 -18.109 1 67.75 144 GLU B CA 1
ATOM 3782 C C . GLU B 1 144 ? -2.223 11.445 -18.359 1 67.75 144 GLU B C 1
ATOM 3784 O O . GLU B 1 144 ? -2.816 11.422 -19.438 1 67.75 144 GLU B O 1
ATOM 3789 N N . HIS B 1 145 ? -2.59 12.031 -17.438 1 67.62 145 HIS B N 1
ATOM 3790 C CA . HIS B 1 145 ? -3.723 12.93 -17.609 1 67.62 145 HIS B CA 1
ATOM 3791 C C . HIS B 1 145 ? -3.32 14.383 -17.375 1 67.62 145 HIS B C 1
ATOM 3793 O O . HIS B 1 145 ? -4.121 15.18 -16.891 1 67.62 145 HIS B O 1
ATOM 3799 N N . ILE B 1 146 ? -2.131 14.523 -17.641 1 67.69 146 ILE B N 1
ATOM 3800 C CA . ILE B 1 146 ? -1.708 15.906 -17.469 1 67.69 146 ILE B CA 1
ATOM 3801 C C . ILE B 1 146 ? -1.925 16.688 -18.766 1 67.69 146 ILE B C 1
ATOM 3803 O O . ILE B 1 146 ? -1.383 16.328 -19.812 1 67.69 146 ILE B O 1
ATOM 3807 N N . LYS B 1 147 ? -2.799 17.438 -18.719 1 65.56 147 LYS B N 1
ATOM 3808 C CA . LYS B 1 147 ? -3.074 18.266 -19.891 1 65.56 147 LYS B CA 1
ATOM 3809 C C . LYS B 1 147 ? -2.191 19.516 -19.906 1 65.56 147 LYS B C 1
ATOM 3811 O O . LYS B 1 147 ? -2.137 20.234 -20.891 1 65.56 147 LYS B O 1
ATOM 3816 N N . CYS B 1 148 ? -1.512 19.594 -18.797 1 68.75 148 CYS B N 1
ATOM 3817 C CA . CYS B 1 148 ? -0.697 20.812 -18.75 1 68.75 148 CYS B CA 1
ATOM 3818 C C . CYS B 1 148 ? 0.779 20.469 -18.938 1 68.75 148 CYS B C 1
ATOM 3820 O O . CYS B 1 148 ? 1.228 19.391 -18.562 1 68.75 148 CYS B O 1
ATOM 3822 N N . LYS B 1 149 ? 1.423 21.469 -19.516 1 73.19 149 LYS B N 1
ATOM 3823 C CA . LYS B 1 149 ? 2.844 21.297 -19.812 1 73.19 149 LYS B CA 1
ATOM 3824 C C . LYS B 1 149 ? 3.699 21.641 -18.594 1 73.19 149 LYS B C 1
ATOM 3826 O O . LYS B 1 149 ? 4.805 21.125 -18.438 1 73.19 149 LYS B O 1
ATOM 3831 N N . HIS B 1 150 ? 3.156 22.562 -17.797 1 88.25 150 HIS B N 1
ATOM 3832 C CA . HIS B 1 150 ? 3.947 23.047 -16.672 1 88.25 150 HIS B CA 1
ATOM 3833 C C . HIS B 1 150 ? 3.107 23.125 -15.398 1 88.25 150 HIS B C 1
ATOM 3835 O O . HIS B 1 150 ? 1.909 23.406 -15.461 1 88.25 150 HIS B O 1
ATOM 3841 N N . PHE B 1 151 ? 3.773 22.859 -14.281 1 93.62 151 PHE B N 1
ATOM 3842 C CA . PHE B 1 151 ? 3.176 22.922 -12.953 1 93.62 151 PHE B CA 1
ATOM 3843 C C . PHE B 1 151 ? 2.461 24.25 -12.75 1 93.62 151 PHE B C 1
ATOM 3845 O O . PHE B 1 151 ? 1.371 24.297 -12.172 1 93.62 151 PHE B O 1
ATOM 3852 N N . GLU B 1 152 ? 3.012 25.328 -13.297 1 92.19 152 GLU B N 1
ATOM 3853 C CA . GLU B 1 152 ? 2.49 26.672 -13.117 1 92.19 152 GLU B CA 1
ATOM 3854 C C . GLU B 1 152 ? 1.147 26.844 -13.82 1 92.19 152 GLU B C 1
ATOM 3856 O O . GLU B 1 152 ? 0.343 27.703 -13.438 1 92.19 152 GLU B O 1
ATOM 3861 N N . GLU B 1 153 ? 0.907 26.047 -14.773 1 90.81 153 GLU B N 1
ATOM 3862 C CA . GLU B 1 153 ? -0.29 26.172 -15.602 1 90.81 153 GLU B CA 1
ATOM 3863 C C . GLU B 1 153 ? -1.48 25.469 -14.953 1 90.81 153 GLU B C 1
ATOM 3865 O O . GLU B 1 153 ? -2.629 25.703 -15.336 1 90.81 153 GLU B O 1
ATOM 3870 N N . LEU B 1 154 ? -1.144 24.609 -14.047 1 91.44 154 LEU B N 1
ATOM 3871 C CA . LEU B 1 154 ? -2.23 23.891 -13.391 1 91.44 154 LEU B CA 1
ATOM 3872 C C . LEU B 1 154 ? -3 24.812 -12.445 1 91.44 154 LEU B C 1
ATOM 3874 O O . LEU B 1 154 ? -2.426 25.375 -11.508 1 91.44 154 LEU B O 1
ATOM 3878 N N . GLU B 1 155 ? -4.246 24.969 -12.766 1 91 155 GLU B N 1
ATOM 3879 C CA . GLU B 1 155 ? -5.117 25.766 -11.906 1 91 155 GLU B CA 1
ATOM 3880 C C . GLU B 1 155 ? -6.09 24.875 -11.133 1 91 155 GLU B C 1
ATOM 3882 O O . GLU B 1 155 ? -6.949 24.219 -11.727 1 91 155 GLU B O 1
ATOM 3887 N N . ILE B 1 156 ? -5.941 24.906 -9.867 1 94 156 ILE B N 1
ATOM 3888 C CA . ILE B 1 156 ? -6.816 24.125 -9.008 1 94 156 ILE B CA 1
ATOM 3889 C C . ILE B 1 156 ? -8.086 24.922 -8.688 1 94 156 ILE B C 1
ATOM 3891 O O . ILE B 1 156 ? -8.008 26.047 -8.219 1 94 156 ILE B O 1
ATOM 3895 N N . PRO B 1 157 ? -9.211 24.375 -8.977 1 94.75 157 PRO B N 1
ATOM 3896 C CA . PRO B 1 157 ? -10.461 25.062 -8.656 1 94.75 157 PRO B CA 1
ATOM 3897 C C . PRO B 1 157 ? -10.562 25.438 -7.18 1 94.75 157 PRO B C 1
ATOM 3899 O O . PRO B 1 157 ? -10.141 24.672 -6.312 1 94.75 157 PRO B O 1
ATOM 3902 N N . GLN B 1 158 ? -11.195 26.562 -6.93 1 96.12 158 GLN B N 1
ATOM 3903 C CA . GLN B 1 158 ? -11.305 27.094 -5.578 1 96.12 158 GLN B CA 1
ATOM 3904 C C . GLN B 1 158 ? -12.023 26.125 -4.656 1 96.12 158 GLN B C 1
ATOM 3906 O O . GLN B 1 158 ? -11.695 26.016 -3.473 1 96.12 158 GLN B O 1
ATOM 3911 N N . LYS B 1 159 ? -12.977 25.422 -5.145 1 95.69 159 LYS B N 1
ATOM 3912 C CA . LYS B 1 159 ? -13.727 24.469 -4.328 1 95.69 159 LYS B CA 1
ATOM 3913 C C . LYS B 1 159 ? -12.82 23.391 -3.762 1 95.69 159 LYS B C 1
ATOM 3915 O O . LYS B 1 159 ? -13.016 22.938 -2.635 1 95.69 159 LYS B O 1
ATOM 3920 N N . ILE B 1 160 ? -11.828 23.016 -4.527 1 95.94 160 ILE B N 1
ATOM 3921 C CA . ILE B 1 160 ? -10.875 22 -4.09 1 95.94 160 ILE B CA 1
ATOM 3922 C C . ILE B 1 160 ? -9.953 22.578 -3.023 1 95.94 160 ILE B C 1
ATOM 3924 O O . ILE B 1 160 ? -9.672 21.938 -2.014 1 95.94 160 ILE B O 1
ATOM 3928 N N . ILE B 1 161 ? -9.508 23.781 -3.254 1 96.88 161 ILE B N 1
ATOM 3929 C CA . ILE B 1 161 ? -8.664 24.453 -2.273 1 96.88 161 ILE B CA 1
ATOM 3930 C C . ILE B 1 161 ? -9.406 24.562 -0.942 1 96.88 161 ILE B C 1
ATOM 3932 O O . ILE B 1 161 ? -8.844 24.266 0.114 1 96.88 161 ILE B O 1
ATOM 3936 N N . ASN B 1 162 ? -10.648 24.906 -1.022 1 96.94 162 ASN B N 1
ATOM 3937 C CA . ASN B 1 162 ? -11.461 25.078 0.18 1 96.94 162 ASN B CA 1
ATOM 3938 C C . ASN B 1 162 ? -11.609 23.75 0.936 1 96.94 162 ASN B C 1
ATOM 3940 O O . ASN B 1 162 ? -11.469 23.719 2.16 1 96.94 162 ASN B O 1
ATOM 3944 N N . VAL B 1 163 ? -11.922 22.734 0.224 1 96.56 163 VAL B N 1
ATOM 3945 C CA . VAL B 1 163 ? -12.156 21.453 0.882 1 96.56 163 VAL B CA 1
ATOM 3946 C C . VAL B 1 163 ? -10.852 20.922 1.466 1 96.56 163 VAL B C 1
ATOM 3948 O O . VAL B 1 163 ? -10.852 20.266 2.506 1 96.56 163 VAL B O 1
ATOM 3951 N N . GLN B 1 164 ? -9.734 21.172 0.816 1 96.88 164 GLN B N 1
ATOM 3952 C CA . GLN B 1 164 ? -8.43 20.812 1.351 1 96.88 164 GLN B CA 1
ATOM 3953 C C . GLN B 1 164 ? -8.164 21.5 2.682 1 96.88 164 GLN B C 1
ATOM 3955 O O . GLN B 1 164 ? -7.684 20.875 3.631 1 96.88 164 GLN B O 1
ATOM 3960 N N . GLN B 1 165 ? -8.5 22.734 2.727 1 96.44 165 GLN B N 1
ATOM 3961 C CA . GLN B 1 165 ? -8.344 23.5 3.955 1 96.44 165 GLN B CA 1
ATOM 3962 C C . GLN B 1 165 ? -9.234 22.953 5.066 1 96.44 165 GLN B C 1
ATOM 3964 O O . GLN B 1 165 ? -8.797 22.812 6.207 1 96.44 165 GLN B O 1
ATOM 3969 N N . ASP B 1 166 ? -10.438 22.703 4.676 1 95.75 166 ASP B N 1
ATOM 3970 C CA . ASP B 1 166 ? -11.375 22.156 5.645 1 95.75 166 ASP B CA 1
ATOM 3971 C C . ASP B 1 166 ? -10.891 20.797 6.172 1 95.75 166 ASP B C 1
ATOM 3973 O O . ASP B 1 166 ? -11 20.516 7.367 1 95.75 166 ASP B O 1
ATOM 3977 N N . PHE B 1 167 ? -10.398 20.016 5.246 1 95.94 167 PHE B N 1
ATOM 3978 C CA . PHE B 1 167 ? -9.867 18.703 5.59 1 95.94 167 PHE B CA 1
ATOM 3979 C C . PHE B 1 167 ? -8.805 18.812 6.672 1 95.94 167 PHE B C 1
ATOM 3981 O O . PHE B 1 167 ? -8.891 18.156 7.707 1 95.94 167 PHE B O 1
ATOM 3988 N N . ALA B 1 168 ? -7.832 19.641 6.449 1 95.12 168 ALA B N 1
ATOM 3989 C CA . ALA B 1 168 ? -6.719 19.828 7.375 1 95.12 168 ALA B CA 1
ATOM 3990 C C . ALA B 1 168 ? -7.195 20.422 8.695 1 95.12 168 ALA B C 1
ATOM 3992 O O . ALA B 1 168 ? -6.828 19.938 9.773 1 95.12 168 ALA B O 1
ATOM 3993 N N . LYS B 1 169 ? -8.047 21.375 8.656 1 93.88 169 LYS B N 1
ATOM 3994 C CA . LYS B 1 169 ? -8.531 22.062 9.844 1 93.88 169 LYS B CA 1
ATOM 3995 C C . LYS B 1 169 ? -9.367 21.125 10.719 1 93.88 169 LYS B C 1
ATOM 3997 O O . LYS B 1 169 ? -9.172 21.062 11.93 1 93.88 169 LYS B O 1
ATOM 4002 N N . LEU B 1 170 ? -10.234 20.422 10.109 1 93.12 170 LEU B N 1
ATOM 4003 C CA . LEU B 1 170 ? -11.172 19.578 10.859 1 93.12 170 LEU B CA 1
ATOM 4004 C C . LEU B 1 170 ? -10.461 18.359 11.453 1 93.12 170 LEU B C 1
ATOM 4006 O O . LEU B 1 170 ? -10.867 17.844 12.492 1 93.12 170 LEU B O 1
ATOM 4010 N N . SER B 1 171 ? -9.398 17.938 10.797 1 93.06 171 SER B N 1
ATOM 4011 C CA . SER B 1 171 ? -8.648 16.812 11.344 1 93.06 171 SER B CA 1
ATOM 4012 C C . SER B 1 171 ? -8.055 17.156 12.711 1 93.06 171 SER B C 1
ATOM 4014 O O . SER B 1 171 ? -7.812 16.266 13.523 1 93.06 171 SER B O 1
ATOM 4016 N N . HIS B 1 172 ? -7.906 18.422 13.031 1 92.5 172 HIS B N 1
ATOM 4017 C CA . HIS B 1 172 ? -7.332 18.891 14.289 1 92.5 172 HIS B CA 1
ATOM 4018 C C . HIS B 1 172 ? -8.328 18.75 15.438 1 92.5 172 HIS B C 1
ATOM 4020 O O . HIS B 1 172 ? -7.961 18.875 16.609 1 92.5 172 HIS B O 1
ATOM 4026 N N . HIS B 1 173 ? -9.547 18.422 15.086 1 92.25 173 HIS B N 1
ATOM 4027 C CA . HIS B 1 173 ? -10.57 18.281 16.109 1 92.25 173 HIS B CA 1
ATOM 4028 C C . HIS B 1 173 ? -10.617 16.844 16.625 1 92.25 173 HIS B C 1
ATOM 4030 O O . HIS B 1 173 ? -11.328 16.547 17.594 1 92.25 173 HIS B O 1
ATOM 4036 N N . ILE B 1 174 ? -9.914 15.992 15.984 1 94.12 174 ILE B N 1
ATOM 4037 C CA . ILE B 1 174 ? -9.859 14.617 16.469 1 94.12 174 ILE B CA 1
ATOM 4038 C C . ILE B 1 174 ? -9.195 14.586 17.844 1 94.12 174 ILE B C 1
ATOM 4040 O O . ILE B 1 174 ? -8.133 15.188 18.047 1 94.12 174 ILE B O 1
ATOM 4044 N N . HIS B 1 175 ? -9.766 13.898 18.75 1 94.75 175 HIS B N 1
ATOM 4045 C CA . HIS B 1 175 ? -9.383 13.953 20.156 1 94.75 175 HIS B CA 1
ATOM 4046 C C . HIS B 1 175 ? -7.938 13.5 20.344 1 94.75 175 HIS B C 1
ATOM 4048 O O . HIS B 1 175 ? -7.195 14.102 21.125 1 94.75 175 HIS B O 1
ATOM 4054 N N . SER B 1 176 ? -7.566 12.445 19.703 1 95.94 176 SER B N 1
ATOM 4055 C CA . SER B 1 176 ? -6.203 11.938 19.812 1 95.94 176 SER B CA 1
ATOM 4056 C C . SER B 1 176 ? -5.684 11.477 18.453 1 95.94 176 SER B C 1
ATOM 4058 O O . SER B 1 176 ? -6.363 10.742 17.734 1 95.94 176 SER B O 1
ATOM 4060 N N . THR B 1 177 ? -4.477 11.977 18.109 1 97 177 THR B N 1
ATOM 4061 C CA . THR B 1 177 ? -3.869 11.602 16.844 1 97 177 THR B CA 1
ATOM 4062 C C . THR B 1 177 ? -2.436 11.125 17.047 1 97 177 THR B C 1
ATOM 4064 O O . THR B 1 177 ? -1.633 11.805 17.688 1 97 177 THR B O 1
ATOM 4067 N N . ASP B 1 178 ? -2.133 9.977 16.531 1 97.44 178 ASP B N 1
ATOM 4068 C CA . ASP B 1 178 ? -0.77 9.453 16.484 1 97.44 178 ASP B CA 1
ATOM 4069 C C . ASP B 1 178 ? -0.207 9.492 15.07 1 97.44 178 ASP B C 1
ATOM 4071 O O . ASP B 1 178 ? -0.809 8.938 14.141 1 97.44 178 ASP B O 1
ATOM 4075 N N . TYR B 1 179 ? 0.88 10.148 14.93 1 97.44 179 TYR B N 1
ATOM 4076 C CA . TYR B 1 179 ? 1.644 10.094 13.688 1 97.44 179 TYR B CA 1
ATOM 4077 C C . TYR B 1 179 ? 2.934 9.305 13.875 1 97.44 179 TYR B C 1
ATOM 4079 O O . TYR B 1 179 ? 3.729 9.609 14.766 1 97.44 179 TYR B O 1
ATOM 4087 N N . ILE B 1 180 ? 3.131 8.344 13.117 1 97.06 180 ILE B N 1
ATOM 4088 C CA . ILE B 1 180 ? 4.41 7.652 13.031 1 97.06 180 ILE B CA 1
ATOM 4089 C C . ILE B 1 180 ? 5.043 7.891 11.664 1 97.06 180 ILE B C 1
ATOM 4091 O O . ILE B 1 180 ? 4.574 7.363 10.656 1 97.06 180 ILE B O 1
ATOM 4095 N N . TRP B 1 181 ? 6.129 8.617 11.664 1 95.19 181 TRP B N 1
ATOM 4096 C CA . TRP B 1 181 ? 6.754 9 10.398 1 95.19 181 TRP B CA 1
ATOM 4097 C C . TRP B 1 181 ? 7.973 8.125 10.117 1 95.19 181 TRP B C 1
ATOM 4099 O O . TRP B 1 181 ? 8.797 7.895 11.008 1 95.19 181 TRP B O 1
ATOM 4109 N N . ASP B 1 182 ? 7.93 7.668 8.891 1 89.88 182 ASP B N 1
ATOM 4110 C CA . ASP B 1 182 ? 9.188 7.133 8.383 1 89.88 182 ASP B CA 1
ATOM 4111 C C . ASP B 1 182 ? 10.25 8.219 8.289 1 89.88 182 ASP B C 1
ATOM 4113 O O . ASP B 1 182 ? 9.938 9.383 8.023 1 89.88 182 ASP B O 1
ATOM 4117 N N . SER B 1 183 ? 11.5 7.891 8.484 1 85.44 183 SER B N 1
ATOM 4118 C CA . SER B 1 183 ? 12.57 8.883 8.539 1 85.44 183 SER B CA 1
ATOM 4119 C C . SER B 1 183 ? 12.812 9.516 7.176 1 85.44 183 SER B C 1
ATOM 4121 O O . SER B 1 183 ? 13.469 10.555 7.074 1 85.44 183 SER B O 1
ATOM 4123 N N . MET B 1 184 ? 12.203 9 6.156 1 86.31 184 MET B N 1
ATOM 4124 C CA . MET B 1 184 ? 12.477 9.469 4.801 1 86.31 184 MET B CA 1
ATOM 4125 C C . MET B 1 184 ? 11.289 10.242 4.238 1 86.31 184 MET B C 1
ATOM 4127 O O . MET B 1 184 ? 11.25 10.539 3.045 1 86.31 184 MET B O 1
ATOM 4131 N N . VAL B 1 185 ? 10.383 10.578 5.035 1 86.94 185 VAL B N 1
ATOM 4132 C CA . VAL B 1 185 ? 9.117 11.156 4.598 1 86.94 185 VAL B CA 1
ATOM 4133 C C . VAL B 1 185 ? 9.383 12.445 3.816 1 86.94 185 VAL B C 1
ATOM 4135 O O . VAL B 1 185 ? 8.75 12.695 2.787 1 86.94 185 VAL B O 1
ATOM 4138 N N . PHE B 1 186 ? 10.336 13.273 4.195 1 90.12 186 PHE B N 1
ATOM 4139 C CA . PHE B 1 186 ? 10.641 14.531 3.52 1 90.12 186 PHE B CA 1
ATOM 4140 C C . PHE B 1 186 ? 11.492 14.281 2.281 1 90.12 186 PHE B C 1
ATOM 4142 O O . PHE B 1 186 ? 11.305 14.93 1.248 1 90.12 186 PHE B O 1
ATOM 4149 N N . LEU B 1 187 ? 12.344 13.328 2.426 1 89.19 187 LEU B N 1
ATOM 4150 C CA . LEU B 1 187 ? 13.258 13.031 1.328 1 89.19 187 LEU B CA 1
ATOM 4151 C C . LEU B 1 187 ? 12.492 12.594 0.086 1 89.19 187 LEU B C 1
ATOM 4153 O O . LEU B 1 187 ? 12.836 12.977 -1.032 1 89.19 187 LEU B O 1
ATOM 4157 N N . HIS B 1 188 ? 11.469 11.852 0.275 1 88.75 188 HIS B N 1
ATOM 4158 C CA . HIS B 1 188 ? 10.648 11.398 -0.84 1 88.75 188 HIS B CA 1
ATOM 4159 C C . HIS B 1 188 ? 10.031 12.578 -1.586 1 88.75 188 HIS B C 1
ATOM 4161 O O . HIS B 1 188 ? 10.023 12.602 -2.818 1 88.75 188 HIS B O 1
ATOM 4167 N N . LEU B 1 189 ? 9.508 13.5 -0.868 1 91.81 189 LEU B N 1
ATOM 4168 C CA . LEU B 1 189 ? 8.883 14.672 -1.465 1 91.81 189 LEU B CA 1
ATOM 4169 C C . LEU B 1 189 ? 9.914 15.523 -2.199 1 91.81 189 LEU B C 1
ATOM 4171 O O . LEU B 1 189 ? 9.656 15.992 -3.312 1 91.81 189 LEU B O 1
ATOM 4175 N N . ILE B 1 190 ? 11.031 15.648 -1.589 1 93 190 ILE B N 1
ATOM 4176 C CA . ILE B 1 190 ? 12.094 16.469 -2.162 1 93 190 ILE B CA 1
ATOM 4177 C C . ILE B 1 190 ? 12.602 15.836 -3.453 1 93 190 ILE B C 1
ATOM 4179 O O . ILE B 1 190 ? 12.836 16.531 -4.445 1 93 190 ILE B O 1
ATOM 4183 N N . ASN B 1 191 ? 12.75 14.555 -3.445 1 90.31 191 ASN B N 1
ATOM 4184 C CA . ASN B 1 191 ? 13.164 13.836 -4.645 1 90.31 191 ASN B CA 1
ATOM 4185 C C . ASN B 1 191 ? 12.164 14.023 -5.781 1 90.31 191 ASN B C 1
ATOM 4187 O O . ASN B 1 191 ? 12.555 14.18 -6.941 1 90.31 191 ASN B O 1
ATOM 4191 N N . ASP B 1 192 ? 10.945 14.008 -5.461 1 91.62 192 ASP B N 1
ATOM 4192 C CA . ASP B 1 192 ? 9.906 14.211 -6.469 1 91.62 192 ASP B CA 1
ATOM 4193 C C . ASP B 1 192 ? 10 15.609 -7.074 1 91.62 192 ASP B C 1
ATOM 4195 O O . ASP B 1 192 ? 9.961 15.766 -8.297 1 91.62 192 ASP B O 1
ATOM 4199 N N . ILE B 1 193 ? 10.125 16.578 -6.188 1 94.56 193 ILE B N 1
ATOM 4200 C CA . ILE B 1 193 ? 10.211 17.969 -6.648 1 94.56 193 ILE B CA 1
ATOM 4201 C C . ILE B 1 193 ? 11.438 18.141 -7.535 1 94.56 193 ILE B C 1
ATOM 4203 O O . ILE B 1 193 ? 11.359 18.75 -8.602 1 94.56 193 ILE B O 1
ATOM 4207 N N . GLN B 1 194 ? 12.547 17.562 -7.07 1 92.88 194 GLN B N 1
ATOM 4208 C CA . GLN B 1 194 ? 13.789 17.656 -7.832 1 92.88 194 GLN B CA 1
ATOM 4209 C C . GLN B 1 194 ? 13.633 17.031 -9.219 1 92.88 194 GLN B C 1
ATOM 4211 O O . GLN B 1 194 ? 14.102 17.594 -10.211 1 92.88 194 GLN B O 1
ATOM 4216 N N . TYR B 1 195 ? 12.992 16 -9.328 1 90 195 TYR B N 1
ATOM 4217 C CA . TYR B 1 195 ? 12.773 15.32 -10.602 1 90 195 TYR B CA 1
ATOM 4218 C C . TYR B 1 195 ? 11.977 16.203 -11.555 1 90 195 TYR B C 1
ATOM 4220 O O . TYR B 1 195 ? 12.367 16.391 -12.703 1 90 195 TYR B O 1
ATOM 4228 N N . PHE B 1 196 ? 10.883 16.703 -11.086 1 92.25 196 PHE B N 1
ATOM 4229 C CA . PHE B 1 196 ? 10.016 17.516 -11.938 1 92.25 196 PHE B CA 1
ATOM 4230 C C . PHE B 1 196 ? 10.711 18.797 -12.367 1 92.25 196 PHE B C 1
ATOM 4232 O O . PHE B 1 196 ? 10.469 19.297 -13.469 1 92.25 196 PHE B O 1
ATOM 4239 N N . SER B 1 197 ? 11.555 19.219 -11.5 1 93.62 197 SER B N 1
ATOM 4240 C CA . SER B 1 197 ? 12.375 20.359 -11.867 1 93.62 197 SER B CA 1
ATOM 4241 C C . SER B 1 197 ? 13.398 20 -12.938 1 93.62 197 SER B C 1
ATOM 4243 O O . SER B 1 197 ? 13.594 20.734 -13.898 1 93.62 197 SER B O 1
ATOM 4245 N N . ASP B 1 198 ? 14.016 18.875 -12.82 1 91.31 198 ASP B N 1
ATOM 4246 C CA . ASP B 1 198 ? 15.055 18.406 -13.727 1 91.31 198 ASP B CA 1
ATOM 4247 C C . ASP B 1 198 ? 14.508 18.219 -15.141 1 91.31 198 ASP B C 1
ATOM 4249 O O . ASP B 1 198 ? 15.219 18.422 -16.125 1 91.31 198 ASP B O 1
ATOM 4253 N N . ILE B 1 199 ? 13.266 17.891 -15.219 1 89.62 199 ILE B N 1
ATOM 4254 C CA . ILE B 1 199 ? 12.695 17.656 -16.547 1 89.62 199 ILE B CA 1
ATOM 4255 C C . ILE B 1 199 ? 11.938 18.906 -17 1 89.62 199 ILE B C 1
ATOM 4257 O O . ILE B 1 199 ? 11.148 18.844 -17.938 1 89.62 199 ILE B O 1
ATOM 4261 N N . HIS B 1 200 ? 11.977 19.969 -16.219 1 91.19 200 HIS B N 1
ATOM 4262 C CA . HIS B 1 200 ? 11.547 21.328 -16.562 1 91.19 200 HIS B CA 1
ATOM 4263 C C . HIS B 1 200 ? 10.023 21.422 -16.562 1 91.19 200 HIS B C 1
ATOM 4265 O O . HIS B 1 200 ? 9.445 22.188 -17.344 1 91.19 200 HIS B O 1
ATOM 4271 N N . LEU B 1 201 ? 9.438 20.625 -15.727 1 92.56 201 LEU B N 1
ATOM 4272 C CA . LEU B 1 201 ? 7.992 20.75 -15.555 1 92.56 201 LEU B CA 1
ATOM 4273 C C . LEU B 1 201 ? 7.656 21.734 -14.438 1 92.56 201 LEU B C 1
ATOM 4275 O O . LEU B 1 201 ? 6.512 22.188 -14.328 1 92.56 201 LEU B O 1
ATOM 4279 N N . ILE B 1 202 ? 8.648 22.016 -13.641 1 94.69 202 ILE B N 1
ATOM 4280 C CA . ILE B 1 202 ? 8.562 23.031 -12.594 1 94.69 202 ILE B CA 1
ATOM 4281 C C . ILE B 1 202 ? 9.648 24.078 -12.805 1 94.69 202 ILE B C 1
ATOM 4283 O O . ILE B 1 202 ? 10.82 23.75 -13 1 94.69 202 ILE B O 1
ATOM 4287 N N . SER B 1 203 ? 9.242 25.297 -12.836 1 94.19 203 SER B N 1
ATOM 4288 C CA . SER B 1 203 ? 10.211 26.375 -13 1 94.19 203 SER B CA 1
ATOM 4289 C C . SER B 1 203 ? 11.07 26.547 -11.75 1 94.19 203 SER B C 1
ATOM 4291 O O . SER B 1 203 ? 10.695 26.078 -10.672 1 94.19 203 SER B O 1
ATOM 4293 N N . ASP B 1 204 ? 12.156 27.188 -11.93 1 94.25 204 ASP B N 1
ATOM 4294 C CA . ASP B 1 204 ? 13.047 27.453 -10.805 1 94.25 204 ASP B CA 1
ATOM 4295 C C . ASP B 1 204 ? 12.359 28.312 -9.742 1 94.25 204 ASP B C 1
ATOM 4297 O O . ASP B 1 204 ? 12.57 28.125 -8.547 1 94.25 204 ASP B O 1
ATOM 4301 N N . GLU B 1 205 ? 11.625 29.219 -10.188 1 95.12 205 GLU B N 1
ATOM 4302 C CA . GLU B 1 205 ? 10.891 30.078 -9.266 1 95.12 205 GLU B CA 1
ATOM 4303 C C . GLU B 1 205 ? 9.906 29.266 -8.43 1 95.12 205 GLU B C 1
ATOM 4305 O O . GLU B 1 205 ? 9.836 29.422 -7.211 1 95.12 205 GLU B O 1
ATOM 4310 N N . MET B 1 206 ? 9.188 28.391 -9.109 1 94.69 206 MET B N 1
ATOM 4311 C CA . MET B 1 206 ? 8.203 27.562 -8.414 1 94.69 206 MET B CA 1
ATOM 4312 C C . MET B 1 206 ? 8.883 26.562 -7.488 1 94.69 206 MET B C 1
ATOM 4314 O O . MET B 1 206 ? 8.359 26.25 -6.418 1 94.69 206 MET B O 1
ATOM 4318 N N . LYS B 1 207 ? 9.953 26.047 -7.93 1 96.25 207 LYS B N 1
ATOM 4319 C CA . LYS B 1 207 ? 10.742 25.172 -7.082 1 96.25 207 LYS B CA 1
ATOM 4320 C C . LYS B 1 207 ? 11.133 25.859 -5.777 1 96.25 207 LYS B C 1
ATOM 4322 O O . LYS B 1 207 ? 11.023 25.266 -4.699 1 96.25 207 LYS B O 1
ATOM 4327 N N . GLN B 1 208 ? 11.547 27.109 -5.914 1 96.62 208 GLN B N 1
ATOM 4328 C CA . GLN B 1 208 ? 11.914 27.875 -4.738 1 96.62 208 GLN B CA 1
ATOM 4329 C C . GLN B 1 208 ? 10.703 28.141 -3.846 1 96.62 208 GLN B C 1
ATOM 4331 O O . GLN B 1 208 ? 10.812 28.109 -2.617 1 96.62 208 GLN B O 1
ATOM 4336 N N . ASN B 1 209 ? 9.641 28.406 -4.41 1 97.19 209 ASN B N 1
ATOM 4337 C CA . ASN B 1 209 ? 8.414 28.609 -3.645 1 97.19 209 ASN B CA 1
ATOM 4338 C C . ASN B 1 209 ? 8.008 27.344 -2.889 1 97.19 209 ASN B C 1
ATOM 4340 O O . ASN B 1 209 ? 7.551 27.422 -1.746 1 97.19 209 ASN B O 1
ATOM 4344 N N . LEU B 1 210 ? 8.125 26.203 -3.553 1 97.38 210 LEU B N 1
ATOM 4345 C CA . LEU B 1 210 ? 7.832 24.922 -2.916 1 97.38 210 LEU B CA 1
ATOM 4346 C C . LEU B 1 210 ? 8.766 24.688 -1.735 1 97.38 210 LEU B C 1
ATOM 4348 O O . LEU B 1 210 ? 8.336 24.219 -0.681 1 97.38 210 LEU B O 1
ATOM 4352 N N . LYS B 1 211 ? 9.992 25.016 -1.981 1 96.88 211 LYS B N 1
ATOM 4353 C CA . LYS B 1 211 ? 10.984 24.891 -0.918 1 96.88 211 LYS B CA 1
ATOM 4354 C C . LYS B 1 211 ? 10.594 25.734 0.293 1 96.88 211 LYS B C 1
ATOM 4356 O O . LYS B 1 211 ? 10.656 25.266 1.43 1 96.88 211 LYS B O 1
ATOM 4361 N N . GLU B 1 212 ? 10.234 26.938 0.048 1 97 212 GLU B N 1
ATOM 4362 C CA . GLU B 1 212 ? 9.844 27.844 1.124 1 97 212 GLU B CA 1
ATOM 4363 C C . GLU B 1 212 ? 8.609 27.328 1.863 1 97 212 GLU B C 1
ATOM 4365 O O . GLU B 1 212 ? 8.555 27.375 3.094 1 97 212 GLU B O 1
ATOM 4370 N N . GLU B 1 213 ? 7.711 26.844 1.15 1 97.25 213 GLU B N 1
ATOM 4371 C CA . GLU B 1 213 ? 6.504 26.312 1.773 1 97.25 213 GLU B CA 1
ATOM 4372 C C . GLU B 1 213 ? 6.812 25.062 2.592 1 97.25 213 GLU B C 1
ATOM 4374 O O . GLU B 1 213 ? 6.215 24.828 3.645 1 97.25 213 GLU B O 1
ATOM 4379 N N . LEU B 1 214 ? 7.715 24.266 2.096 1 97 214 LEU B N 1
ATOM 4380 C CA . LEU B 1 214 ? 8.148 23.078 2.83 1 97 214 LEU B CA 1
ATOM 4381 C C . LEU B 1 214 ? 8.812 23.469 4.148 1 97 214 LEU B C 1
ATOM 4383 O O . LEU B 1 214 ? 8.633 22.781 5.16 1 97 214 LEU B O 1
ATOM 4387 N N . LEU B 1 215 ? 9.562 24.516 4.102 1 97.44 215 LEU B N 1
ATOM 4388 C CA . LEU B 1 215 ? 10.195 25 5.32 1 97.44 215 LEU B CA 1
ATOM 4389 C C . LEU B 1 215 ? 9.156 25.5 6.316 1 97.44 215 LEU B C 1
ATOM 4391 O O . LEU B 1 215 ? 9.273 25.25 7.52 1 97.44 215 LEU B O 1
ATOM 4395 N N . ILE B 1 216 ? 8.164 26.172 5.816 1 97.62 216 ILE B N 1
ATOM 4396 C CA . ILE B 1 216 ? 7.074 26.641 6.664 1 97.62 216 ILE B CA 1
ATOM 4397 C C . ILE B 1 216 ? 6.371 25.438 7.301 1 97.62 216 ILE B C 1
ATOM 4399 O O . ILE B 1 216 ? 6.102 25.438 8.5 1 97.62 216 ILE B O 1
ATOM 4403 N N . LEU B 1 217 ? 6.102 24.453 6.477 1 97.31 217 LEU B N 1
ATOM 4404 C CA . LEU B 1 217 ? 5.473 23.234 6.977 1 97.31 217 LEU B CA 1
ATOM 4405 C C . LEU B 1 217 ? 6.336 22.578 8.047 1 97.31 217 LEU B C 1
ATOM 4407 O O . LEU B 1 217 ? 5.824 22.141 9.086 1 97.31 217 LEU B O 1
ATOM 4411 N N . THR B 1 218 ? 7.617 22.484 7.801 1 97.06 218 THR B N 1
ATOM 4412 C CA . THR B 1 218 ? 8.547 21.891 8.75 1 97.06 218 THR B CA 1
ATOM 4413 C C . THR B 1 218 ? 8.508 22.625 10.086 1 97.06 218 THR B C 1
ATOM 4415 O O . THR B 1 218 ? 8.477 21.984 11.148 1 97.06 218 THR B O 1
ATOM 4418 N N . ASP B 1 219 ? 8.453 23.922 10.039 1 96.94 219 ASP B N 1
ATOM 4419 C CA . ASP B 1 219 ? 8.367 24.719 11.258 1 96.94 219 ASP B CA 1
ATOM 4420 C C . ASP B 1 219 ? 7.051 24.453 11.992 1 96.94 219 ASP B C 1
ATOM 4422 O O . ASP B 1 219 ? 7.027 24.375 13.219 1 96.94 219 ASP B O 1
ATOM 4426 N N . GLU B 1 220 ? 6.055 24.375 11.273 1 96.81 220 GLU B N 1
ATOM 4427 C CA . GLU B 1 220 ? 4.742 24.109 11.859 1 96.81 220 GLU B CA 1
ATOM 4428 C C . GLU B 1 220 ? 4.707 22.734 12.531 1 96.81 220 GLU B C 1
ATOM 4430 O O . GLU B 1 220 ? 4.145 22.578 13.617 1 96.81 220 GLU B O 1
ATOM 4435 N N . LEU B 1 221 ? 5.262 21.766 11.859 1 96.62 221 LEU B N 1
ATOM 4436 C CA . LEU B 1 221 ? 5.289 20.422 12.406 1 96.62 221 LEU B CA 1
ATOM 4437 C C . LEU B 1 221 ? 6.133 20.359 13.672 1 96.62 221 LEU B C 1
ATOM 4439 O O . LEU B 1 221 ? 5.793 19.641 14.617 1 96.62 221 LEU B O 1
ATOM 4443 N N . GLU B 1 222 ? 7.23 21.062 13.672 1 96.56 222 GLU B N 1
ATOM 4444 C CA . GLU B 1 222 ? 8.062 21.125 14.867 1 96.56 222 GLU B CA 1
ATOM 4445 C C . GLU B 1 222 ? 7.309 21.766 16.031 1 96.56 222 GLU B C 1
ATOM 4447 O O . GLU B 1 222 ? 7.375 21.281 17.172 1 96.56 222 GLU B O 1
ATOM 4452 N N . ARG B 1 223 ? 6.633 22.875 15.75 1 96.19 223 ARG B N 1
ATOM 4453 C CA . ARG B 1 223 ? 5.832 23.516 16.781 1 96.19 223 ARG B CA 1
ATOM 4454 C C . ARG B 1 223 ? 4.762 22.578 17.312 1 96.19 223 ARG B C 1
ATOM 4456 O O . ARG B 1 223 ? 4.508 22.547 18.531 1 96.19 223 ARG B O 1
ATOM 4463 N N . LEU B 1 224 ? 4.145 21.875 16.438 1 96.12 224 LEU B N 1
ATOM 4464 C CA . LEU B 1 224 ? 3.146 20.891 16.828 1 96.12 224 LEU B CA 1
ATOM 4465 C C . LEU B 1 224 ? 3.764 19.828 17.734 1 96.12 224 LEU B C 1
ATOM 4467 O O . LEU B 1 224 ? 3.158 19.422 18.734 1 96.12 224 LEU B O 1
ATOM 4471 N N . ALA B 1 225 ? 4.949 19.359 17.344 1 96.5 225 ALA B N 1
ATOM 4472 C CA . ALA B 1 225 ? 5.652 18.344 18.125 1 96.5 225 ALA B CA 1
ATOM 4473 C C . ALA B 1 225 ? 6.012 18.859 19.516 1 96.5 225 ALA B C 1
ATOM 4475 O O . ALA B 1 225 ? 5.922 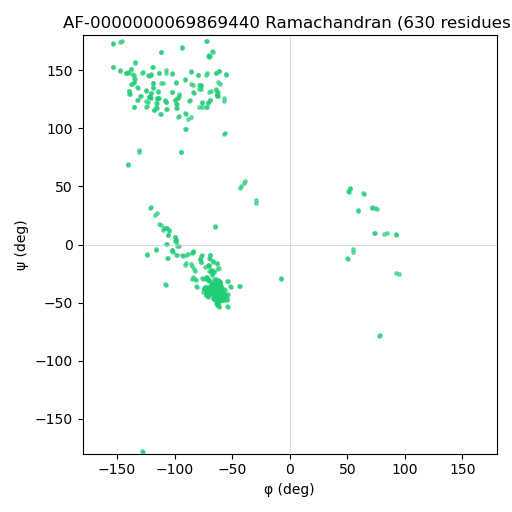18.125 20.5 1 96.5 225 ALA B O 1
ATOM 4476 N N . ILE B 1 226 ? 6.414 20.141 19.594 1 96 226 ILE B N 1
ATOM 4477 C CA . ILE B 1 226 ? 6.785 20.75 20.859 1 96 226 ILE B CA 1
ATOM 4478 C C . ILE B 1 226 ? 5.559 20.828 21.781 1 96 226 ILE B C 1
ATOM 4480 O O . ILE B 1 226 ? 5.625 20.438 22.953 1 96 226 ILE B O 1
ATOM 4484 N N . LYS B 1 227 ? 4.488 21.266 21.234 1 95.19 227 LYS B N 1
ATOM 4485 C CA . LYS B 1 227 ? 3.27 21.453 22.016 1 95.19 227 LYS B CA 1
ATOM 4486 C C . LYS B 1 227 ? 2.615 20.125 22.375 1 95.19 227 LYS B C 1
ATOM 4488 O O . LYS B 1 227 ? 2.055 19.969 23.453 1 95.19 227 LYS B O 1
ATOM 4493 N N . GLY B 1 228 ? 2.6 19.234 21.375 1 96 228 GLY B N 1
ATOM 4494 C CA . GLY B 1 228 ? 1.958 17.938 21.531 1 96 228 GLY B CA 1
ATOM 4495 C C . GLY B 1 228 ? 0.443 18.016 21.516 1 96 228 GLY B C 1
ATOM 4496 O O . GLY B 1 228 ? -0.238 17.062 21.922 1 96 228 GLY B O 1
ATOM 4497 N N . LYS B 1 229 ? -0.074 19.188 21.172 1 96.12 229 LYS B N 1
ATOM 4498 C CA . LYS B 1 229 ? -1.511 19.438 21.078 1 96.12 229 LYS B CA 1
ATOM 4499 C C . LYS B 1 229 ? -1.842 20.344 19.906 1 96.12 229 LYS B C 1
ATOM 4501 O O . LYS B 1 229 ? -1.02 21.172 19.5 1 96.12 229 LYS B O 1
ATOM 4506 N N . THR B 1 230 ? -3.002 20.078 19.375 1 94.06 230 THR B N 1
ATOM 4507 C CA . THR B 1 230 ? -3.48 21 18.344 1 94.06 230 THR B CA 1
ATOM 4508 C C . THR B 1 230 ? -3.906 22.328 18.969 1 94.06 230 THR B C 1
ATOM 4510 O O . THR B 1 230 ? -3.932 22.453 20.203 1 94.06 230 THR B O 1
ATOM 4513 N N . ASP B 1 231 ? -4.25 23.266 18.125 1 90.75 231 ASP B N 1
ATOM 4514 C CA . ASP B 1 231 ? -4.703 24.562 18.609 1 90.75 231 ASP B CA 1
ATOM 4515 C C . ASP B 1 231 ? -6.031 24.438 19.344 1 90.75 231 ASP B C 1
ATOM 4517 O O . ASP B 1 231 ? -6.402 25.312 20.125 1 90.75 231 ASP B O 1
ATOM 4521 N N . PHE B 1 232 ? -6.691 23.344 19.203 1 90.69 232 PHE B N 1
ATOM 4522 C CA . PHE B 1 232 ? -7.988 23.125 19.828 1 90.69 232 PHE B CA 1
ATOM 4523 C C . PHE B 1 232 ? -7.832 22.328 21.125 1 90.69 232 PHE B C 1
ATOM 4525 O O . PHE B 1 232 ? -8.82 21.984 21.766 1 90.69 232 PHE B O 1
ATOM 4532 N N . GLY B 1 233 ? -6.605 21.953 21.469 1 92.06 233 GLY B N 1
ATOM 4533 C CA . GLY B 1 233 ? -6.316 21.297 22.734 1 92.06 233 GLY B CA 1
ATOM 4534 C C . GLY B 1 233 ? -6.355 19.781 22.641 1 92.06 233 GLY B C 1
ATOM 4535 O O . GLY B 1 233 ? -6.32 19.094 23.656 1 92.06 233 GLY B O 1
ATOM 4536 N N . ASN B 1 234 ? -6.449 19.266 21.422 1 94.56 234 ASN B N 1
ATOM 4537 C CA . ASN B 1 234 ? -6.484 17.828 21.234 1 94.56 234 ASN B CA 1
ATOM 4538 C C . ASN B 1 234 ? -5.078 17.234 21.156 1 94.56 234 ASN B C 1
ATOM 4540 O O . ASN B 1 234 ? -4.168 17.859 20.625 1 94.56 234 ASN B O 1
ATOM 4544 N N . ASP B 1 235 ? -4.879 16.047 21.578 1 96.12 235 ASP B N 1
ATOM 4545 C CA . ASP B 1 235 ? -3.561 15.445 21.75 1 96.12 235 ASP B CA 1
ATOM 4546 C C . ASP B 1 235 ? -2.998 14.984 20.406 1 96.12 235 ASP B C 1
ATOM 4548 O O . ASP B 1 235 ? -3.725 14.438 19.562 1 96.12 235 ASP B O 1
ATOM 4552 N N . VAL B 1 236 ? -1.754 15.258 20.25 1 96.75 236 VAL B N 1
ATOM 4553 C CA . VAL B 1 236 ? -1.021 14.797 19.062 1 96.75 236 VAL B CA 1
ATOM 4554 C C . VAL B 1 236 ? 0.304 14.172 19.5 1 96.75 236 VAL B C 1
ATOM 4556 O O . VAL B 1 236 ? 1.094 14.797 20.203 1 96.75 236 VAL B O 1
ATOM 4559 N N . HIS B 1 237 ? 0.506 12.961 19.094 1 97.31 237 HIS B N 1
ATOM 4560 C CA . HIS B 1 237 ? 1.771 12.273 19.328 1 97.31 237 HIS B CA 1
ATOM 4561 C C . HIS B 1 237 ? 2.494 12 18.016 1 97.31 237 HIS B C 1
ATOM 4563 O O . HIS B 1 237 ? 1.924 11.398 17.094 1 97.31 237 HIS B O 1
ATOM 4569 N N . ILE B 1 238 ? 3.715 12.43 17.953 1 96.75 238 ILE B N 1
ATOM 4570 C CA . ILE B 1 238 ? 4.512 12.242 16.75 1 96.75 238 ILE B CA 1
ATOM 4571 C C . ILE B 1 238 ? 5.699 11.336 17.047 1 96.75 238 ILE B C 1
ATOM 4573 O O . ILE B 1 238 ? 6.5 11.625 17.938 1 96.75 238 ILE B O 1
ATOM 4577 N N . TYR B 1 239 ? 5.766 10.258 16.328 1 96.69 239 TYR B N 1
ATOM 4578 C CA . TYR B 1 239 ? 6.852 9.289 16.438 1 96.69 239 TYR B CA 1
ATOM 4579 C C . TYR B 1 239 ? 7.684 9.266 15.156 1 96.69 239 TYR B C 1
ATOM 4581 O O . TYR B 1 239 ? 7.16 9.477 14.062 1 96.69 239 TYR B O 1
ATOM 4589 N N . VAL B 1 240 ? 8.938 9.008 15.305 1 94.81 240 VAL B N 1
ATOM 4590 C CA . VAL B 1 240 ? 9.82 8.805 14.156 1 94.81 240 VAL B CA 1
ATOM 4591 C C . VAL B 1 240 ? 10.352 7.375 14.156 1 94.81 240 VAL B C 1
ATOM 4593 O O . VAL B 1 240 ? 10.992 6.945 15.117 1 94.81 240 VAL B O 1
ATOM 4596 N N . SER B 1 241 ? 9.984 6.719 13.094 1 92.06 241 SER B N 1
ATOM 4597 C CA . SER B 1 241 ? 10.438 5.336 12.961 1 92.06 241 SER B CA 1
ATOM 4598 C C . SER B 1 241 ? 11.758 5.254 12.203 1 92.06 241 SER B C 1
ATOM 4600 O O . SER B 1 241 ? 11.969 5.984 11.234 1 92.06 241 SER B O 1
ATOM 4602 N N . GLN B 1 242 ? 12.586 4.371 12.625 1 83.81 242 GLN B N 1
ATOM 4603 C CA . GLN B 1 242 ? 13.836 4.148 11.914 1 83.81 242 GLN B CA 1
ATOM 4604 C C . GLN B 1 242 ? 13.695 3.025 10.891 1 83.81 242 GLN B C 1
ATOM 4606 O O . GLN B 1 242 ? 14.578 2.812 10.062 1 83.81 242 GLN B O 1
ATOM 4611 N N . ILE B 1 243 ? 12.594 2.408 11.008 1 83.88 243 ILE B N 1
ATOM 4612 C CA . ILE B 1 243 ? 12.289 1.374 10.031 1 83.88 243 ILE B CA 1
ATOM 4613 C C . ILE B 1 243 ? 11.352 1.929 8.961 1 83.88 243 ILE B C 1
ATOM 4615 O O . ILE B 1 243 ? 10.414 2.668 9.281 1 83.88 243 ILE B O 1
ATOM 4619 N N . ASN B 1 244 ? 11.641 1.558 7.77 1 84.19 244 ASN B N 1
ATOM 4620 C CA . ASN B 1 244 ? 10.836 2.059 6.66 1 84.19 244 ASN B CA 1
ATOM 4621 C C . ASN B 1 244 ? 9.523 1.294 6.531 1 84.19 244 ASN B C 1
ATOM 4623 O O . ASN B 1 244 ? 9.477 0.089 6.785 1 84.19 244 ASN B O 1
ATOM 4627 N N . PHE B 1 245 ? 8.547 2.084 6.117 1 85.75 245 PHE B N 1
ATOM 4628 C CA . PHE B 1 245 ? 7.254 1.478 5.832 1 85.75 245 PHE B CA 1
ATOM 4629 C C . PHE B 1 245 ? 7.047 1.319 4.328 1 85.75 245 PHE B C 1
ATOM 4631 O O . PHE B 1 245 ? 7.52 2.145 3.543 1 85.75 245 PHE B O 1
ATOM 4638 N N . GLU B 1 246 ? 6.391 0.335 3.984 1 85.19 246 GLU B N 1
ATOM 4639 C CA . GLU B 1 246 ? 6.164 0.097 2.561 1 85.19 246 GLU B CA 1
ATOM 4640 C C . GLU B 1 246 ? 4.984 0.918 2.045 1 85.19 246 GLU B C 1
ATOM 4642 O O . GLU B 1 246 ? 4.855 1.132 0.837 1 85.19 246 GLU B O 1
ATOM 4647 N N . ALA B 1 247 ? 4.172 1.307 2.955 1 90.25 247 ALA B N 1
ATOM 4648 C CA . ALA B 1 247 ? 2.998 2.088 2.578 1 90.25 247 ALA B CA 1
ATOM 4649 C C . ALA B 1 247 ? 2.539 2.979 3.73 1 90.25 247 ALA B C 1
ATOM 4651 O O . ALA B 1 247 ? 3.133 2.961 4.809 1 90.25 247 ALA B O 1
ATOM 4652 N N . THR B 1 248 ? 1.598 3.805 3.412 1 93.88 248 THR B N 1
ATOM 4653 C CA . THR B 1 248 ? 0.98 4.621 4.453 1 93.88 248 THR B CA 1
ATOM 4654 C C . THR B 1 248 ? -0.324 3.994 4.93 1 93.88 248 THR B C 1
ATOM 4656 O O . THR B 1 248 ? -1.206 3.689 4.125 1 93.88 248 THR B O 1
ATOM 4659 N N . TYR B 1 249 ? -0.393 3.807 6.219 1 94.75 249 TYR B N 1
ATOM 4660 C CA . TYR B 1 249 ? -1.544 3.182 6.859 1 94.75 249 TYR B CA 1
ATOM 4661 C C . TYR B 1 249 ? -2.205 4.137 7.844 1 94.75 249 TYR B C 1
ATOM 4663 O O . TYR B 1 249 ? -1.521 4.867 8.562 1 94.75 249 TYR B O 1
ATOM 4671 N N . SER B 1 250 ? -3.549 4.113 7.82 1 95.69 250 SER B N 1
ATOM 4672 C CA . SER B 1 250 ? -4.27 4.918 8.805 1 95.69 250 SER B CA 1
ATOM 4673 C C . SER B 1 250 ? -5.492 4.184 9.336 1 95.69 250 SER B C 1
ATOM 4675 O O . SER B 1 250 ? -6.082 3.359 8.633 1 95.69 250 SER B O 1
ATOM 4677 N N . TYR B 1 251 ? -5.789 4.461 10.562 1 96 251 TYR B N 1
ATOM 4678 C CA . TYR B 1 251 ? -7.078 4.051 11.102 1 96 251 TYR B CA 1
ATOM 4679 C C . TYR B 1 251 ? -7.793 5.23 11.758 1 96 251 TYR B C 1
ATOM 4681 O O . TYR B 1 251 ? -7.152 6.184 12.203 1 96 251 TYR B O 1
ATOM 4689 N N . LEU B 1 252 ? -9.07 5.223 11.695 1 94.38 252 LEU B N 1
ATOM 4690 C CA . LEU B 1 252 ? -9.945 6.152 12.398 1 94.38 252 LEU B CA 1
ATOM 4691 C C . LEU B 1 252 ? -10.953 5.406 13.266 1 94.38 252 LEU B C 1
ATOM 4693 O O . LEU B 1 252 ? -11.695 4.559 12.766 1 94.38 252 LEU B O 1
ATOM 4697 N N . GLU B 1 253 ? -10.859 5.668 14.492 1 94.5 253 GLU B N 1
ATOM 4698 C CA . GLU B 1 253 ? -11.758 5.043 15.453 1 94.5 253 GLU B CA 1
ATOM 4699 C C . GLU B 1 253 ? -12.656 6.078 16.125 1 94.5 253 GLU B C 1
ATOM 4701 O O . GLU B 1 253 ? -12.164 7.074 16.656 1 94.5 253 GLU B O 1
ATOM 4706 N N . THR B 1 254 ? -13.859 5.84 16.031 1 89.25 254 THR B N 1
ATOM 4707 C CA . THR B 1 254 ? -14.852 6.648 16.734 1 89.25 254 THR B CA 1
ATOM 4708 C C . THR B 1 254 ? -15.789 5.762 17.562 1 89.25 254 THR B C 1
ATOM 4710 O O . THR B 1 254 ? -15.594 4.547 17.625 1 89.25 254 THR B O 1
ATOM 4713 N N . SER B 1 255 ? -16.75 6.363 18.219 1 83.44 255 SER B N 1
ATOM 4714 C CA . SER B 1 255 ? -17.719 5.602 18.984 1 83.44 255 SER B CA 1
ATOM 4715 C C . SER B 1 255 ? -18.594 4.738 18.094 1 83.44 255 SER B C 1
ATOM 4717 O O . SER B 1 255 ? -19.062 3.678 18.5 1 83.44 255 SER B O 1
ATOM 4719 N N . THR B 1 256 ? -18.703 5.145 16.812 1 75.81 256 THR B N 1
ATOM 4720 C CA . THR B 1 256 ? -19.688 4.473 15.969 1 75.81 256 THR B CA 1
ATOM 4721 C C . THR B 1 256 ? -19.016 3.898 14.719 1 75.81 256 THR B C 1
ATOM 4723 O O . THR B 1 256 ? -19.656 3.172 13.953 1 75.81 256 THR B O 1
ATOM 4726 N N . LEU B 1 257 ? -17.719 4.309 14.594 1 82.62 257 LEU B N 1
ATOM 4727 C CA . LEU B 1 257 ? -17.125 3.953 13.312 1 82.62 257 LEU B CA 1
ATOM 4728 C C . LEU B 1 257 ? -15.68 3.492 13.492 1 82.62 257 LEU B C 1
ATOM 4730 O O . LEU B 1 257 ? -14.922 4.086 14.273 1 82.62 257 LEU B O 1
ATOM 4734 N N . GLN B 1 258 ? -15.383 2.348 12.852 1 88.25 258 GLN B N 1
ATOM 4735 C CA . GLN B 1 258 ? -14.008 1.883 12.703 1 88.25 258 GLN B CA 1
ATOM 4736 C C . GLN B 1 258 ? -13.609 1.81 11.234 1 88.25 258 GLN B C 1
ATOM 4738 O O . GLN B 1 258 ? -14.188 1.038 10.461 1 88.25 258 GLN B O 1
ATOM 4743 N N . LEU B 1 259 ? -12.617 2.66 10.906 1 91 259 LEU B N 1
ATOM 4744 C CA . LEU B 1 259 ? -12.219 2.785 9.508 1 91 259 LEU B CA 1
ATOM 4745 C C . LEU B 1 259 ? -10.727 2.527 9.336 1 91 259 LEU B C 1
ATOM 4747 O O . LEU B 1 259 ? -9.914 3.004 10.133 1 91 259 LEU B O 1
ATOM 4751 N N . SER B 1 260 ? -10.406 1.693 8.367 1 92.75 260 SER B N 1
ATOM 4752 C CA . SER B 1 260 ? -9.023 1.474 7.965 1 92.75 260 SER B CA 1
ATOM 4753 C C . SER B 1 260 ? -8.75 2.055 6.582 1 92.75 260 SER B C 1
ATOM 4755 O O . SER B 1 260 ? -9.586 1.958 5.688 1 92.75 260 SER B O 1
ATOM 4757 N N . LEU B 1 261 ? -7.586 2.676 6.461 1 93.12 261 LEU B N 1
ATOM 4758 C CA . LEU B 1 261 ? -7.211 3.297 5.199 1 93.12 261 LEU B CA 1
ATOM 4759 C C . LEU B 1 261 ? -5.789 2.904 4.801 1 93.12 261 LEU B C 1
ATOM 4761 O O . LEU B 1 261 ? -4.887 2.902 5.641 1 93.12 261 LEU B O 1
ATOM 4765 N N . ILE B 1 262 ? -5.594 2.559 3.586 1 92.5 262 ILE B N 1
ATOM 4766 C CA . ILE B 1 262 ? -4.285 2.35 2.975 1 92.5 262 ILE B CA 1
ATOM 4767 C C . ILE B 1 262 ? -4.113 3.295 1.786 1 92.5 262 ILE B C 1
ATOM 4769 O O . ILE B 1 262 ? -4.938 3.303 0.869 1 92.5 262 ILE B O 1
ATOM 4773 N N . ARG B 1 263 ? -3.076 3.996 1.854 1 91.31 263 ARG B N 1
ATOM 4774 C CA . ARG B 1 263 ? -2.818 4.926 0.758 1 91.31 263 ARG B CA 1
ATOM 4775 C C . ARG B 1 263 ? -2.281 4.191 -0.466 1 91.31 263 ARG B C 1
ATOM 4777 O O . ARG B 1 263 ? -1.42 3.316 -0.344 1 91.31 263 ARG B O 1
ATOM 4784 N N . VAL B 1 264 ? -2.918 4.605 -1.593 1 87 264 VAL B N 1
ATOM 4785 C CA . VAL B 1 264 ? -2.479 3.998 -2.844 1 87 264 VAL B CA 1
ATOM 4786 C C . VAL B 1 264 ? -2.395 5.062 -3.934 1 87 264 VAL B C 1
ATOM 4788 O O . VAL B 1 264 ? -3.115 6.062 -3.891 1 87 264 VAL B O 1
ATOM 4791 N N . TYR B 1 265 ? -1.582 4.941 -4.879 1 82.69 265 TYR B N 1
ATOM 4792 C CA . TYR B 1 265 ? -1.469 5.797 -6.055 1 82.69 265 TYR B CA 1
ATOM 4793 C C . TYR B 1 265 ? -1.372 7.266 -5.652 1 82.69 265 TYR B C 1
ATOM 4795 O O . TYR B 1 265 ? -2.133 8.102 -6.145 1 82.69 265 TYR B O 1
ATOM 4803 N N . SER B 1 266 ? -0.539 7.527 -4.664 1 82.88 266 SER B N 1
ATOM 4804 C CA . SER B 1 266 ? -0.22 8.898 -4.266 1 82.88 266 SER B CA 1
ATOM 4805 C C . SER B 1 266 ? -1.339 9.5 -3.424 1 82.88 266 SER B C 1
ATOM 4807 O O . SER B 1 266 ? -1.305 9.43 -2.193 1 82.88 266 SER B O 1
ATOM 4809 N N . ILE B 1 267 ? -2.447 9.945 -4.066 1 84.06 267 ILE B N 1
ATOM 4810 C CA . ILE B 1 267 ? -3.453 10.695 -3.322 1 84.06 267 ILE B CA 1
ATOM 4811 C C . ILE B 1 267 ? -4.691 9.828 -3.109 1 84.06 267 ILE B C 1
ATOM 4813 O O . ILE B 1 267 ? -5.645 10.25 -2.447 1 84.06 267 ILE B O 1
ATOM 4817 N N . ASN B 1 268 ? -4.656 8.578 -3.594 1 85.94 268 ASN B N 1
ATOM 4818 C CA . ASN B 1 268 ? -5.785 7.656 -3.496 1 85.94 268 ASN B CA 1
ATOM 4819 C C . ASN B 1 268 ? -5.688 6.777 -2.254 1 85.94 268 ASN B C 1
ATOM 4821 O O . ASN B 1 268 ? -4.672 6.797 -1.554 1 85.94 268 ASN B O 1
ATOM 4825 N N . SER B 1 269 ? -6.816 6.094 -2.023 1 88.88 269 SER B N 1
ATOM 4826 C CA . SER B 1 269 ? -6.793 5.23 -0.846 1 88.88 269 SER B CA 1
ATOM 4827 C C . SER B 1 269 ? -7.754 4.059 -1.002 1 88.88 269 SER B C 1
ATOM 4829 O O . SER B 1 269 ? -8.711 4.129 -1.776 1 88.88 269 SER B O 1
ATOM 4831 N N . LEU B 1 270 ? -7.457 2.994 -0.342 1 88.81 270 LEU B N 1
ATOM 4832 C CA . LEU B 1 270 ? -8.375 1.903 -0.046 1 88.81 270 LEU B CA 1
ATOM 4833 C C . LEU B 1 270 ? -8.922 2.02 1.375 1 88.81 270 LEU B C 1
ATOM 4835 O O . LEU B 1 270 ? -8.148 2.154 2.328 1 88.81 270 LEU B O 1
ATOM 4839 N N . THR B 1 271 ? -10.18 2.037 1.47 1 88.69 271 THR B N 1
ATOM 4840 C CA . THR B 1 271 ? -10.781 2.166 2.793 1 88.69 271 THR B CA 1
ATOM 4841 C C . THR B 1 271 ? -11.719 0.993 3.08 1 88.69 271 THR B C 1
ATOM 4843 O O . THR B 1 271 ? -12.375 0.478 2.172 1 88.69 271 THR B O 1
ATOM 4846 N N . THR B 1 272 ? -11.773 0.575 4.336 1 86.25 272 THR B N 1
ATOM 4847 C CA . THR B 1 272 ? -12.672 -0.513 4.719 1 86.25 272 THR B CA 1
ATOM 4848 C C . THR B 1 272 ? -13.172 -0.324 6.148 1 86.25 272 THR B C 1
ATOM 4850 O O . THR B 1 272 ? -12.5 0.309 6.969 1 86.25 272 THR B O 1
ATOM 4853 N N . GLN B 1 273 ? -14.305 -0.785 6.367 1 81.12 273 GLN B N 1
ATOM 4854 C CA . GLN B 1 273 ? -14.883 -0.78 7.711 1 81.12 273 GLN B CA 1
ATOM 4855 C C . GLN B 1 273 ? -14.859 -2.178 8.32 1 81.12 273 GLN B C 1
ATOM 4857 O O . GLN B 1 273 ? -15.508 -2.426 9.336 1 81.12 273 GLN B O 1
ATOM 4862 N N . ASP B 1 274 ? -14.102 -3.027 7.617 1 79.81 274 ASP B N 1
ATOM 4863 C CA . ASP B 1 274 ? -13.984 -4.391 8.125 1 79.81 274 ASP B CA 1
ATOM 4864 C C . ASP B 1 274 ? -13.32 -4.41 9.5 1 79.81 274 ASP B C 1
ATOM 4866 O O . ASP B 1 274 ? -12.227 -3.873 9.672 1 79.81 274 ASP B O 1
ATOM 4870 N N . VAL B 1 275 ? -13.898 -5.094 10.438 1 80.5 275 VAL B N 1
ATOM 4871 C CA . VAL B 1 275 ? -13.477 -5.051 11.836 1 80.5 275 VAL B CA 1
ATOM 4872 C C . VAL B 1 275 ? -12.148 -5.777 12 1 80.5 275 VAL B C 1
ATOM 4874 O O . VAL B 1 275 ? -11.281 -5.336 12.766 1 80.5 275 VAL B O 1
ATOM 4877 N N . GLN B 1 276 ? -11.977 -6.828 11.289 1 78.69 276 GLN B N 1
ATOM 4878 C CA . GLN B 1 276 ? -10.734 -7.586 11.414 1 78.69 276 GLN B CA 1
ATOM 4879 C C . GLN B 1 276 ? -9.555 -6.805 10.844 1 78.69 276 GLN B C 1
ATOM 4881 O O . GLN B 1 276 ? -8.477 -6.777 11.445 1 78.69 276 GLN B O 1
ATOM 4886 N N . MET B 1 277 ? -9.836 -6.191 9.742 1 83.81 277 MET B N 1
ATOM 4887 C CA . MET B 1 277 ? -8.797 -5.352 9.148 1 83.81 277 MET B CA 1
ATOM 4888 C C . MET B 1 277 ? -8.445 -4.191 10.078 1 83.81 277 MET B C 1
ATOM 4890 O O . MET B 1 277 ? -7.27 -3.848 10.234 1 83.81 277 MET B O 1
ATOM 4894 N N . PHE B 1 278 ? -9.484 -3.695 10.664 1 89.44 278 PHE B N 1
ATOM 4895 C CA . PHE B 1 278 ? -9.281 -2.566 11.562 1 89.44 278 PHE B CA 1
ATOM 4896 C C . PHE B 1 278 ? -8.414 -2.975 12.75 1 89.44 278 PHE B C 1
ATOM 4898 O O . PHE B 1 278 ? -7.438 -2.299 13.078 1 89.44 278 PHE B O 1
ATOM 4905 N N . GLN B 1 279 ? -8.727 -4.059 13.336 1 87.38 279 GLN B N 1
ATOM 4906 C CA . GLN B 1 279 ? -7.992 -4.52 14.516 1 87.38 279 GLN B CA 1
ATOM 4907 C C . GLN B 1 279 ? -6.543 -4.84 14.172 1 87.38 279 GLN B C 1
ATOM 4909 O O . GLN B 1 279 ? -5.629 -4.465 14.906 1 87.38 279 GLN B O 1
ATOM 4914 N N . SER B 1 280 ? -6.34 -5.426 13.078 1 84.56 280 SER B N 1
ATOM 4915 C CA . SER B 1 280 ? -4.992 -5.781 12.641 1 84.56 280 SER B CA 1
ATOM 4916 C C . SER B 1 280 ? -4.156 -4.535 12.367 1 84.56 280 SER B C 1
ATOM 4918 O O . SER B 1 280 ? -2.994 -4.453 12.766 1 84.56 280 SER B O 1
ATOM 4920 N N . LEU B 1 281 ? -4.758 -3.631 11.656 1 90.56 281 LEU B N 1
ATOM 4921 C CA . LEU B 1 281 ? -4.066 -2.4 11.297 1 90.56 281 LEU B CA 1
ATOM 4922 C C . LEU B 1 281 ? -3.748 -1.568 12.531 1 90.56 281 LEU B C 1
ATOM 4924 O O . LEU B 1 281 ? -2.641 -1.044 12.664 1 90.56 281 LEU B O 1
ATOM 4928 N N . LYS B 1 282 ? -4.73 -1.457 13.383 1 92.75 282 LYS B N 1
ATOM 4929 C CA . LYS B 1 282 ? -4.523 -0.7 14.609 1 92.75 282 LYS B CA 1
ATOM 4930 C C . LYS B 1 282 ? -3.42 -1.322 15.461 1 92.75 282 LYS B C 1
ATOM 4932 O O . LYS B 1 282 ? -2.539 -0.618 15.961 1 92.75 282 LYS B O 1
ATOM 4937 N N . GLU B 1 283 ? -3.436 -2.578 15.578 1 88.44 283 GLU B N 1
ATOM 4938 C CA . GLU B 1 283 ? -2.4 -3.275 16.344 1 88.44 283 GLU B CA 1
ATOM 4939 C C . GLU B 1 283 ? -1.025 -3.072 15.703 1 88.44 283 GLU B C 1
ATOM 4941 O O . GLU B 1 283 ? -0.031 -2.902 16.422 1 88.44 283 GLU B O 1
ATOM 4946 N N . TRP B 1 284 ? -0.991 -3.123 14.477 1 86.94 284 TRP B N 1
ATOM 4947 C CA . TRP B 1 284 ? 0.259 -2.914 13.758 1 86.94 284 TRP B CA 1
ATOM 4948 C C . TRP B 1 284 ? 0.809 -1.516 14.016 1 86.94 284 TRP B C 1
ATOM 4950 O O . TRP B 1 284 ? 1.987 -1.354 14.336 1 86.94 284 TRP B O 1
ATOM 4960 N N . ILE B 1 285 ? -0.021 -0.544 13.891 1 92.12 285 ILE B N 1
ATOM 4961 C CA . ILE B 1 285 ? 0.39 0.84 14.102 1 92.12 285 ILE B CA 1
ATOM 4962 C C . ILE B 1 285 ? 0.838 1.035 15.547 1 92.12 285 ILE B C 1
ATOM 4964 O O . ILE B 1 285 ? 1.849 1.692 15.805 1 92.12 285 ILE B O 1
ATOM 4968 N N . GLN B 1 286 ? 0.133 0.422 16.438 1 90.62 286 GLN B N 1
ATOM 4969 C CA . GLN B 1 286 ? 0.502 0.523 17.859 1 90.62 286 GLN B CA 1
ATOM 4970 C C . GLN B 1 286 ? 1.854 -0.134 18.109 1 90.62 286 GLN B C 1
ATOM 4972 O O . GLN B 1 286 ? 2.648 0.367 18.906 1 90.62 286 GLN B O 1
ATOM 4977 N N . SER B 1 287 ? 2.061 -1.209 17.469 1 87.31 287 SER B N 1
ATOM 4978 C CA . SER B 1 287 ? 3.346 -1.886 17.609 1 87.31 287 SER B CA 1
ATOM 4979 C C . SER B 1 287 ? 4.484 -1.024 17.078 1 87.31 287 SER B C 1
ATOM 4981 O O . SER B 1 287 ? 5.57 -0.987 17.656 1 87.31 287 SER B O 1
ATOM 4983 N N . LEU B 1 288 ? 4.246 -0.346 15.938 1 89.5 288 LEU B N 1
ATOM 4984 C CA . LEU B 1 288 ? 5.258 0.529 15.352 1 89.5 288 LEU B CA 1
ATOM 4985 C C . LEU B 1 288 ? 5.633 1.647 16.312 1 89.5 288 LEU B C 1
ATOM 4987 O O . LEU B 1 288 ? 6.789 2.072 16.359 1 89.5 288 LEU B O 1
ATOM 4991 N N . LYS B 1 289 ? 4.668 2.074 17.094 1 89.94 289 LYS B N 1
ATOM 4992 C CA . LYS B 1 289 ? 4.918 3.111 18.094 1 89.94 289 LYS B CA 1
ATOM 4993 C C . LYS B 1 289 ? 5.973 2.66 19.094 1 89.94 289 LYS B C 1
ATOM 4995 O O . LYS B 1 289 ? 6.848 3.438 19.469 1 89.94 289 LYS B O 1
ATOM 5000 N N . LYS B 1 290 ? 5.883 1.432 19.422 1 84.81 290 LYS B N 1
ATOM 5001 C CA . LYS B 1 290 ? 6.766 0.888 20.453 1 84.81 290 LYS B CA 1
ATOM 5002 C C . LYS B 1 290 ? 8.211 0.859 19.969 1 84.81 290 LYS B C 1
ATOM 5004 O O . LYS B 1 290 ? 9.141 0.979 20.766 1 84.81 290 LYS B O 1
ATOM 5009 N N . PHE B 1 291 ? 8.375 0.808 18.703 1 83.38 291 PHE B N 1
ATOM 5010 C CA . PHE B 1 291 ? 9.719 0.68 18.156 1 83.38 291 PHE B CA 1
ATOM 5011 C C . PHE B 1 291 ? 10.18 1.996 17.547 1 83.38 291 PHE B C 1
ATOM 5013 O O . PHE B 1 291 ? 11.188 2.035 16.828 1 83.38 291 PHE B O 1
ATOM 5020 N N . SER B 1 292 ? 9.414 3.02 17.75 1 91.38 292 SER B N 1
ATOM 5021 C CA . SER B 1 292 ? 9.727 4.352 17.234 1 91.38 292 SER B CA 1
ATOM 5022 C C . SER B 1 292 ? 10.062 5.309 18.375 1 91.38 292 SER B C 1
ATOM 5024 O O . SER B 1 292 ? 9.93 4.961 19.547 1 91.38 292 SER B O 1
ATOM 5026 N N . THR B 1 293 ? 10.609 6.402 18.047 1 93.81 293 THR B N 1
ATOM 5027 C CA . THR B 1 293 ? 10.969 7.41 19.047 1 93.81 293 THR B CA 1
ATOM 5028 C C . THR B 1 293 ? 9.906 8.508 19.109 1 93.81 293 THR B C 1
ATOM 5030 O O . THR B 1 293 ? 9.609 9.148 18.109 1 93.81 293 THR B O 1
ATOM 5033 N N . LEU B 1 294 ? 9.336 8.664 20.266 1 95.69 294 LEU B N 1
ATOM 5034 C CA . LEU B 1 294 ? 8.398 9.758 20.484 1 95.69 294 LEU B CA 1
ATOM 5035 C C . LEU B 1 294 ? 9.125 11.094 20.531 1 95.69 294 LEU B C 1
ATOM 5037 O O . LEU B 1 294 ? 10.008 11.297 21.375 1 95.69 294 LEU B O 1
ATOM 5041 N N . ILE B 1 295 ? 8.727 12 19.641 1 95.06 295 ILE B N 1
ATOM 5042 C CA . ILE B 1 295 ? 9.453 13.273 19.609 1 95.06 295 ILE B CA 1
ATOM 5043 C C . ILE B 1 295 ? 8.516 14.406 20 1 95.06 295 ILE B C 1
ATOM 5045 O O . ILE B 1 295 ? 8.922 15.57 20.062 1 95.06 295 ILE B O 1
ATOM 5049 N N . SER B 1 296 ? 7.234 14.102 20.219 1 94.19 296 SER B N 1
ATOM 5050 C CA . SER B 1 296 ? 6.316 15.117 20.719 1 94.19 296 SER B CA 1
ATOM 5051 C C . SER B 1 296 ? 6.359 15.195 22.25 1 94.19 296 SER B C 1
ATOM 5053 O O . SER B 1 296 ? 6.395 14.172 22.922 1 94.19 296 SER B O 1
ATOM 5055 N N . GLU B 1 297 ? 6.348 16.406 22.766 1 88.25 297 GLU B N 1
ATOM 5056 C CA . GLU B 1 297 ? 6.344 16.734 24.188 1 88.25 297 GLU B CA 1
ATOM 5057 C C . GLU B 1 297 ? 7.508 16.062 24.906 1 88.25 297 GLU B C 1
ATOM 5059 O O . GLU B 1 297 ? 7.598 16.125 26.141 1 88.25 297 GLU B O 1
ATOM 5064 N N . SER B 1 298 ? 8.258 15.258 24.203 1 86.06 298 SER B N 1
ATOM 5065 C CA . SER B 1 298 ? 9.43 14.578 24.734 1 86.06 298 SER B CA 1
ATOM 5066 C C . SER B 1 298 ? 10.5 14.398 23.672 1 86.06 298 SER B C 1
ATOM 5068 O O . SER B 1 298 ? 10.312 14.82 22.516 1 86.06 298 SER B O 1
ATOM 5070 N N . GLY B 1 299 ? 11.633 13.906 24.094 1 85.88 299 GLY B N 1
ATOM 5071 C CA . GLY B 1 299 ? 12.68 13.656 23.125 1 85.88 299 GLY B CA 1
ATOM 5072 C C . GLY B 1 299 ? 13.18 14.922 22.453 1 85.88 299 GLY B C 1
ATOM 5073 O O . GLY B 1 299 ? 13.25 14.992 21.219 1 85.88 299 GLY B O 1
ATOM 5074 N N . GLU B 1 300 ? 13.383 15.906 23.234 1 87.06 300 GLU B N 1
ATOM 5075 C CA . GLU B 1 300 ? 13.742 17.219 22.719 1 87.06 300 GLU B CA 1
ATOM 5076 C C . GLU B 1 300 ? 14.969 17.125 21.812 1 87.06 300 GLU B C 1
ATOM 5078 O O . GLU B 1 300 ? 14.992 17.703 20.719 1 87.06 300 GLU B O 1
ATOM 5083 N N . MET B 1 301 ? 15.891 16.406 22.25 1 90.44 301 MET B N 1
ATOM 5084 C CA . MET B 1 301 ? 17.109 16.266 21.453 1 90.44 301 MET B CA 1
ATOM 5085 C C . MET B 1 301 ? 16.797 15.602 20.109 1 90.44 301 MET B C 1
ATOM 5087 O O . MET B 1 301 ? 17.234 16.078 19.062 1 90.44 301 MET B O 1
ATOM 5091 N N . GLN B 1 302 ? 16.109 14.469 20.156 1 90.69 302 GLN B N 1
ATOM 5092 C CA . GLN B 1 302 ? 15.734 13.742 18.938 1 90.69 302 GLN B CA 1
ATOM 5093 C C . GLN B 1 302 ? 14.867 14.609 18.031 1 90.69 302 GLN B C 1
ATOM 5095 O O . GLN B 1 302 ? 15.008 14.562 16.812 1 90.69 302 GLN B O 1
ATOM 5100 N N . ARG B 1 303 ? 14.008 15.391 18.656 1 94.12 303 ARG B N 1
ATOM 5101 C CA . ARG B 1 303 ? 13.141 16.281 17.891 1 94.12 303 ARG B CA 1
ATOM 5102 C C . ARG B 1 303 ? 13.953 17.312 17.109 1 94.12 303 ARG B C 1
ATOM 5104 O O . ARG B 1 303 ? 13.758 17.484 15.914 1 94.12 303 ARG B O 1
ATOM 5111 N N . ILE B 1 304 ? 14.867 17.953 17.797 1 94.06 304 ILE B N 1
ATOM 5112 C CA . ILE B 1 304 ? 15.703 18.984 17.188 1 94.06 304 ILE B CA 1
ATOM 5113 C C . ILE B 1 304 ? 16.547 18.375 16.078 1 94.06 304 ILE B C 1
ATOM 5115 O O . ILE B 1 304 ? 16.641 18.938 14.984 1 94.06 304 ILE B O 1
ATOM 5119 N N . GLN B 1 305 ? 17.078 17.234 16.391 1 93 305 GLN B N 1
ATOM 5120 C CA . GLN B 1 305 ? 17.906 16.547 15.406 1 93 305 GLN B CA 1
ATOM 5121 C C . GLN B 1 305 ? 17.109 16.172 14.164 1 93 305 GLN B C 1
ATOM 5123 O O . GLN B 1 305 ? 17.578 16.359 13.031 1 93 305 GLN B O 1
ATOM 5128 N N . PHE B 1 306 ? 15.969 15.672 14.383 1 93.94 306 PHE B N 1
ATOM 5129 C CA . PHE B 1 306 ? 15.117 15.258 13.273 1 93.94 306 PHE B CA 1
ATOM 5130 C C . PHE B 1 306 ? 14.773 16.453 12.383 1 93.94 306 PHE B C 1
ATOM 5132 O O . PHE B 1 306 ? 14.992 16.406 11.172 1 93.94 306 PHE B O 1
ATOM 5139 N N . PHE B 1 307 ? 14.281 17.484 12.945 1 95.94 307 PHE B N 1
ATOM 5140 C CA . PHE B 1 307 ? 13.805 18.609 12.148 1 95.94 307 PHE B CA 1
ATOM 5141 C C . PHE B 1 307 ? 14.977 19.359 11.516 1 95.94 307 PHE B C 1
ATOM 5143 O O . PHE B 1 307 ? 14.859 19.891 10.406 1 95.94 307 PHE B O 1
ATOM 5150 N N . ASN B 1 308 ? 16.109 19.359 12.188 1 94.94 308 ASN B N 1
ATOM 5151 C CA . ASN B 1 308 ? 17.312 19.938 11.57 1 94.94 308 ASN B CA 1
ATOM 5152 C C . ASN B 1 308 ? 17.734 19.141 10.328 1 94.94 308 ASN B C 1
ATOM 5154 O O . ASN B 1 308 ? 18.094 19.734 9.312 1 94.94 308 ASN B O 1
ATOM 5158 N N . GLN B 1 309 ? 17.656 17.906 10.477 1 94 309 GLN B N 1
ATOM 5159 C CA . GLN B 1 309 ? 17.984 17.047 9.336 1 94 309 GLN B CA 1
ATOM 5160 C C . GLN B 1 309 ? 17.031 17.281 8.18 1 94 309 GLN B C 1
ATOM 5162 O O . GLN B 1 309 ? 17.453 17.312 7.016 1 94 309 GLN B O 1
ATOM 5167 N N . GLN B 1 310 ? 15.781 17.391 8.523 1 94.25 310 GLN B N 1
ATOM 5168 C CA . GLN B 1 310 ? 14.805 17.656 7.469 1 94.25 310 GLN B CA 1
ATOM 5169 C C . GLN B 1 310 ? 15.094 18.984 6.781 1 94.25 310 GLN B C 1
ATOM 5171 O O . GLN B 1 310 ? 15 19.094 5.559 1 94.25 310 GLN B O 1
ATOM 5176 N N . ARG B 1 311 ? 15.445 20.031 7.562 1 95.56 311 ARG B N 1
ATOM 5177 C CA . ARG B 1 311 ? 15.766 21.328 6.996 1 95.56 311 ARG B CA 1
ATOM 5178 C C . ARG B 1 311 ? 16.984 21.25 6.086 1 95.56 311 ARG B C 1
ATOM 5180 O O . ARG B 1 311 ? 17.031 21.906 5.043 1 95.56 311 ARG B O 1
ATOM 5187 N N . GLU B 1 312 ? 17.922 20.438 6.453 1 93.69 312 GLU B N 1
ATOM 5188 C CA . GLU B 1 312 ? 19.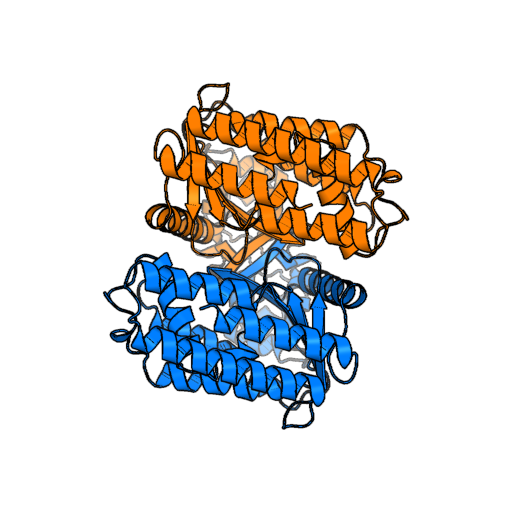109 20.25 5.621 1 93.69 312 GLU B CA 1
ATOM 5189 C C . GLU B 1 312 ? 18.75 19.594 4.289 1 93.69 312 GLU B C 1
ATOM 5191 O O . GLU B 1 312 ? 19.266 19.984 3.238 1 93.69 312 GLU B O 1
ATOM 5196 N N . ILE B 1 313 ? 17.938 18.672 4.371 1 92.06 313 ILE B N 1
ATOM 5197 C CA . ILE B 1 313 ? 17.5 17.953 3.17 1 92.06 313 ILE B CA 1
ATOM 5198 C C . ILE B 1 313 ? 16.75 18.922 2.25 1 92.06 313 ILE B C 1
ATOM 5200 O O . ILE B 1 313 ? 16.969 18.922 1.035 1 92.06 313 ILE B O 1
ATOM 5204 N N . ILE B 1 314 ? 15.922 19.734 2.822 1 93.88 314 ILE B N 1
ATOM 5205 C CA . ILE B 1 314 ? 15.141 20.703 2.062 1 93.88 314 ILE B CA 1
ATOM 5206 C C . ILE B 1 314 ? 16.078 21.75 1.44 1 93.88 314 ILE B C 1
ATOM 5208 O O . ILE B 1 314 ? 15.898 22.141 0.282 1 93.88 314 ILE B O 1
ATOM 5212 N N . ASP B 1 315 ? 17.078 22.094 2.178 1 91.75 315 ASP B N 1
ATOM 5213 C CA . ASP B 1 315 ? 18.016 23.109 1.722 1 91.75 315 ASP B CA 1
ATOM 5214 C C . ASP B 1 315 ? 18.844 22.609 0.54 1 91.75 315 ASP B C 1
ATOM 5216 O O . ASP B 1 315 ? 19.344 23.406 -0.249 1 91.75 315 ASP B O 1
ATOM 5220 N N . ALA B 1 316 ? 18.922 21.344 0.457 1 84.12 316 ALA B N 1
ATOM 5221 C CA . ALA B 1 316 ? 19.688 20.75 -0.63 1 84.12 316 ALA B CA 1
ATOM 5222 C C . ALA B 1 316 ? 18.906 20.766 -1.938 1 84.12 316 ALA B C 1
ATOM 5224 O O . ALA B 1 316 ? 19.453 20.484 -3.004 1 84.12 316 ALA B O 1
ATOM 5225 N N . LEU B 1 317 ? 17.703 21.031 -1.853 1 84.81 317 LEU B N 1
ATOM 5226 C CA . LEU B 1 317 ? 16.891 21.172 -3.049 1 84.81 317 LEU B CA 1
ATOM 5227 C C . LEU B 1 317 ? 17.344 22.344 -3.9 1 84.81 317 LEU B C 1
ATOM 5229 O O . LEU B 1 317 ? 17.281 22.297 -5.129 1 84.81 317 LEU B O 1
#

Organism: Bacteroides thetaiotaomicron (strain ATCC 29148 / DSM 2079 / JCM 5827 / CCUG 10774 / NCTC 10582 / VPI-5482 / E50) (NCBI:txid226186)